Protein AF-A0A369RPG2-F1 (afdb_monomer_lite)

Secondary structure (DSSP, 8-state):
--HHHHHHHHHTSHHHHTTSS---TTHHHHHHHHHHHHHHHHHHHHHHGGGT--STT--TT-HHHHHHHHHHHTT-EEE-SSSEEEB-SSSPBSPP-EEEEEEETTEEEEEEEEETTTTEEE---SS------SSSSSPPSS-----------HHHHHHHHHHHHHHHHHHHHHHHHHHHTTTSHHHHHT-HHHHHHHHHHHHHHHHHHHHHHHTTTS--HHHHHHHHHHHHHHHHHHHHHHHHHHHHHHHTT--------------------------TTHHHHHHHHHHHHHHHHHHHHHHHHHHTT---SS--HHHHHHHHHHHHHHHHHHHHHHHHHS-TTSSHHHHHHHHHHHHHHHHHHHHHHHHHHHHTTSPPPPPP-

Structure (mmCIF, N/CA/C/O backbone):
data_AF-A0A369RPG2-F1
#
_entry.id   AF-A0A369RPG2-F1
#
loop_
_atom_site.group_PDB
_atom_site.id
_atom_site.type_symbol
_atom_site.label_atom_id
_atom_site.label_alt_id
_atom_site.label_comp_id
_atom_site.label_asym_id
_atom_site.label_entity_id
_atom_site.label_seq_id
_atom_site.pdbx_PDB_ins_code
_atom_site.Cartn_x
_atom_site.Cartn_y
_atom_site.Cartn_z
_atom_site.occupancy
_atom_site.B_iso_or_equiv
_atom_site.auth_seq_id
_atom_site.auth_comp_id
_atom_site.auth_asym_id
_atom_site.auth_atom_id
_atom_site.pdbx_PDB_model_num
ATOM 1 N N . MET A 1 1 ? 41.440 7.734 -54.745 1.00 82.06 1 MET A N 1
ATOM 2 C CA . MET A 1 1 ? 40.684 8.994 -54.535 1.00 82.06 1 MET A CA 1
ATOM 3 C C . MET A 1 1 ? 40.258 9.022 -53.073 1.00 82.06 1 MET A C 1
ATOM 5 O O . MET A 1 1 ? 40.016 7.944 -52.549 1.00 82.06 1 MET A O 1
ATOM 9 N N . THR A 1 2 ? 40.220 10.170 -52.391 1.00 88.56 2 THR A N 1
ATOM 10 C CA . THR A 1 2 ? 39.691 10.236 -51.008 1.00 88.56 2 THR A CA 1
ATOM 11 C C . THR A 1 2 ? 38.185 10.521 -51.024 1.00 88.56 2 THR A C 1
ATOM 13 O O . THR A 1 2 ? 37.738 11.190 -51.962 1.00 88.56 2 THR A O 1
ATOM 16 N N . PRO A 1 3 ? 37.406 10.111 -50.002 1.00 88.50 3 PRO A N 1
ATOM 17 C CA . PRO A 1 3 ? 35.964 10.367 -49.965 1.00 88.50 3 PRO A CA 1
ATOM 18 C C . PRO A 1 3 ? 35.600 11.850 -50.105 1.00 88.50 3 PRO A C 1
ATOM 20 O O . PRO A 1 3 ? 34.748 12.196 -50.914 1.00 88.50 3 PRO A O 1
ATOM 23 N N . GLN A 1 4 ? 36.335 12.745 -49.435 1.00 89.00 4 GLN A N 1
ATOM 24 C CA . GLN A 1 4 ? 36.166 14.198 -49.578 1.00 89.00 4 GLN A CA 1
ATOM 25 C C . GLN A 1 4 ? 36.430 14.686 -51.015 1.00 89.00 4 GLN A C 1
ATOM 27 O O . GLN A 1 4 ? 35.666 15.483 -51.549 1.00 89.00 4 GLN A O 1
ATOM 32 N N . SER A 1 5 ? 37.485 14.193 -51.679 1.00 92.38 5 SER A N 1
ATOM 33 C CA . SER A 1 5 ? 37.792 14.590 -53.066 1.00 92.38 5 SER A CA 1
ATOM 34 C C . SER A 1 5 ? 36.795 14.043 -54.098 1.00 92.38 5 SER A C 1
ATOM 36 O O . SER A 1 5 ? 36.642 14.635 -55.167 1.00 92.38 5 SER A O 1
ATOM 38 N N . PHE A 1 6 ? 36.109 12.940 -53.782 1.00 93.75 6 PHE A N 1
ATOM 39 C CA . PHE A 1 6 ? 34.985 12.431 -54.564 1.00 93.75 6 PHE A CA 1
ATOM 40 C C . PHE A 1 6 ? 33.728 13.261 -54.334 1.00 93.75 6 PHE A C 1
ATOM 42 O O . PHE A 1 6 ? 33.121 13.692 -55.306 1.00 93.75 6 PHE A O 1
ATOM 49 N N . ASP A 1 7 ? 33.379 13.545 -53.080 1.00 90.88 7 ASP A N 1
ATOM 50 C CA . ASP A 1 7 ? 32.193 14.325 -52.723 1.00 90.88 7 ASP A CA 1
ATOM 51 C C . ASP A 1 7 ? 32.216 15.730 -53.350 1.00 90.88 7 ASP A C 1
ATOM 53 O O . ASP A 1 7 ? 31.262 16.141 -54.015 1.00 90.88 7 ASP A O 1
ATOM 57 N N . ILE A 1 8 ? 33.367 16.410 -53.268 1.00 92.31 8 ILE A N 1
ATOM 58 C CA . ILE A 1 8 ? 33.617 17.692 -53.943 1.00 92.31 8 ILE A CA 1
ATOM 59 C C . ILE A 1 8 ? 33.483 17.550 -55.468 1.00 92.31 8 ILE A C 1
ATOM 61 O O . ILE A 1 8 ? 32.925 18.431 -56.118 1.00 92.31 8 ILE A O 1
ATOM 65 N N . ARG A 1 9 ? 33.976 16.461 -56.071 1.00 94.12 9 ARG A N 1
ATOM 66 C CA . ARG A 1 9 ? 33.886 16.239 -57.527 1.00 94.12 9 ARG A CA 1
ATOM 67 C C . ARG A 1 9 ? 32.460 15.919 -57.983 1.00 94.12 9 ARG A C 1
ATOM 69 O O . ARG A 1 9 ? 32.071 16.345 -59.065 1.00 94.12 9 ARG A O 1
ATOM 76 N N . TYR A 1 10 ? 31.706 15.178 -57.176 1.00 93.62 10 TYR A N 1
ATOM 77 C CA . TYR A 1 10 ? 30.337 14.765 -57.461 1.00 93.62 10 TYR A CA 1
ATOM 78 C C . TYR A 1 10 ? 29.373 15.954 -57.389 1.00 93.62 10 TYR A C 1
ATOM 80 O O . TYR A 1 10 ? 28.627 16.195 -58.335 1.00 93.62 10 TYR A O 1
ATOM 88 N N . HIS A 1 11 ? 29.456 16.764 -56.330 1.00 92.31 11 HIS A N 1
ATOM 89 C CA . HIS A 1 11 ? 28.628 17.964 -56.193 1.00 92.31 11 HIS A CA 1
ATOM 90 C C . HIS A 1 11 ? 28.959 19.055 -57.225 1.00 92.31 11 HIS A C 1
ATOM 92 O O . HIS A 1 11 ? 28.059 19.769 -57.655 1.00 92.31 11 HIS A O 1
ATOM 98 N N . ASN A 1 12 ? 30.214 19.143 -57.686 1.00 94.31 12 ASN A N 1
ATOM 99 C CA . ASN A 1 12 ? 30.617 20.035 -58.782 1.00 94.31 12 ASN A CA 1
ATOM 100 C C . ASN A 1 12 ? 30.415 19.431 -60.191 1.00 94.31 12 ASN A C 1
ATOM 102 O O . ASN A 1 12 ? 30.878 20.008 -61.177 1.00 94.31 12 ASN A O 1
ATOM 106 N N . TRP A 1 13 ? 29.755 18.274 -60.328 1.00 93.19 13 TRP A N 1
ATOM 107 C CA . TRP A 1 13 ? 29.521 17.671 -61.642 1.00 93.19 13 TRP A CA 1
ATOM 108 C C . TRP A 1 13 ? 28.476 18.481 -62.439 1.00 93.19 13 TRP A C 1
ATOM 110 O O . TRP A 1 13 ? 27.438 18.828 -61.870 1.00 93.19 13 TRP A O 1
ATOM 120 N N . PRO A 1 14 ? 28.668 18.767 -63.746 1.00 94.12 14 PRO A N 1
ATOM 121 C CA . PRO A 1 14 ? 27.843 19.748 -64.464 1.00 94.12 14 PRO A CA 1
ATOM 122 C C . PRO A 1 14 ? 26.328 19.509 -64.425 1.00 94.12 14 PRO A C 1
ATOM 124 O O . PRO A 1 14 ? 25.566 20.465 -64.354 1.00 94.12 14 PRO A O 1
ATOM 127 N N . SER A 1 15 ? 25.866 18.254 -64.428 1.00 91.62 15 SER A N 1
ATOM 128 C CA . SER A 1 15 ? 24.431 17.938 -64.353 1.00 91.62 15 SER A CA 1
ATOM 129 C C . SER A 1 15 ? 23.831 18.039 -62.942 1.00 91.62 15 SER A C 1
ATOM 131 O O . SER A 1 15 ? 22.612 18.141 -62.817 1.00 91.62 15 SER A O 1
ATOM 133 N N . ILE A 1 16 ? 24.664 18.055 -61.895 1.00 91.56 16 ILE A N 1
ATOM 134 C CA . ILE A 1 16 ? 24.264 18.357 -60.513 1.00 91.56 16 ILE A CA 1
ATOM 135 C C . ILE A 1 16 ? 24.225 19.878 -60.310 1.00 91.56 16 ILE A C 1
ATOM 137 O O . ILE A 1 16 ? 23.229 20.410 -59.824 1.00 91.56 16 ILE A O 1
ATOM 141 N N . VAL A 1 17 ? 25.268 20.587 -60.761 1.00 91.81 17 VAL A N 1
ATOM 142 C CA . VAL A 1 17 ? 25.375 22.058 -60.678 1.00 91.81 17 VAL A CA 1
ATOM 143 C C . VAL A 1 17 ? 24.278 22.754 -61.490 1.00 91.81 17 VAL A C 1
ATOM 145 O O . VAL A 1 17 ? 23.659 23.694 -61.005 1.00 91.81 17 VAL A O 1
ATOM 148 N N . ASN A 1 18 ? 23.963 22.253 -62.688 1.00 93.00 18 ASN A N 1
ATOM 149 C CA . ASN A 1 18 ? 22.867 22.768 -63.518 1.00 93.00 18 ASN A CA 1
ATOM 150 C C . ASN A 1 18 ? 21.477 22.254 -63.077 1.00 93.00 18 ASN A C 1
ATOM 152 O O . ASN A 1 18 ? 20.525 22.340 -63.852 1.00 93.00 18 ASN A O 1
ATOM 156 N N . HIS A 1 19 ? 21.357 21.660 -61.880 1.00 88.38 19 HIS A N 1
ATOM 157 C CA . HIS A 1 19 ? 20.122 21.104 -61.308 1.00 88.38 19 HIS A CA 1
ATOM 158 C C . HIS A 1 19 ? 19.335 20.152 -62.235 1.00 88.38 19 HIS A C 1
ATOM 160 O O . HIS A 1 19 ? 18.124 19.992 -62.103 1.00 88.38 19 HIS A O 1
ATOM 166 N N . THR A 1 20 ? 20.021 19.489 -63.172 1.00 92.00 20 THR A N 1
ATOM 167 C CA . THR A 1 20 ? 19.422 18.493 -64.077 1.00 92.00 20 THR A CA 1
ATOM 168 C C . THR A 1 20 ? 19.136 17.184 -63.339 1.00 92.00 20 THR A C 1
ATOM 170 O O . THR A 1 20 ? 18.151 16.509 -63.627 1.00 92.00 20 THR A O 1
ATOM 173 N N . TYR A 1 21 ? 19.972 16.852 -62.352 1.00 89.44 21 TYR A N 1
ATOM 174 C CA . TYR A 1 21 ? 19.752 15.779 -61.387 1.00 89.44 21 TYR A CA 1
ATOM 175 C C . TYR A 1 21 ? 20.060 16.266 -59.968 1.00 89.44 21 TYR A C 1
ATOM 177 O O . TYR A 1 21 ? 20.881 17.160 -59.764 1.00 89.44 21 TYR A O 1
ATOM 185 N N . TRP A 1 22 ? 19.421 15.647 -58.978 1.00 88.88 22 TRP A N 1
ATOM 186 C CA . TRP A 1 22 ? 19.695 15.898 -57.563 1.00 88.88 22 TRP A CA 1
ATOM 187 C C . TRP A 1 22 ? 20.845 15.010 -57.057 1.00 88.88 22 TRP A C 1
ATOM 189 O O . TRP A 1 22 ? 20.970 13.873 -57.523 1.00 88.88 22 TRP A O 1
ATOM 199 N N . PRO A 1 23 ? 21.660 15.475 -56.087 1.00 89.62 23 PRO A N 1
ATOM 200 C CA . PRO A 1 23 ? 22.650 14.634 -55.422 1.00 89.62 23 PRO A CA 1
ATOM 201 C C . PRO A 1 23 ? 22.006 13.387 -54.808 1.00 89.62 23 PRO A C 1
ATOM 203 O O . PRO A 1 23 ? 21.014 13.475 -54.083 1.00 89.62 23 PRO A O 1
ATOM 206 N N . ASN A 1 24 ? 22.582 12.221 -55.088 1.00 89.31 24 ASN A N 1
ATOM 207 C CA . ASN A 1 24 ? 22.084 10.931 -54.635 1.00 89.31 24 ASN A CA 1
ATOM 208 C C . ASN A 1 24 ? 23.043 10.332 -53.595 1.00 89.31 24 ASN A C 1
ATOM 210 O O . ASN A 1 24 ? 24.210 10.080 -53.894 1.00 89.31 24 ASN A O 1
ATOM 214 N N . SER A 1 25 ? 22.538 10.033 -52.394 1.00 86.06 25 SER A N 1
ATOM 215 C CA . SER A 1 25 ? 23.310 9.405 -51.311 1.00 86.06 25 SER A CA 1
ATOM 216 C C . SER A 1 25 ? 23.912 8.047 -51.684 1.00 86.06 25 SER A C 1
ATOM 218 O O . SER A 1 25 ? 24.871 7.614 -51.051 1.00 86.06 25 SER A O 1
ATOM 220 N N . TYR A 1 26 ? 23.382 7.374 -52.710 1.00 88.94 26 TYR A N 1
ATOM 221 C CA . TYR A 1 26 ? 23.894 6.085 -53.171 1.00 88.94 26 TYR A CA 1
ATOM 222 C C . TYR A 1 26 ? 25.083 6.181 -54.149 1.00 88.94 26 TYR A C 1
ATOM 224 O O . TYR A 1 26 ? 25.693 5.157 -54.451 1.00 88.94 26 TYR A O 1
ATOM 232 N N . ALA A 1 27 ? 25.469 7.384 -54.601 1.00 91.62 27 ALA A N 1
ATOM 233 C CA . ALA A 1 27 ? 26.515 7.574 -55.615 1.00 91.62 27 ALA A CA 1
ATOM 234 C C . ALA A 1 27 ? 27.884 6.970 -55.231 1.00 91.62 27 ALA A C 1
ATOM 236 O O . ALA A 1 27 ? 28.591 6.453 -56.097 1.00 91.62 27 ALA A O 1
ATOM 237 N N . GLY A 1 28 ? 28.243 6.986 -53.941 1.00 90.25 28 GLY A N 1
ATOM 238 C CA . GLY A 1 28 ? 29.472 6.355 -53.442 1.00 90.25 28 GLY A CA 1
ATOM 239 C C . GLY A 1 28 ? 29.469 4.829 -53.593 1.00 90.25 28 GLY A C 1
ATOM 240 O O . GLY A 1 28 ? 30.464 4.258 -54.030 1.00 90.25 28 GLY A O 1
ATOM 241 N N . PHE A 1 29 ? 28.337 4.167 -53.324 1.00 90.50 29 PHE A N 1
ATOM 242 C CA . PHE A 1 29 ? 28.214 2.717 -53.520 1.00 90.50 29 PHE A CA 1
ATOM 243 C C . PHE A 1 29 ? 28.223 2.343 -55.005 1.00 90.50 29 PHE A C 1
ATOM 245 O O . PHE A 1 29 ? 28.808 1.331 -55.368 1.00 90.50 29 PHE A O 1
ATOM 252 N N . THR A 1 30 ? 27.622 3.163 -55.877 1.00 92.56 30 THR A N 1
ATOM 253 C CA . THR A 1 30 ? 27.679 2.949 -57.334 1.00 92.56 30 THR A CA 1
ATOM 254 C C . THR A 1 30 ? 29.110 3.050 -57.863 1.00 92.56 30 THR A C 1
ATOM 256 O O . THR A 1 30 ? 29.515 2.229 -58.680 1.00 92.56 30 THR A O 1
ATOM 259 N N . TYR A 1 31 ? 29.896 4.015 -57.373 1.00 93.62 31 TYR A N 1
ATOM 260 C CA . TYR A 1 31 ? 31.320 4.115 -57.701 1.00 93.62 31 TYR A CA 1
ATOM 261 C C . TYR A 1 31 ? 32.083 2.862 -57.245 1.00 93.62 31 TYR A C 1
ATOM 263 O O . TYR A 1 31 ? 32.806 2.256 -58.034 1.00 93.62 31 TYR A O 1
ATOM 271 N N . ASP A 1 32 ? 31.885 2.440 -55.996 1.00 93.31 32 ASP A N 1
ATOM 272 C CA . ASP A 1 32 ? 32.565 1.273 -55.429 1.00 93.31 32 ASP A CA 1
ATOM 273 C C . ASP A 1 32 ? 32.163 -0.051 -56.102 1.00 93.31 32 ASP A C 1
ATOM 275 O O . ASP A 1 32 ? 33.013 -0.925 -56.270 1.00 93.31 32 ASP A O 1
ATOM 279 N N . ALA A 1 33 ? 30.912 -0.193 -56.552 1.00 93.94 33 ALA A N 1
ATOM 280 C CA . ALA A 1 33 ? 30.444 -1.361 -57.301 1.00 93.94 33 ALA A CA 1
ATOM 281 C C . ALA A 1 33 ? 31.190 -1.524 -58.637 1.00 93.94 33 ALA A C 1
ATOM 283 O O . ALA A 1 33 ? 31.731 -2.594 -58.907 1.00 93.94 33 ALA A O 1
ATOM 284 N N . VAL A 1 34 ? 31.323 -0.446 -59.419 1.00 96.12 34 VAL A N 1
ATOM 285 C CA . VAL A 1 34 ? 32.066 -0.465 -60.695 1.00 96.12 34 VAL A CA 1
ATOM 286 C C . VAL A 1 34 ? 33.551 -0.794 -60.476 1.00 96.12 34 VAL A C 1
ATOM 288 O O . VAL A 1 34 ? 34.159 -1.500 -61.282 1.00 96.12 34 VAL A O 1
ATOM 291 N N . TRP A 1 35 ? 34.149 -0.350 -59.363 1.00 95.62 35 TRP A N 1
ATOM 292 C CA . TRP A 1 35 ? 35.511 -0.763 -58.997 1.00 95.62 35 TRP A CA 1
ATOM 293 C C . TRP A 1 35 ? 35.597 -2.231 -58.562 1.00 95.62 35 TRP A C 1
ATOM 295 O O . TRP A 1 35 ? 36.565 -2.899 -58.923 1.00 95.62 35 TRP A O 1
ATOM 305 N N . ALA A 1 36 ? 34.604 -2.760 -57.843 1.00 95.31 36 ALA A N 1
ATOM 306 C CA . ALA A 1 36 ? 34.550 -4.178 -57.487 1.00 95.31 36 ALA A CA 1
ATOM 307 C C . ALA A 1 36 ? 34.437 -5.076 -58.734 1.00 95.31 36 ALA A C 1
ATOM 309 O O . ALA A 1 36 ? 35.184 -6.046 -58.856 1.00 95.31 36 ALA A O 1
ATOM 310 N N . GLU A 1 37 ? 33.578 -4.709 -59.689 1.00 95.94 37 GLU A N 1
ATOM 311 C CA . GLU A 1 37 ? 33.442 -5.369 -60.995 1.00 95.94 37 GLU A CA 1
ATOM 312 C C . GLU A 1 37 ? 34.763 -5.357 -61.776 1.00 95.94 37 GLU A C 1
ATOM 314 O O . GLU A 1 37 ? 35.254 -6.414 -62.178 1.00 95.94 37 GLU A O 1
ATOM 319 N N . ALA A 1 38 ? 35.391 -4.186 -61.928 1.00 96.81 38 ALA A N 1
ATOM 320 C CA . ALA A 1 38 ? 36.662 -4.051 -62.637 1.00 96.81 38 ALA A CA 1
ATOM 321 C C . ALA A 1 38 ? 37.797 -4.869 -61.987 1.00 96.81 38 ALA A C 1
ATOM 323 O O . ALA A 1 38 ? 38.595 -5.493 -62.691 1.00 96.81 38 ALA A O 1
ATOM 324 N N . LEU A 1 39 ? 37.864 -4.909 -60.651 1.00 96.69 39 LEU A N 1
ATOM 325 C CA . LEU A 1 39 ? 38.863 -5.690 -59.914 1.00 96.69 39 LEU A CA 1
ATOM 326 C C . LEU A 1 39 ? 38.618 -7.205 -60.022 1.00 96.69 39 LEU A C 1
ATOM 328 O O . LEU A 1 39 ? 39.575 -7.954 -60.231 1.00 96.69 39 LEU A O 1
ATOM 332 N N . ALA A 1 40 ? 37.363 -7.659 -59.937 1.00 96.38 40 ALA A N 1
ATOM 333 C CA . ALA A 1 40 ? 37.000 -9.069 -60.102 1.00 96.38 40 ALA A CA 1
ATOM 334 C C . ALA A 1 40 ? 37.312 -9.575 -61.521 1.00 96.38 40 ALA A C 1
ATOM 336 O O . ALA A 1 40 ? 37.948 -10.622 -61.683 1.00 96.38 40 ALA A O 1
ATOM 337 N N . LEU A 1 41 ? 36.936 -8.804 -62.549 1.00 96.12 41 LEU A N 1
ATOM 338 C CA . LEU A 1 41 ? 37.238 -9.118 -63.948 1.00 96.12 41 LEU A CA 1
ATOM 339 C C . LEU A 1 41 ? 38.752 -9.170 -64.190 1.00 96.12 41 LEU A C 1
ATOM 341 O O . LEU A 1 41 ? 39.244 -10.151 -64.747 1.00 96.12 41 LEU A O 1
ATOM 345 N N . ASN A 1 42 ? 39.511 -8.190 -63.692 1.00 96.44 42 ASN A N 1
ATOM 346 C CA . ASN A 1 42 ? 40.971 -8.177 -63.814 1.00 96.44 42 ASN A CA 1
ATOM 347 C C . ASN A 1 42 ? 41.638 -9.388 -63.125 1.00 96.44 42 ASN A C 1
ATOM 349 O O . ASN A 1 42 ? 42.544 -9.994 -63.694 1.00 96.44 42 ASN A O 1
ATOM 353 N N . SER A 1 43 ? 41.159 -9.807 -61.944 1.00 95.44 43 SER A N 1
ATOM 354 C CA . SER A 1 43 ? 41.643 -11.033 -61.281 1.00 95.44 43 SER A CA 1
ATOM 355 C C . SER A 1 43 ? 41.360 -12.286 -62.124 1.00 95.44 43 SER A C 1
ATOM 357 O O . SER A 1 43 ? 42.231 -13.148 -62.302 1.00 95.44 43 SER A O 1
ATOM 359 N N . SER A 1 44 ? 40.160 -12.364 -62.714 1.00 95.94 44 SER A N 1
ATOM 360 C CA . SER A 1 44 ? 39.695 -13.525 -63.486 1.00 95.94 44 SER A CA 1
ATOM 361 C C . SER A 1 44 ? 40.530 -13.824 -64.737 1.00 95.94 44 SER A C 1
ATOM 363 O O . SER A 1 44 ? 40.693 -14.997 -65.088 1.00 95.94 44 SER A O 1
ATOM 365 N N . LEU A 1 45 ? 41.153 -12.806 -65.351 1.00 95.06 45 LEU A N 1
ATOM 366 C CA . LEU A 1 45 ? 42.051 -12.960 -66.506 1.00 95.06 45 LEU A CA 1
ATOM 367 C C . LEU A 1 45 ? 43.150 -14.004 -66.255 1.00 95.06 45 LEU A C 1
ATOM 369 O O . LEU A 1 45 ? 43.464 -14.798 -67.140 1.00 95.06 45 LEU A O 1
ATOM 373 N N . SER A 1 46 ? 43.681 -14.073 -65.029 1.00 93.44 46 SER A N 1
ATOM 374 C CA . SER A 1 46 ? 44.729 -15.027 -64.619 1.00 93.44 46 SER A CA 1
ATOM 375 C C . SER A 1 46 ? 44.296 -16.505 -64.607 1.00 93.44 46 SER A C 1
ATOM 377 O O . SER A 1 46 ? 45.136 -17.408 -64.490 1.00 93.44 46 SER A O 1
ATOM 379 N N . ARG A 1 47 ? 42.985 -16.759 -64.697 1.00 93.62 47 ARG A N 1
ATOM 380 C CA . ARG A 1 47 ? 42.353 -18.086 -64.768 1.00 93.62 47 ARG A CA 1
ATOM 381 C C . ARG A 1 47 ? 41.810 -18.359 -66.167 1.00 93.62 47 ARG A C 1
ATOM 383 O O . ARG A 1 47 ? 42.029 -19.443 -66.689 1.00 93.62 47 ARG A O 1
ATOM 390 N N . ILE A 1 48 ? 41.177 -17.366 -66.788 1.00 93.81 48 ILE A N 1
ATOM 391 C CA . ILE A 1 48 ? 40.564 -17.468 -68.121 1.00 93.81 48 ILE A CA 1
ATOM 392 C C . ILE A 1 48 ? 41.633 -17.664 -69.212 1.00 93.81 48 ILE A C 1
ATOM 394 O O . ILE A 1 48 ? 41.490 -18.539 -70.064 1.00 93.81 48 ILE A O 1
ATOM 398 N N . THR A 1 49 ? 42.781 -16.983 -69.108 1.00 92.62 49 THR A N 1
ATOM 399 C CA . THR A 1 49 ? 43.932 -17.215 -70.007 1.00 92.62 49 THR A CA 1
ATOM 400 C C . THR A 1 49 ? 44.510 -18.630 -69.906 1.00 92.62 49 THR A C 1
ATOM 402 O O . THR A 1 49 ? 44.967 -19.168 -70.909 1.00 92.62 49 THR A O 1
ATOM 405 N N . LYS A 1 50 ? 44.430 -19.292 -68.740 1.00 93.44 50 LYS A N 1
ATOM 406 C CA . LYS A 1 50 ? 44.852 -20.701 -68.573 1.00 93.44 50 LYS A CA 1
ATOM 407 C C . LYS A 1 50 ? 43.900 -21.701 -69.240 1.00 93.44 50 LYS A C 1
ATOM 409 O O . LYS A 1 50 ? 44.271 -22.857 -69.407 1.00 93.44 50 LYS A O 1
ATOM 414 N N . LEU A 1 51 ? 42.699 -21.259 -69.617 1.00 90.88 51 LEU A N 1
ATOM 415 C CA . LEU A 1 51 ? 41.729 -22.013 -70.415 1.00 90.88 51 LEU A CA 1
ATOM 416 C C . LEU A 1 51 ? 41.826 -21.680 -71.918 1.00 90.88 51 LEU A C 1
ATOM 418 O O . LEU A 1 51 ? 40.992 -22.145 -72.692 1.00 90.88 51 LEU A O 1
ATOM 422 N N . ASN A 1 52 ? 42.819 -20.876 -72.332 1.00 92.00 52 ASN A N 1
ATOM 423 C CA . ASN A 1 52 ? 42.982 -20.344 -73.691 1.00 92.00 52 ASN A CA 1
ATOM 424 C C . ASN A 1 52 ? 41.740 -19.589 -74.226 1.00 92.00 52 ASN A C 1
ATOM 426 O O . ASN A 1 52 ? 41.445 -19.666 -75.417 1.00 92.00 52 ASN A O 1
ATOM 430 N N . ARG A 1 53 ? 41.019 -18.859 -73.357 1.00 91.88 53 ARG A N 1
ATOM 431 C CA . ARG A 1 53 ? 39.897 -17.966 -73.723 1.00 91.88 53 ARG A CA 1
ATOM 432 C C . ARG A 1 53 ? 40.226 -16.498 -73.415 1.00 91.88 53 ARG A C 1
ATOM 434 O O . ARG A 1 53 ? 41.121 -16.218 -72.613 1.00 91.88 53 ARG A O 1
ATOM 441 N N . SER A 1 54 ? 39.472 -15.576 -74.009 1.00 93.00 54 SER A N 1
ATOM 442 C CA . SER A 1 54 ? 39.353 -14.169 -73.600 1.00 93.00 54 SER A CA 1
ATOM 443 C C . SER A 1 54 ? 38.103 -13.943 -72.729 1.00 93.00 54 SER A C 1
ATOM 445 O O . SER A 1 54 ? 37.297 -14.851 -72.524 1.00 93.00 54 SER A O 1
ATOM 447 N N . LEU A 1 55 ? 37.913 -12.713 -72.238 1.00 91.69 55 LEU A N 1
ATOM 448 C CA . LEU A 1 55 ? 36.625 -12.262 -71.684 1.00 91.69 55 LEU A CA 1
ATOM 449 C C . LEU A 1 55 ? 35.544 -12.160 -72.774 1.00 91.69 55 LEU A C 1
ATOM 451 O O . LEU A 1 55 ? 34.369 -12.391 -72.501 1.00 91.69 55 LEU A O 1
ATOM 455 N N . ASP A 1 56 ? 35.945 -11.849 -74.010 1.00 93.75 56 ASP A N 1
ATOM 456 C CA . ASP A 1 56 ? 35.054 -11.662 -75.165 1.00 93.75 56 ASP A CA 1
ATOM 457 C C . ASP A 1 56 ? 34.360 -12.963 -75.614 1.00 93.75 56 ASP A 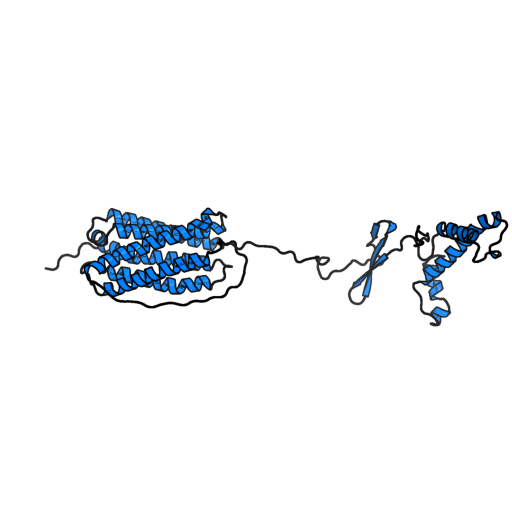C 1
ATOM 459 O O . ASP A 1 56 ? 33.325 -12.921 -76.276 1.00 93.75 56 ASP A O 1
ATOM 463 N N . ASP A 1 57 ? 34.903 -14.123 -75.226 1.00 93.88 57 ASP A N 1
ATOM 464 C CA . ASP A 1 57 ? 34.350 -15.448 -75.540 1.00 93.88 57 ASP A CA 1
ATOM 465 C C . ASP A 1 57 ? 33.138 -15.827 -74.666 1.00 93.88 57 ASP A C 1
ATOM 467 O O . ASP A 1 57 ? 32.527 -16.883 -74.877 1.00 93.88 57 ASP A O 1
ATOM 471 N N . PHE A 1 58 ? 32.784 -15.002 -73.671 1.00 93.94 58 PHE A N 1
ATOM 472 C CA . PHE A 1 58 ? 31.721 -15.306 -72.716 1.00 93.94 58 PHE A CA 1
ATOM 473 C C . PHE A 1 58 ? 30.354 -15.514 -73.387 1.00 93.94 58 PHE A C 1
ATOM 475 O O . PHE A 1 58 ? 29.913 -14.756 -74.254 1.00 93.94 58 PHE A O 1
ATOM 482 N N . ARG A 1 59 ? 29.621 -16.527 -72.915 1.00 94.19 59 ARG A N 1
ATOM 483 C CA . ARG A 1 59 ? 28.232 -16.804 -73.301 1.00 94.19 59 ARG A CA 1
ATOM 484 C C . ARG A 1 59 ? 27.397 -17.031 -72.052 1.00 94.19 59 ARG A C 1
ATOM 486 O O . ARG A 1 59 ? 27.872 -17.641 -71.103 1.00 94.19 59 ARG A O 1
ATOM 493 N N . TYR A 1 60 ? 26.114 -16.672 -72.089 1.00 93.00 60 TYR A N 1
ATOM 494 C CA . TYR A 1 60 ? 25.178 -16.911 -70.976 1.00 93.00 60 TYR A CA 1
ATOM 495 C C . TYR A 1 60 ? 25.003 -18.395 -70.582 1.00 93.00 60 TYR A C 1
ATOM 497 O O . TYR A 1 60 ? 24.427 -18.684 -69.537 1.00 93.00 60 TYR A O 1
ATOM 505 N N . SER A 1 61 ? 25.495 -19.335 -71.397 1.00 95.06 61 SER A N 1
ATOM 506 C CA . SER A 1 61 ? 25.556 -20.771 -71.100 1.00 95.06 61 SER A CA 1
ATOM 507 C C . SER A 1 61 ? 26.875 -21.237 -70.458 1.00 95.06 61 SER A C 1
ATOM 509 O O . SER A 1 61 ? 26.978 -22.409 -70.104 1.00 95.06 61 SER A O 1
ATOM 511 N N . ASP A 1 62 ? 27.896 -20.380 -70.348 1.00 94.19 62 ASP A N 1
ATOM 512 C CA . ASP A 1 62 ? 29.218 -20.728 -69.807 1.00 94.19 62 ASP A CA 1
ATOM 513 C C . ASP A 1 62 ? 29.220 -20.640 -68.269 1.00 94.19 62 ASP A C 1
ATOM 515 O O . ASP A 1 62 ? 29.522 -19.609 -67.660 1.00 94.19 62 ASP A O 1
ATOM 519 N N . SER A 1 63 ? 28.857 -21.755 -67.631 1.00 94.75 63 SER A N 1
ATOM 520 C CA . SER A 1 63 ? 28.876 -21.911 -66.173 1.00 94.75 63 SER A CA 1
ATOM 521 C C . SER A 1 63 ? 30.288 -21.992 -65.579 1.00 94.75 63 SER A C 1
ATOM 523 O O . SER A 1 63 ? 30.453 -21.729 -64.388 1.00 94.75 63 SER A O 1
ATOM 525 N N . GLU A 1 64 ? 31.306 -22.312 -66.383 1.00 93.94 64 GLU A N 1
ATOM 526 C CA . GLU A 1 64 ? 32.708 -22.372 -65.963 1.00 93.94 64 GLU A CA 1
ATOM 527 C C . GLU A 1 64 ? 33.254 -20.953 -65.769 1.00 93.94 64 GLU A C 1
ATOM 529 O O . GLU A 1 64 ? 33.723 -20.607 -64.682 1.00 93.94 64 GLU A O 1
ATOM 534 N N . MET A 1 65 ? 33.100 -20.089 -66.776 1.00 94.12 65 MET A N 1
ATOM 535 C CA . MET A 1 65 ? 33.522 -18.692 -66.694 1.00 94.12 65 MET A CA 1
ATOM 536 C C . MET A 1 65 ? 32.669 -17.898 -65.689 1.00 94.12 65 MET A C 1
ATOM 538 O O . MET A 1 65 ? 33.218 -17.141 -64.887 1.00 94.12 65 MET A O 1
ATOM 542 N N . ALA A 1 66 ? 31.352 -18.136 -65.632 1.00 94.56 66 ALA A N 1
ATOM 543 C CA . ALA A 1 66 ? 30.490 -17.542 -64.603 1.00 94.56 66 ALA A CA 1
ATOM 544 C C . ALA A 1 66 ? 30.869 -17.990 -63.174 1.00 94.56 66 ALA A C 1
ATOM 546 O O . ALA A 1 66 ? 30.815 -17.188 -62.238 1.00 94.56 66 ALA A O 1
ATOM 547 N N . GLY A 1 67 ? 31.298 -19.246 -63.001 1.00 95.00 67 GLY A N 1
ATOM 548 C CA . GLY A 1 67 ? 31.848 -19.753 -61.741 1.00 95.00 67 GLY A CA 1
ATOM 549 C C . GLY A 1 67 ? 33.132 -19.027 -61.336 1.00 95.00 67 GLY A C 1
ATOM 550 O O . GLY A 1 67 ? 33.245 -18.572 -60.197 1.00 95.00 67 GLY A O 1
ATOM 551 N N . ILE A 1 68 ? 34.058 -18.830 -62.283 1.00 95.31 68 ILE A N 1
ATOM 552 C CA . ILE A 1 68 ? 35.286 -18.050 -62.071 1.00 95.31 68 ILE A CA 1
ATOM 553 C C . ILE A 1 68 ? 34.952 -16.613 -61.644 1.00 95.31 68 ILE A C 1
ATOM 555 O O . ILE A 1 68 ? 35.466 -16.162 -60.622 1.00 95.31 68 ILE A O 1
ATOM 559 N N . PHE A 1 69 ? 34.071 -15.904 -62.362 1.00 95.69 69 PHE A N 1
ATOM 560 C CA . PHE A 1 69 ? 33.684 -14.532 -62.004 1.00 95.69 69 PHE A CA 1
ATOM 561 C C . PHE A 1 69 ? 33.087 -14.444 -60.594 1.00 95.69 69 PHE A C 1
ATOM 563 O O . PHE A 1 69 ? 33.444 -13.547 -59.829 1.00 95.69 69 PHE A O 1
ATOM 570 N N . LYS A 1 70 ? 32.224 -15.397 -60.218 1.00 94.88 70 LYS A N 1
ATOM 571 C CA . LYS A 1 70 ? 31.635 -15.468 -58.875 1.00 94.88 70 LYS A CA 1
ATOM 572 C C . LYS A 1 70 ? 32.698 -15.680 -57.792 1.00 94.88 70 LYS A C 1
ATOM 574 O O . LYS A 1 70 ? 32.664 -15.002 -56.768 1.00 94.88 70 LYS A O 1
ATOM 579 N N . GLU A 1 71 ? 33.648 -16.588 -58.007 1.00 95.25 71 GLU A N 1
ATOM 580 C CA . GLU A 1 71 ? 34.744 -16.830 -57.061 1.00 95.25 71 GLU A CA 1
ATOM 581 C C . GLU A 1 71 ? 35.689 -15.632 -56.919 1.00 95.25 71 GLU A C 1
ATOM 583 O O . GLU A 1 71 ? 36.090 -15.314 -55.800 1.00 95.25 71 GLU A O 1
ATOM 588 N N . GLU A 1 72 ? 36.039 -14.958 -58.018 1.00 95.19 72 GLU A N 1
ATOM 589 C CA . GLU A 1 72 ? 36.887 -13.762 -57.963 1.00 95.19 72 GLU A CA 1
ATOM 590 C C . GLU A 1 72 ? 36.161 -12.569 -57.326 1.00 95.19 72 GLU A C 1
ATOM 592 O O . GLU A 1 72 ? 36.784 -11.827 -56.570 1.00 95.19 72 GLU A O 1
ATOM 597 N N . MET A 1 73 ? 34.842 -12.428 -57.513 1.00 94.94 73 MET A N 1
ATOM 598 C CA . MET A 1 73 ? 34.051 -11.401 -56.822 1.00 94.94 73 MET A CA 1
ATOM 599 C C . MET A 1 73 ? 34.099 -11.572 -55.293 1.00 94.94 73 MET A C 1
ATOM 601 O O . MET A 1 73 ? 34.377 -10.612 -54.579 1.00 94.94 73 MET A O 1
ATOM 605 N N . TYR A 1 74 ? 33.951 -12.795 -54.765 1.00 94.44 74 TYR A N 1
ATOM 606 C CA . TYR A 1 74 ? 34.114 -13.050 -53.320 1.00 94.44 74 TYR A CA 1
ATOM 607 C C . TYR A 1 74 ? 35.560 -12.878 -52.805 1.00 94.44 74 TYR A C 1
ATOM 609 O O . TYR A 1 74 ? 35.779 -12.861 -51.592 1.00 94.44 74 TYR A O 1
ATOM 617 N N . ARG A 1 75 ? 36.556 -12.739 -53.694 1.00 94.12 75 ARG A N 1
ATOM 618 C CA . ARG A 1 75 ? 37.955 -12.423 -53.344 1.00 94.12 75 ARG A CA 1
ATOM 619 C C . ARG A 1 75 ? 38.250 -10.919 -53.335 1.00 94.12 75 ARG A C 1
ATOM 621 O O . ARG A 1 75 ? 39.294 -10.526 -52.814 1.00 94.12 75 ARG A O 1
ATOM 628 N N . VAL A 1 76 ? 37.354 -10.080 -53.865 1.00 94.00 76 VAL A N 1
ATOM 629 C CA . VAL A 1 76 ? 37.506 -8.616 -53.869 1.00 94.00 76 VAL A CA 1
ATOM 630 C C . VAL A 1 76 ? 37.586 -8.084 -52.434 1.00 94.00 76 VAL A C 1
ATOM 632 O O . VAL A 1 76 ? 36.727 -8.358 -51.596 1.00 94.00 76 VAL A O 1
ATOM 635 N N . ASN A 1 77 ? 38.644 -7.320 -52.154 1.00 92.94 77 ASN A N 1
ATOM 636 C CA . ASN A 1 77 ? 38.938 -6.760 -50.837 1.00 92.94 77 ASN A CA 1
ATOM 637 C C . ASN A 1 77 ? 39.762 -5.467 -50.990 1.00 92.94 77 ASN A C 1
ATOM 639 O O . ASN A 1 77 ? 40.985 -5.529 -51.121 1.00 92.94 77 ASN A O 1
ATOM 643 N N . PHE A 1 78 ? 39.109 -4.301 -51.000 1.00 92.62 78 PHE A N 1
ATOM 644 C CA . PHE A 1 78 ? 39.768 -3.000 -51.204 1.00 92.62 78 PHE A CA 1
ATOM 645 C C . PHE A 1 78 ? 39.107 -1.867 -50.409 1.00 92.62 78 PHE A C 1
ATOM 647 O O . PHE A 1 78 ? 37.943 -1.954 -50.028 1.00 92.62 78 PHE A O 1
ATOM 654 N N . SER A 1 79 ? 39.841 -0.775 -50.176 1.00 90.12 79 SER A N 1
ATOM 655 C CA . SER A 1 79 ? 39.260 0.447 -49.609 1.00 90.12 79 SER A CA 1
ATOM 656 C C . SER A 1 79 ? 38.524 1.218 -50.702 1.00 90.12 79 SER A C 1
ATOM 658 O O . SER A 1 79 ? 39.164 1.833 -51.557 1.00 90.12 79 SER A O 1
ATOM 660 N N . GLY A 1 80 ? 37.194 1.192 -50.660 1.00 89.19 80 GLY A N 1
ATOM 661 C CA . GLY A 1 80 ? 36.341 2.030 -51.492 1.00 89.19 80 GLY A CA 1
ATOM 662 C C . GLY A 1 80 ? 36.243 3.467 -50.976 1.00 89.19 80 GLY A C 1
ATOM 663 O O . GLY A 1 80 ? 37.019 3.919 -50.128 1.00 89.19 80 GLY A O 1
ATOM 664 N N . ILE A 1 81 ? 35.262 4.182 -51.512 1.00 89.88 81 ILE A N 1
ATOM 665 C CA . ILE A 1 81 ? 34.886 5.551 -51.157 1.00 89.88 81 ILE A CA 1
ATOM 666 C C . ILE A 1 81 ? 33.829 5.564 -50.049 1.00 89.88 81 ILE A C 1
ATOM 668 O O . ILE A 1 81 ? 33.847 6.456 -49.203 1.00 89.88 81 ILE A O 1
ATOM 672 N N . SER A 1 82 ? 32.937 4.572 -50.035 1.00 85.56 82 SER A N 1
ATOM 673 C CA . SER A 1 82 ? 31.901 4.405 -49.014 1.00 85.56 82 SER A CA 1
ATOM 674 C C . SER A 1 82 ? 32.406 3.664 -47.770 1.00 85.56 82 SER A C 1
ATOM 676 O O . SER A 1 82 ? 32.129 4.095 -46.652 1.00 85.56 82 SER A O 1
ATOM 678 N N . ASN A 1 83 ? 33.149 2.564 -47.945 1.00 82.44 83 ASN A N 1
ATOM 679 C CA . ASN A 1 83 ? 33.773 1.783 -46.870 1.00 82.44 83 ASN A CA 1
ATOM 680 C C . ASN A 1 83 ? 34.858 0.834 -47.433 1.00 82.44 83 ASN A C 1
ATOM 682 O O . ASN A 1 83 ? 35.120 0.805 -48.636 1.00 82.44 83 ASN A O 1
ATOM 686 N N . MET A 1 84 ? 35.459 0.005 -46.577 1.00 86.69 84 MET A N 1
ATOM 687 C CA . MET A 1 84 ? 36.188 -1.194 -46.999 1.00 86.69 84 MET A CA 1
ATOM 688 C C . MET A 1 84 ? 35.224 -2.184 -47.677 1.00 86.69 84 MET A C 1
ATOM 690 O O . MET A 1 84 ? 34.335 -2.734 -47.028 1.00 86.69 84 MET A O 1
ATOM 694 N N . ILE A 1 85 ? 35.406 -2.420 -48.975 1.00 90.31 85 ILE A N 1
ATOM 695 C CA . ILE A 1 85 ? 34.564 -3.299 -49.784 1.00 90.31 85 ILE A CA 1
ATOM 696 C C . ILE A 1 85 ? 35.121 -4.717 -49.733 1.00 90.31 85 ILE A C 1
ATOM 698 O O . ILE A 1 85 ? 36.222 -4.986 -50.218 1.00 90.31 85 ILE A O 1
ATOM 702 N N . LYS A 1 86 ? 34.332 -5.616 -49.148 1.00 89.94 86 LYS A N 1
ATOM 703 C CA . LYS A 1 86 ? 34.525 -7.066 -49.162 1.00 89.94 86 LYS A CA 1
ATOM 704 C C . LYS A 1 86 ? 33.166 -7.740 -48.995 1.00 89.94 86 LYS A C 1
ATOM 706 O O . LYS A 1 86 ? 32.406 -7.348 -48.110 1.00 89.94 86 LYS A O 1
ATOM 711 N N . PHE A 1 87 ? 32.892 -8.763 -49.797 1.00 90.81 87 PHE A N 1
ATOM 712 C CA . PHE A 1 87 ? 31.651 -9.533 -49.721 1.00 90.81 87 PHE A CA 1
ATOM 713 C C . PHE A 1 87 ? 31.728 -10.658 -48.679 1.00 90.81 87 PHE A C 1
ATOM 715 O O . PHE A 1 87 ? 32.787 -11.243 -48.432 1.00 90.81 87 PHE A O 1
ATOM 722 N N . ASP A 1 88 ? 30.593 -10.949 -48.051 1.00 87.06 88 ASP A N 1
ATOM 723 C CA . ASP A 1 88 ? 30.390 -12.095 -47.171 1.00 87.06 88 ASP A CA 1
ATOM 724 C C . ASP A 1 88 ? 29.960 -13.354 -47.972 1.00 87.06 88 ASP A C 1
ATOM 726 O O . ASP A 1 88 ? 29.970 -13.363 -49.201 1.00 87.06 88 ASP A O 1
ATOM 730 N N . LYS A 1 89 ? 29.590 -14.446 -47.288 1.00 87.69 89 LYS A N 1
ATOM 731 C CA . LYS A 1 89 ? 29.154 -15.703 -47.929 1.00 87.69 89 LYS A CA 1
ATOM 732 C C . LYS A 1 89 ? 27.774 -15.645 -48.607 1.00 87.69 89 LYS A C 1
ATOM 734 O O . LYS A 1 89 ? 27.450 -16.562 -49.360 1.00 87.69 89 LYS A O 1
ATOM 739 N N . TYR A 1 90 ? 26.957 -14.635 -48.324 1.00 88.25 90 TYR A N 1
ATOM 740 C CA . TYR A 1 90 ? 25.650 -14.424 -48.950 1.00 88.25 90 TYR A CA 1
ATOM 741 C C . TYR A 1 90 ? 25.724 -13.419 -50.107 1.00 88.25 90 TYR A C 1
ATOM 743 O O . TYR A 1 90 ? 24.928 -13.507 -51.039 1.00 88.25 90 TYR A O 1
ATOM 751 N N . GLY A 1 91 ? 26.729 -12.539 -50.097 1.00 86.56 91 GLY A N 1
ATOM 752 C CA . GLY A 1 91 ? 26.899 -11.448 -51.060 1.00 86.56 91 GLY A CA 1
ATOM 753 C C . GLY A 1 91 ? 26.682 -10.063 -50.449 1.00 86.56 91 GLY A C 1
ATOM 754 O O . GLY A 1 91 ? 26.741 -9.073 -51.174 1.00 86.56 91 GLY A O 1
ATOM 755 N N . ASP A 1 92 ? 26.477 -9.974 -49.133 1.00 85.69 92 ASP A N 1
ATOM 756 C CA . ASP A 1 92 ? 26.391 -8.698 -48.429 1.00 85.69 92 ASP A CA 1
ATOM 757 C C . ASP A 1 92 ? 27.791 -8.091 -48.269 1.00 85.69 92 ASP A C 1
ATOM 759 O O . ASP A 1 92 ? 28.772 -8.792 -47.999 1.00 85.69 92 ASP A O 1
ATOM 763 N N . VAL A 1 93 ? 27.908 -6.768 -48.399 1.00 83.19 93 VAL A N 1
ATOM 764 C CA . VAL A 1 93 ? 29.166 -6.069 -48.098 1.00 83.19 93 VAL A CA 1
ATOM 765 C C . VAL A 1 93 ? 29.373 -6.043 -46.579 1.00 83.19 93 VAL A C 1
ATOM 767 O O . VAL A 1 93 ? 28.455 -5.725 -45.821 1.00 83.19 93 VAL A O 1
ATOM 770 N N . HIS A 1 94 ? 30.587 -6.374 -46.127 1.00 65.88 94 HIS A N 1
ATOM 771 C CA . HIS A 1 94 ? 30.975 -6.346 -44.714 1.00 65.88 94 HIS A CA 1
ATOM 772 C C . HIS A 1 94 ? 30.606 -5.012 -44.028 1.00 65.88 94 HIS A C 1
ATOM 774 O O . HIS A 1 94 ? 30.601 -3.954 -44.662 1.00 65.88 94 HIS A O 1
ATOM 780 N N . PRO A 1 95 ? 30.250 -5.063 -42.732 1.00 62.78 95 PRO A N 1
ATOM 781 C CA . PRO A 1 95 ? 29.162 -4.263 -42.182 1.00 62.78 95 PRO A CA 1
ATOM 782 C C . PRO A 1 95 ? 29.334 -2.753 -42.342 1.00 62.78 95 PRO A C 1
ATOM 784 O O . PRO A 1 95 ? 30.357 -2.167 -41.986 1.00 62.78 95 PRO A O 1
ATOM 787 N N . HIS A 1 96 ? 28.259 -2.128 -42.817 1.00 67.88 96 HIS A N 1
ATOM 788 C CA . HIS A 1 96 ? 28.119 -0.683 -42.876 1.00 67.88 96 HIS A CA 1
ATOM 789 C C . HIS A 1 96 ? 28.019 -0.083 -41.464 1.00 67.88 96 HIS A C 1
ATOM 791 O O . HIS A 1 96 ? 27.352 -0.634 -40.583 1.00 67.88 96 HIS A O 1
ATOM 797 N N . ASN A 1 97 ? 28.638 1.080 -41.262 1.00 79.62 97 ASN A N 1
ATOM 798 C CA . ASN A 1 97 ? 28.485 1.854 -40.034 1.00 79.62 97 ASN A CA 1
ATOM 799 C C . ASN A 1 97 ? 27.039 2.358 -39.936 1.00 79.62 97 ASN A C 1
ATOM 801 O O . ASN A 1 97 ? 26.601 3.155 -40.762 1.00 79.62 97 ASN A O 1
ATOM 805 N N . THR A 1 98 ? 26.279 1.896 -38.942 1.00 85.38 98 THR A N 1
ATOM 806 C CA . THR A 1 98 ? 24.875 2.312 -38.790 1.00 85.38 98 THR A CA 1
ATOM 807 C C . THR A 1 98 ? 24.794 3.557 -37.916 1.00 85.38 98 THR A C 1
ATOM 809 O O . THR A 1 98 ? 25.203 3.543 -36.755 1.00 85.38 98 THR A O 1
ATOM 812 N N . TYR A 1 99 ? 24.268 4.646 -38.472 1.00 86.88 99 TYR A N 1
ATOM 813 C CA . TYR A 1 99 ? 24.264 5.955 -37.824 1.00 86.88 99 TYR A CA 1
ATOM 814 C C . TYR A 1 99 ? 22.991 6.195 -36.996 1.00 86.88 99 TYR A C 1
ATOM 816 O O . TYR A 1 99 ? 21.896 6.334 -37.541 1.00 86.88 99 TYR A O 1
ATOM 824 N N . LEU A 1 100 ? 23.132 6.298 -35.672 1.00 90.69 100 LEU A N 1
ATOM 825 C CA . LEU A 1 100 ? 22.046 6.673 -34.763 1.00 90.69 100 LEU A CA 1
ATOM 826 C C . LEU A 1 100 ? 21.796 8.186 -34.830 1.00 90.69 100 LEU A C 1
ATOM 828 O O . LEU A 1 100 ? 22.706 8.995 -34.638 1.00 90.69 100 LEU A O 1
ATOM 832 N N . VAL A 1 101 ? 20.543 8.572 -35.074 1.00 91.69 101 VAL A N 1
ATOM 833 C CA . VAL A 1 101 ? 20.113 9.969 -35.238 1.00 91.69 101 VAL A CA 1
ATOM 834 C C . VAL A 1 101 ? 18.914 10.253 -34.336 1.00 91.69 101 VAL A C 1
ATOM 836 O O . VAL A 1 101 ? 17.928 9.520 -34.358 1.00 91.69 101 VAL A O 1
ATOM 839 N N . GLN A 1 102 ? 18.972 11.346 -33.575 1.00 93.56 102 GLN A N 1
ATOM 840 C CA . GLN A 1 102 ? 17.892 11.805 -32.704 1.00 93.56 102 GLN A CA 1
ATOM 841 C C . GLN A 1 102 ? 17.335 13.154 -33.179 1.00 93.56 102 GLN A C 1
ATOM 843 O O . GLN A 1 102 ? 18.091 14.076 -33.485 1.00 93.56 102 GLN A O 1
ATOM 848 N N . GLN A 1 103 ? 16.011 13.310 -33.187 1.00 93.12 103 GLN A N 1
ATOM 849 C CA . GLN A 1 103 ? 15.377 14.623 -33.326 1.00 93.12 103 GLN A CA 1
ATOM 850 C C . GLN A 1 103 ? 15.575 15.419 -32.022 1.00 93.12 103 GLN A C 1
ATOM 852 O O . GLN A 1 103 ? 15.086 15.013 -30.970 1.00 93.12 103 GLN A O 1
ATOM 857 N N . GLN A 1 104 ? 16.286 16.548 -32.077 1.00 91.69 104 GLN A N 1
ATOM 858 C CA . GLN A 1 104 ? 16.500 17.448 -30.939 1.00 91.69 104 GLN A CA 1
ATOM 859 C C . GLN A 1 104 ? 15.975 18.848 -31.283 1.00 91.69 104 GLN A C 1
ATOM 861 O O . GLN A 1 104 ? 16.636 19.634 -31.967 1.00 91.69 104 GLN A O 1
ATOM 866 N N . GLY A 1 105 ? 14.758 19.153 -30.823 1.00 88.88 105 GLY A N 1
ATOM 867 C CA . GLY A 1 105 ? 14.014 20.331 -31.275 1.00 88.88 105 GLY A CA 1
ATOM 868 C C . GLY A 1 105 ? 13.684 20.213 -32.764 1.00 88.88 105 GLY A C 1
ATOM 869 O O . GLY A 1 105 ? 13.213 19.169 -33.212 1.00 88.88 105 GLY A O 1
ATOM 870 N N . ASN A 1 106 ? 13.984 21.250 -33.546 1.00 91.69 106 ASN A N 1
ATOM 871 C CA . ASN A 1 106 ? 13.702 21.268 -34.987 1.00 91.69 106 ASN A CA 1
ATOM 872 C C . ASN A 1 106 ? 14.765 20.540 -35.839 1.00 91.69 106 ASN A C 1
ATOM 874 O O . ASN A 1 106 ? 14.540 20.332 -37.028 1.00 91.69 106 ASN A O 1
ATOM 878 N N . ALA A 1 107 ? 15.900 20.126 -35.263 1.00 91.44 107 ALA A N 1
ATOM 879 C CA . ALA A 1 107 ? 17.011 19.523 -36.004 1.00 91.44 107 ALA A CA 1
ATOM 880 C C . ALA A 1 107 ? 17.186 18.025 -35.707 1.00 91.44 107 ALA A C 1
ATOM 882 O O . ALA A 1 107 ? 17.204 17.606 -34.548 1.00 91.44 107 ALA A O 1
ATOM 883 N N . LYS A 1 108 ? 17.425 17.227 -36.753 1.00 91.62 108 LYS A N 1
ATOM 884 C CA . LYS A 1 108 ? 18.000 15.881 -36.617 1.00 91.62 108 LYS A CA 1
ATOM 885 C C . LYS A 1 108 ? 19.483 16.011 -36.270 1.00 91.62 108 LYS A C 1
ATOM 887 O O . LYS A 1 108 ? 20.214 16.707 -36.968 1.00 91.62 108 LYS A O 1
ATOM 892 N N . ARG A 1 109 ? 19.929 15.345 -35.205 1.00 91.00 109 ARG A N 1
ATOM 893 C CA . ARG A 1 109 ? 21.333 15.295 -34.781 1.00 91.00 109 ARG A CA 1
ATOM 894 C C . ARG A 1 109 ? 21.833 13.862 -34.784 1.00 91.00 109 ARG A C 1
ATOM 896 O O . ARG A 1 109 ? 21.190 12.978 -34.226 1.00 91.00 109 ARG A O 1
ATOM 903 N N . PHE A 1 110 ? 22.986 13.650 -35.399 1.00 90.69 110 PHE A N 1
ATOM 904 C CA . PHE A 1 110 ? 23.735 12.406 -35.297 1.00 90.69 110 PHE A CA 1
ATOM 905 C C . PHE A 1 110 ? 24.304 12.253 -33.876 1.00 90.69 110 PHE A C 1
ATOM 907 O O . PHE A 1 110 ? 24.859 13.225 -33.367 1.00 90.69 110 PHE A O 1
ATOM 914 N N . VAL A 1 111 ? 24.126 11.085 -33.239 1.00 92.56 111 VAL A N 1
ATOM 915 C CA . VAL A 1 111 ? 24.419 10.857 -31.803 1.00 92.56 111 VAL A CA 1
ATOM 916 C C . VAL A 1 111 ? 25.275 9.620 -31.482 1.00 92.56 111 VAL A C 1
ATOM 918 O O . VAL A 1 111 ? 25.804 9.566 -30.376 1.00 92.56 111 VAL A O 1
ATOM 921 N N . ALA A 1 112 ? 25.421 8.643 -32.389 1.00 92.06 112 ALA A N 1
ATOM 922 C CA . ALA A 1 112 ? 26.372 7.527 -32.230 1.00 92.06 112 ALA A CA 1
ATOM 923 C C . ALA A 1 112 ? 26.550 6.677 -33.504 1.00 92.06 112 ALA A C 1
ATOM 925 O O . ALA A 1 112 ? 25.596 6.471 -34.257 1.00 92.06 112 ALA A O 1
ATOM 926 N N . THR A 1 113 ? 27.739 6.106 -33.707 1.00 89.50 113 THR A N 1
ATOM 927 C CA . THR A 1 113 ? 28.016 5.093 -34.742 1.00 89.50 113 THR A CA 1
ATOM 928 C C . THR A 1 113 ? 27.883 3.691 -34.154 1.00 89.50 113 THR A C 1
ATOM 930 O O . THR A 1 113 ? 28.551 3.381 -33.173 1.00 89.50 113 THR A O 1
ATOM 933 N N . ILE A 1 114 ? 27.098 2.805 -34.769 1.00 88.69 114 ILE A N 1
ATOM 934 C CA . ILE A 1 114 ? 27.139 1.366 -34.472 1.00 88.69 114 ILE A CA 1
ATOM 935 C C . ILE A 1 114 ? 28.126 0.701 -35.439 1.00 88.69 114 ILE A C 1
ATOM 937 O O . ILE A 1 114 ? 27.872 0.632 -36.646 1.00 88.69 114 ILE A O 1
ATOM 941 N N . ILE A 1 115 ? 29.234 0.194 -34.901 1.00 85.62 115 ILE A N 1
ATOM 942 C CA . ILE A 1 115 ? 30.291 -0.519 -35.627 1.00 85.62 115 ILE A CA 1
ATOM 943 C C . ILE A 1 115 ? 30.058 -2.020 -35.418 1.00 85.62 115 ILE A C 1
ATOM 945 O O . ILE A 1 115 ? 30.638 -2.657 -34.536 1.00 85.62 115 ILE A O 1
ATOM 949 N N . ALA A 1 116 ? 29.164 -2.601 -36.223 1.00 80.25 116 ALA A N 1
ATOM 950 C CA . ALA A 1 116 ? 28.674 -3.970 -36.013 1.00 80.25 116 ALA A CA 1
ATOM 951 C C . ALA A 1 116 ? 29.771 -5.055 -36.094 1.00 80.25 116 ALA A C 1
ATOM 953 O O . ALA A 1 116 ? 29.634 -6.106 -35.476 1.00 80.25 116 ALA A O 1
ATOM 954 N N . LYS A 1 117 ? 30.887 -4.789 -36.790 1.00 75.62 117 LYS A N 1
ATOM 955 C CA . LYS A 1 117 ? 32.078 -5.662 -36.826 1.00 75.62 117 LYS A CA 1
ATOM 956 C C . LYS A 1 117 ? 32.726 -5.853 -35.449 1.00 75.62 117 LYS A C 1
ATOM 958 O O . LYS A 1 117 ? 33.274 -6.913 -35.170 1.00 75.62 117 LYS A O 1
ATOM 963 N N . GLU A 1 118 ? 32.700 -4.810 -34.627 1.00 82.62 118 GLU A N 1
ATOM 964 C CA . GLU A 1 118 ? 33.414 -4.727 -33.345 1.00 82.62 118 GLU A CA 1
ATOM 965 C C . GLU A 1 118 ? 32.447 -4.819 -32.154 1.00 82.62 118 GLU A C 1
ATOM 967 O O . GLU A 1 118 ? 32.868 -4.755 -31.003 1.00 82.62 118 GLU A O 1
ATOM 972 N N . ASN A 1 119 ? 31.146 -4.990 -32.434 1.00 83.00 119 ASN A N 1
ATOM 973 C CA . ASN A 1 119 ? 30.044 -4.936 -31.470 1.00 83.00 119 ASN A CA 1
ATOM 974 C C . ASN A 1 119 ? 30.076 -3.664 -30.591 1.00 83.00 119 ASN A C 1
ATOM 976 O O . ASN A 1 119 ? 29.698 -3.681 -29.420 1.00 83.00 119 ASN A O 1
ATOM 980 N N . LEU A 1 120 ? 30.563 -2.561 -31.169 1.00 87.50 120 LEU A N 1
ATOM 981 C CA . LEU A 1 120 ? 30.818 -1.297 -30.489 1.00 87.50 120 LEU A CA 1
ATOM 982 C C . LEU A 1 120 ? 29.787 -0.244 -30.909 1.00 87.50 120 LEU A C 1
ATOM 984 O O . LEU A 1 120 ? 29.458 -0.115 -32.089 1.00 87.50 120 LEU A O 1
ATOM 988 N N . ILE A 1 121 ? 29.310 0.539 -29.941 1.00 88.12 121 ILE A N 1
ATOM 989 C CA . ILE A 1 121 ? 28.544 1.764 -30.187 1.00 88.12 121 ILE A CA 1
ATOM 990 C C . ILE A 1 121 ? 29.420 2.936 -29.749 1.00 88.12 121 ILE A C 1
ATOM 992 O O . ILE A 1 121 ? 29.644 3.135 -28.556 1.00 88.12 121 ILE A O 1
ATOM 996 N N . ASP A 1 122 ? 29.932 3.688 -30.718 1.00 88.19 122 ASP A N 1
ATOM 997 C CA . ASP A 1 122 ? 30.756 4.865 -30.478 1.00 88.19 122 ASP A CA 1
ATOM 998 C C . ASP A 1 122 ? 29.888 6.127 -30.393 1.00 88.19 122 ASP A C 1
ATOM 1000 O O . ASP A 1 122 ? 29.231 6.517 -31.359 1.00 88.19 122 ASP A O 1
ATOM 1004 N N . PHE A 1 123 ? 29.904 6.780 -29.232 1.00 88.50 123 PHE A N 1
ATOM 1005 C CA . PHE A 1 123 ? 29.183 8.028 -28.964 1.00 88.50 123 PHE A CA 1
ATOM 1006 C C . PHE A 1 123 ? 30.038 9.286 -29.220 1.00 88.50 123 PHE A C 1
ATOM 1008 O O . PHE A 1 123 ? 29.549 10.403 -29.041 1.00 88.50 123 PHE A O 1
ATOM 1015 N N . ASN A 1 124 ? 31.300 9.145 -29.647 1.00 84.81 124 ASN A N 1
ATOM 1016 C CA . ASN A 1 124 ? 32.216 10.262 -29.904 1.00 84.81 124 ASN A CA 1
ATOM 1017 C C . ASN A 1 124 ? 31.966 10.908 -31.279 1.00 84.81 124 ASN A C 1
ATOM 1019 O O . ASN A 1 124 ? 32.834 10.952 -32.150 1.00 84.81 124 ASN A O 1
ATOM 1023 N N . THR A 1 125 ? 30.752 11.417 -31.493 1.00 81.25 125 THR A N 1
ATOM 1024 C CA . THR A 1 125 ? 30.382 12.044 -32.766 1.00 81.25 125 THR A CA 1
ATOM 1025 C C . THR A 1 125 ? 31.170 13.330 -33.027 1.00 81.25 125 THR A C 1
ATOM 1027 O O . THR A 1 125 ? 31.518 14.067 -32.105 1.00 81.25 125 THR A O 1
ATOM 1030 N N . ILE A 1 126 ? 31.384 13.658 -34.303 1.00 77.88 126 ILE A N 1
ATOM 1031 C CA . ILE A 1 126 ? 31.942 14.947 -34.733 1.00 77.88 126 ILE A CA 1
ATOM 1032 C C . ILE A 1 126 ? 30.881 15.648 -35.602 1.00 77.88 126 ILE A C 1
ATOM 1034 O O . ILE A 1 126 ? 30.576 15.141 -36.681 1.00 77.88 126 ILE A O 1
ATOM 1038 N N . PRO A 1 127 ? 30.292 16.783 -35.169 1.00 79.69 127 PRO A N 1
ATOM 1039 C CA . PRO A 1 127 ? 30.442 17.425 -33.857 1.00 79.69 127 PRO A CA 1
ATOM 1040 C C . PRO A 1 127 ? 29.833 16.589 -32.709 1.00 79.69 127 PRO A C 1
ATOM 1042 O O . PRO A 1 127 ? 28.932 15.782 -32.960 1.00 79.69 127 PRO A O 1
ATOM 1045 N N . PRO A 1 128 ? 30.271 16.791 -31.452 1.00 82.25 128 PRO A N 1
ATOM 1046 C CA . PRO A 1 128 ? 29.803 16.011 -30.305 1.00 82.25 128 PRO A CA 1
ATOM 1047 C C . PRO A 1 128 ? 28.343 16.325 -29.954 1.00 82.25 128 PRO A C 1
ATOM 1049 O O . PRO A 1 128 ? 27.999 17.458 -29.612 1.00 82.25 128 PRO A O 1
ATOM 1052 N N . ASN A 1 129 ? 27.477 15.310 -30.006 1.00 86.00 129 ASN A N 1
ATOM 1053 C CA . ASN A 1 129 ? 26.068 15.404 -29.627 1.00 86.00 129 ASN A CA 1
ATOM 1054 C C . ASN A 1 129 ? 25.688 14.261 -28.681 1.00 86.00 129 ASN A C 1
ATOM 1056 O O . ASN A 1 129 ? 25.621 13.104 -29.081 1.00 86.00 129 ASN A O 1
ATOM 1060 N N . VAL A 1 130 ? 25.338 14.597 -27.441 1.00 86.31 130 VAL A N 1
ATOM 1061 C CA . VAL A 1 130 ? 24.756 13.629 -26.501 1.00 86.31 130 VAL A CA 1
ATOM 1062 C C . VAL A 1 130 ? 23.269 13.399 -26.784 1.00 86.31 130 VAL A C 1
ATOM 1064 O O . VAL A 1 130 ? 22.550 14.323 -27.185 1.00 86.31 130 VAL A O 1
ATOM 1067 N N . ILE A 1 131 ? 22.793 12.178 -26.529 1.00 90.56 131 ILE A N 1
ATOM 1068 C CA . ILE A 1 131 ? 21.362 11.841 -26.526 1.00 90.56 131 ILE A CA 1
ATOM 1069 C C . ILE A 1 131 ? 20.663 12.645 -25.423 1.00 90.56 131 ILE A C 1
ATOM 1071 O O . ILE A 1 131 ? 21.139 12.698 -24.289 1.00 90.56 131 ILE A O 1
ATOM 1075 N N . LYS A 1 132 ? 19.520 13.258 -25.745 1.00 90.25 132 LYS A N 1
ATOM 1076 C CA . LYS A 1 132 ? 18.711 14.034 -24.793 1.00 90.25 132 LYS A CA 1
ATOM 1077 C C . LYS A 1 132 ? 17.373 13.357 -24.542 1.00 90.25 132 LYS A C 1
ATOM 1079 O O . LYS A 1 132 ? 16.682 12.985 -25.484 1.00 90.25 132 LYS A O 1
ATOM 1084 N N . TRP A 1 133 ? 16.989 13.248 -23.278 1.00 90.69 133 TRP A N 1
ATOM 1085 C CA . TRP A 1 133 ? 15.683 12.745 -22.858 1.00 90.69 133 TRP A CA 1
ATOM 1086 C C . TRP A 1 133 ? 14.854 13.880 -22.247 1.00 90.69 133 TRP A C 1
ATOM 1088 O O . TRP A 1 133 ? 15.391 14.931 -21.905 1.00 90.69 133 TRP A O 1
ATOM 1098 N N . ALA A 1 134 ? 13.540 13.681 -22.111 1.00 86.94 134 ALA A N 1
ATOM 1099 C CA . ALA A 1 134 ? 12.645 14.666 -21.489 1.00 86.94 134 ALA A CA 1
ATOM 1100 C C . ALA A 1 134 ? 12.821 14.776 -19.956 1.00 86.94 134 ALA A C 1
ATOM 1102 O O . ALA A 1 134 ? 12.293 15.694 -19.336 1.00 86.94 134 ALA A O 1
ATOM 1103 N N . GLY A 1 135 ? 13.563 13.843 -19.354 1.00 85.69 135 GLY A N 1
ATOM 1104 C CA . GLY A 1 135 ? 13.977 13.850 -17.953 1.00 85.69 135 GLY A CA 1
ATOM 1105 C C . GLY A 1 135 ? 15.380 13.256 -17.805 1.00 85.69 135 GLY A C 1
ATOM 1106 O O . GLY A 1 135 ? 16.137 13.190 -18.771 1.00 85.69 135 GLY A O 1
ATOM 1107 N N . ASN A 1 136 ? 15.718 12.776 -16.608 1.00 84.38 136 ASN A N 1
ATOM 1108 C CA . ASN A 1 136 ? 17.084 12.372 -16.228 1.00 84.38 136 ASN A CA 1
ATOM 1109 C C . ASN A 1 136 ? 17.641 11.113 -16.939 1.00 84.38 136 ASN A C 1
ATOM 1111 O O . ASN A 1 136 ? 18.734 10.664 -16.604 1.00 84.38 136 ASN A O 1
ATOM 1115 N N . GLY A 1 137 ? 16.908 10.512 -17.877 1.00 87.62 137 GLY A N 1
ATOM 1116 C CA . GLY A 1 137 ? 17.297 9.285 -18.570 1.00 87.62 137 GLY A CA 1
ATOM 1117 C C . GLY A 1 137 ? 16.197 8.763 -19.503 1.00 87.62 137 GLY A C 1
ATOM 1118 O O . GLY A 1 137 ? 15.160 9.421 -19.644 1.00 87.62 137 GLY A O 1
ATOM 1119 N N . PRO A 1 138 ? 16.406 7.596 -20.141 1.00 89.69 138 PRO A N 1
ATOM 1120 C CA . PRO A 1 138 ? 15.371 6.936 -20.932 1.00 89.69 138 PRO A CA 1
ATOM 1121 C C . PRO A 1 138 ? 14.143 6.587 -20.070 1.00 89.69 138 PRO A C 1
ATOM 1123 O O . PRO A 1 138 ? 14.284 6.348 -18.866 1.00 89.69 138 PRO A O 1
ATOM 1126 N N . PRO A 1 139 ? 12.935 6.538 -20.661 1.00 86.62 139 PRO A N 1
ATOM 1127 C CA . PRO A 1 139 ? 11.748 6.058 -19.962 1.00 86.62 139 PRO A CA 1
ATOM 1128 C C . PRO A 1 139 ? 11.898 4.578 -19.582 1.00 86.62 139 PRO A C 1
ATOM 1130 O O . PRO A 1 139 ? 12.535 3.803 -20.296 1.00 86.62 139 PRO A O 1
ATOM 1133 N N . VAL A 1 140 ? 11.283 4.187 -18.465 1.00 84.81 140 VAL A N 1
ATOM 1134 C CA . VAL A 1 140 ? 11.180 2.777 -18.060 1.00 84.81 140 VAL A CA 1
ATOM 1135 C C . VAL A 1 140 ? 10.154 2.029 -18.913 1.00 84.81 140 VAL A C 1
ATOM 1137 O O . VAL A 1 140 ? 9.202 2.619 -19.422 1.00 84.81 140 VAL A O 1
ATOM 1140 N N . ASP A 1 141 ? 10.342 0.718 -19.023 1.00 84.56 141 ASP A N 1
ATOM 1141 C CA . ASP A 1 141 ? 9.472 -0.231 -19.722 1.00 84.56 141 ASP A CA 1
ATOM 1142 C C . ASP A 1 141 ? 8.070 -0.336 -19.098 1.00 84.56 141 ASP A C 1
ATOM 1144 O O . ASP A 1 141 ? 7.077 -0.477 -19.811 1.00 84.56 141 ASP A O 1
ATOM 1148 N N . GLN A 1 142 ? 7.978 -0.260 -17.765 1.00 79.19 142 GLN A N 1
ATOM 1149 C CA . GLN A 1 142 ? 6.731 -0.469 -17.031 1.00 79.19 142 GLN A CA 1
ATOM 1150 C C . GLN A 1 142 ? 6.630 0.355 -15.739 1.00 79.19 142 GLN A C 1
ATOM 1152 O O . GLN A 1 142 ? 7.619 0.756 -15.123 1.00 79.19 142 GLN A O 1
ATOM 1157 N N . VAL A 1 143 ? 5.395 0.576 -15.277 1.00 80.75 143 VAL A N 1
ATOM 1158 C CA . VAL A 1 143 ? 5.123 1.296 -14.024 1.00 80.75 143 VAL A CA 1
ATOM 1159 C C . VAL A 1 143 ? 5.459 0.413 -12.820 1.00 80.75 143 VAL A C 1
ATOM 1161 O O . VAL A 1 143 ? 4.740 -0.539 -12.507 1.00 80.75 143 VAL A O 1
ATOM 1164 N N . LYS A 1 144 ? 6.524 0.769 -12.092 1.00 75.19 144 LYS A N 1
ATOM 1165 C CA . LYS A 1 144 ? 6.940 0.097 -10.854 1.00 75.19 144 LYS A CA 1
ATOM 1166 C C . LYS A 1 144 ? 5.885 0.258 -9.750 1.00 75.19 144 LYS A C 1
ATOM 1168 O O . LYS A 1 144 ? 5.851 1.269 -9.050 1.00 75.19 144 LYS A O 1
ATOM 1173 N N . ARG A 1 145 ? 5.039 -0.760 -9.566 1.00 67.75 145 ARG A N 1
ATOM 1174 C CA . ARG A 1 145 ? 4.071 -0.830 -8.458 1.00 67.75 145 ARG A CA 1
ATOM 1175 C C . ARG A 1 145 ? 4.816 -0.971 -7.126 1.00 67.75 145 ARG A C 1
ATOM 1177 O O . ARG A 1 145 ? 5.669 -1.843 -6.987 1.00 67.75 145 ARG A O 1
ATOM 1184 N N . VAL A 1 146 ? 4.486 -0.127 -6.148 1.00 68.56 146 VAL A N 1
ATOM 1185 C CA . VAL A 1 146 ? 5.069 -0.162 -4.795 1.00 68.56 146 VAL A CA 1
ATOM 1186 C C . VAL A 1 146 ? 3.944 -0.286 -3.776 1.00 68.56 146 VAL A C 1
ATOM 1188 O O . VAL A 1 146 ? 3.221 0.675 -3.520 1.00 68.56 146 VAL A O 1
ATOM 1191 N N . TYR A 1 147 ? 3.806 -1.471 -3.189 1.00 67.38 147 TYR A N 1
ATOM 1192 C CA . TYR A 1 147 ? 2.867 -1.717 -2.098 1.00 67.38 147 TYR A CA 1
ATOM 1193 C C . TYR A 1 147 ? 3.362 -1.029 -0.817 1.00 67.38 147 TYR A C 1
ATOM 1195 O O . TYR A 1 147 ? 4.551 -1.077 -0.497 1.00 67.38 147 TYR A O 1
ATOM 1203 N N . ARG A 1 148 ? 2.455 -0.389 -0.072 1.00 54.03 148 ARG A N 1
ATOM 1204 C CA . ARG A 1 148 ? 2.722 0.164 1.264 1.00 54.03 148 ARG A CA 1
ATOM 1205 C C . ARG A 1 148 ? 1.653 -0.329 2.229 1.00 54.03 148 ARG A C 1
ATOM 1207 O O . ARG A 1 148 ? 0.470 -0.150 1.966 1.00 54.03 148 ARG A O 1
ATOM 1214 N N . LEU A 1 149 ? 2.078 -0.912 3.347 1.00 61.62 149 LEU A N 1
ATOM 1215 C CA . LEU A 1 149 ? 1.184 -1.302 4.436 1.00 61.62 149 LEU A CA 1
ATOM 1216 C C . LEU A 1 149 ? 0.677 -0.049 5.160 1.00 61.62 149 LEU A C 1
ATOM 1218 O O . LEU A 1 149 ? 1.476 0.712 5.708 1.00 61.62 149 LEU A O 1
ATOM 1222 N N . LEU A 1 150 ? -0.642 0.147 5.190 1.00 60.09 150 LEU A N 1
ATOM 1223 C CA . LEU A 1 150 ? -1.267 1.096 6.107 1.00 60.09 150 LEU A CA 1
ATOM 1224 C C . LEU A 1 150 ? -1.397 0.433 7.486 1.00 60.09 150 LEU A C 1
ATOM 1226 O O . LEU A 1 150 ? -1.850 -0.704 7.598 1.00 60.09 150 LEU A O 1
ATOM 1230 N N . ARG A 1 151 ? -0.978 1.148 8.533 1.00 69.19 151 ARG A N 1
ATOM 1231 C CA . ARG A 1 151 ? -1.033 0.733 9.946 1.00 69.19 151 ARG A CA 1
ATOM 1232 C C . ARG A 1 151 ? -1.603 1.885 10.779 1.00 69.19 151 ARG A C 1
ATOM 1234 O O . ARG A 1 151 ? -1.495 3.043 10.370 1.00 69.19 151 ARG A O 1
ATOM 1241 N N . ILE A 1 152 ? -2.195 1.590 11.939 1.00 77.94 152 ILE A N 1
ATOM 1242 C CA . ILE A 1 152 ? -2.745 2.623 12.836 1.00 77.94 152 ILE A CA 1
ATOM 1243 C C . ILE A 1 152 ? -1.610 3.576 13.263 1.00 77.94 152 ILE A C 1
ATOM 1245 O O . ILE A 1 152 ? -0.558 3.094 13.693 1.00 77.94 152 ILE A O 1
ATOM 1249 N N . PRO A 1 153 ? -1.780 4.913 13.188 1.00 83.19 153 PRO A N 1
ATOM 1250 C CA . PRO A 1 153 ? -0.729 5.837 13.598 1.00 83.19 153 PRO A CA 1
ATOM 1251 C C . PRO A 1 153 ? -0.374 5.667 15.081 1.00 83.19 153 PRO A C 1
ATOM 1253 O O . PRO A 1 153 ? -1.235 5.737 15.959 1.00 83.19 153 PRO A O 1
ATOM 1256 N N . LEU A 1 154 ? 0.916 5.480 15.362 1.00 83.75 154 LEU A N 1
ATOM 1257 C CA . LEU A 1 154 ? 1.435 5.087 16.678 1.00 83.75 154 LEU A CA 1
ATOM 1258 C C . LEU A 1 154 ? 1.006 6.029 17.822 1.00 83.75 154 LEU A C 1
ATOM 1260 O O . LEU A 1 154 ? 0.722 5.564 18.924 1.00 83.75 154 LEU A O 1
ATOM 1264 N N . ALA A 1 155 ? 0.867 7.332 17.556 1.00 86.44 155 ALA A N 1
ATOM 1265 C CA . ALA A 1 155 ? 0.361 8.302 18.530 1.00 86.44 155 ALA A CA 1
ATOM 1266 C C . ALA A 1 155 ? -1.086 8.010 18.984 1.00 86.44 155 ALA A C 1
ATOM 1268 O O . ALA A 1 155 ? -1.385 8.084 20.175 1.00 86.44 155 ALA A O 1
ATOM 1269 N N . ILE A 1 156 ? -1.974 7.622 18.059 1.00 85.50 156 ILE A N 1
ATOM 1270 C CA . ILE A 1 156 ? -3.373 7.268 18.357 1.00 85.50 156 ILE A CA 1
ATOM 1271 C C . ILE A 1 156 ? -3.432 5.998 19.216 1.00 85.50 156 ILE A C 1
ATOM 1273 O O . ILE A 1 156 ? -4.178 5.950 20.196 1.00 85.50 156 ILE A O 1
ATOM 1277 N N . PHE A 1 157 ? -2.610 4.995 18.890 1.00 87.56 157 PHE A N 1
ATOM 1278 C CA . PHE A 1 157 ? -2.519 3.755 19.663 1.00 87.56 157 PHE A CA 1
ATOM 1279 C C . PHE A 1 157 ? -2.030 3.998 21.101 1.00 87.56 157 PHE A C 1
ATOM 1281 O O . PHE A 1 157 ? -2.629 3.480 22.047 1.00 87.56 157 PHE A O 1
ATOM 1288 N N . ILE A 1 158 ? -1.000 4.834 21.290 1.00 89.19 158 ILE A N 1
ATOM 1289 C CA . ILE A 1 158 ? -0.506 5.205 22.627 1.00 89.19 158 ILE A CA 1
ATOM 1290 C C . ILE A 1 158 ? -1.596 5.914 23.442 1.00 89.19 158 ILE A C 1
ATOM 1292 O O . ILE A 1 158 ? -1.844 5.525 24.583 1.00 89.19 158 ILE A O 1
ATOM 1296 N N . ILE A 1 159 ? -2.286 6.907 22.867 1.00 91.81 159 ILE A N 1
ATOM 1297 C CA . ILE A 1 159 ? -3.333 7.668 23.572 1.00 91.81 159 ILE A CA 1
ATOM 1298 C C . ILE A 1 159 ? -4.476 6.747 24.025 1.00 91.81 159 ILE A C 1
ATOM 1300 O O . ILE A 1 159 ? -4.851 6.772 25.200 1.00 91.81 159 ILE A O 1
ATOM 1304 N N . MET A 1 160 ? -4.992 5.887 23.138 1.00 89.75 160 MET A N 1
ATOM 1305 C CA . MET A 1 160 ? -6.052 4.931 23.490 1.00 89.75 160 MET A CA 1
ATOM 1306 C C . MET A 1 160 ? -5.602 3.920 24.553 1.00 89.75 160 MET A C 1
ATOM 1308 O O . MET A 1 160 ? -6.368 3.601 25.464 1.00 89.75 160 MET A O 1
ATOM 1312 N N . THR A 1 161 ? -4.351 3.457 24.487 1.00 92.50 161 THR A N 1
ATOM 1313 C CA . THR A 1 161 ? -3.786 2.524 25.474 1.00 92.50 161 THR A CA 1
ATOM 1314 C C . THR A 1 161 ? -3.671 3.171 26.856 1.00 92.50 161 THR A C 1
ATOM 1316 O O . THR A 1 161 ? -4.106 2.575 27.839 1.00 92.50 161 THR A O 1
ATOM 1319 N N . ILE A 1 162 ? -3.169 4.409 26.947 1.00 94.12 162 ILE A N 1
ATOM 1320 C CA . ILE A 1 162 ? -3.067 5.153 28.217 1.00 94.12 162 ILE A CA 1
ATOM 1321 C C . ILE A 1 162 ? -4.454 5.358 28.843 1.00 94.12 162 ILE A C 1
ATOM 1323 O O . ILE A 1 162 ? -4.640 5.074 30.029 1.00 94.12 162 ILE A O 1
ATOM 1327 N N . LEU A 1 163 ? -5.442 5.794 28.052 1.00 93.56 163 LEU A N 1
ATOM 1328 C CA . LEU A 1 163 ? -6.819 5.981 28.522 1.00 93.56 163 LEU A CA 1
ATOM 1329 C C . LEU A 1 163 ? -7.441 4.668 29.019 1.00 93.56 163 LEU A C 1
ATOM 1331 O O . LEU A 1 163 ? -8.077 4.654 30.075 1.00 93.56 163 LEU A O 1
ATOM 1335 N N . SER A 1 164 ? -7.212 3.560 28.307 1.00 93.62 164 SER A N 1
ATOM 1336 C CA . SER A 1 164 ? -7.694 2.238 28.716 1.00 93.62 164 SER A CA 1
ATOM 1337 C C . SER A 1 164 ? -7.044 1.763 30.023 1.00 93.62 164 SER A C 1
ATOM 1339 O O . SER A 1 164 ? -7.746 1.359 30.950 1.00 93.62 164 SER A O 1
ATOM 1341 N N . CYS A 1 165 ? -5.723 1.910 30.173 1.00 94.69 165 CYS A N 1
ATOM 1342 C CA . CYS A 1 165 ? -5.009 1.581 31.413 1.00 94.69 165 CYS A CA 1
ATOM 1343 C C . CYS A 1 165 ? -5.533 2.370 32.627 1.00 94.69 165 CYS A C 1
ATOM 1345 O O . CYS A 1 165 ? -5.766 1.787 33.688 1.00 94.69 165 CYS A O 1
ATOM 1347 N N . ILE A 1 166 ? -5.792 3.674 32.472 1.00 95.31 166 ILE A N 1
ATOM 1348 C CA . ILE A 1 166 ? -6.402 4.504 33.526 1.00 95.31 166 ILE A CA 1
ATOM 1349 C C . ILE A 1 166 ? -7.808 3.987 33.879 1.00 95.31 166 ILE A C 1
ATOM 1351 O O . ILE A 1 166 ? -8.149 3.861 35.058 1.00 95.31 166 ILE A O 1
ATOM 1355 N N . ALA A 1 167 ? -8.616 3.633 32.877 1.00 92.69 167 ALA A N 1
ATOM 1356 C CA . ALA A 1 167 ? -9.969 3.128 33.085 1.00 92.69 167 ALA A CA 1
ATOM 1357 C C . ALA A 1 167 ? -10.003 1.741 33.768 1.00 92.69 167 ALA A C 1
ATOM 1359 O O . ALA A 1 167 ? -10.865 1.499 34.620 1.00 92.69 167 ALA A O 1
ATOM 1360 N N . ILE A 1 168 ? -9.027 0.867 33.483 1.00 95.19 168 ILE A N 1
ATOM 1361 C CA . ILE A 1 168 ? -8.823 -0.418 34.177 1.00 95.19 168 ILE A CA 1
ATOM 1362 C C . ILE A 1 168 ? -8.496 -0.185 35.655 1.00 95.19 168 ILE A C 1
ATOM 1364 O O . ILE A 1 168 ? -9.145 -0.778 36.517 1.00 95.19 168 ILE A O 1
ATOM 1368 N N . LEU A 1 169 ? -7.548 0.706 35.970 1.00 95.06 169 LEU A N 1
ATOM 1369 C CA . LEU A 1 169 ? -7.181 1.030 37.357 1.00 95.06 169 LEU A CA 1
ATOM 1370 C C . LEU A 1 169 ? -8.386 1.555 38.157 1.00 95.06 169 LEU A C 1
ATOM 1372 O O . LEU A 1 169 ? -8.616 1.131 39.291 1.00 95.06 169 LEU A O 1
ATOM 1376 N N . ILE A 1 170 ? -9.207 2.415 37.544 1.00 93.38 170 ILE A N 1
ATOM 1377 C CA . ILE A 1 170 ? -10.454 2.920 38.139 1.00 93.38 170 ILE A CA 1
ATOM 1378 C C . ILE A 1 170 ? -11.466 1.782 38.368 1.00 93.38 170 ILE A C 1
ATOM 1380 O O . ILE A 1 170 ? -12.064 1.698 39.443 1.00 93.38 170 ILE A O 1
ATOM 1384 N N . ALA A 1 171 ? -11.649 0.877 37.401 1.00 92.81 171 ALA A N 1
ATOM 1385 C CA . ALA A 1 171 ? -12.564 -0.259 37.536 1.00 92.81 171 ALA A CA 1
ATOM 1386 C C . ALA A 1 171 ? -12.124 -1.247 38.633 1.00 92.81 171 ALA A C 1
ATOM 1388 O O . ALA A 1 171 ? -12.956 -1.689 39.428 1.00 92.81 171 ALA A O 1
ATOM 1389 N N . VAL A 1 172 ? -10.822 -1.538 38.734 1.00 93.94 172 VAL A N 1
ATOM 1390 C CA . VAL A 1 172 ? -10.239 -2.371 39.799 1.00 93.94 172 VAL A CA 1
ATOM 1391 C C . VAL A 1 172 ? -10.417 -1.712 41.171 1.00 93.94 172 VAL A C 1
ATOM 1393 O O . VAL A 1 172 ? -10.841 -2.378 42.117 1.00 93.94 172 VAL A O 1
ATOM 1396 N N . ALA A 1 173 ? -10.204 -0.397 41.287 1.00 93.19 173 ALA A N 1
ATOM 1397 C CA . ALA A 1 173 ? -10.454 0.338 42.528 1.00 93.19 173 ALA A CA 1
ATOM 1398 C C . ALA A 1 173 ? -11.934 0.269 42.963 1.00 93.19 173 ALA A C 1
ATOM 1400 O O . ALA A 1 173 ? -12.223 0.043 44.142 1.00 93.19 173 ALA A O 1
ATOM 1401 N N . PHE A 1 174 ? -12.884 0.384 42.025 1.00 91.75 174 PHE A N 1
ATOM 1402 C CA . PHE A 1 174 ? -14.308 0.182 42.317 1.00 91.75 174 PHE A CA 1
ATOM 1403 C C . PHE A 1 174 ? -14.653 -1.271 42.685 1.00 91.75 174 PHE A C 1
ATOM 1405 O O . PHE A 1 174 ? -15.541 -1.481 43.513 1.00 91.75 174 PHE A O 1
ATOM 1412 N N . LEU A 1 175 ? -13.948 -2.267 42.137 1.00 91.56 175 LEU A N 1
ATOM 1413 C CA . LEU A 1 175 ? -14.153 -3.686 42.452 1.00 91.56 175 LEU A CA 1
ATOM 1414 C C . LEU A 1 175 ? -13.716 -3.990 43.891 1.00 91.56 175 LEU A C 1
ATOM 1416 O O . LEU A 1 175 ? -14.508 -4.518 44.675 1.00 91.56 175 LEU A O 1
ATOM 1420 N N . ILE A 1 176 ? -12.511 -3.550 44.270 1.00 91.75 176 ILE A N 1
ATOM 1421 C CA . ILE A 1 176 ? -11.986 -3.632 45.645 1.00 91.75 176 ILE A CA 1
ATOM 1422 C C . ILE A 1 176 ? -12.923 -2.902 46.622 1.00 91.75 176 ILE A C 1
ATOM 1424 O O . ILE A 1 176 ? -13.236 -3.411 47.700 1.00 91.75 176 ILE A O 1
ATOM 1428 N N . TYR A 1 177 ? -13.427 -1.724 46.240 1.00 89.75 177 TYR A N 1
ATOM 1429 C CA . TYR A 1 177 ? -14.383 -0.967 47.047 1.00 89.75 177 TYR A CA 1
ATOM 1430 C C . TYR A 1 177 ? -15.724 -1.700 47.238 1.00 89.75 177 TYR A C 1
ATOM 1432 O O . TYR A 1 177 ? -16.275 -1.679 48.346 1.00 89.75 177 TYR A O 1
ATOM 1440 N N . ASN A 1 178 ? -16.245 -2.336 46.181 1.00 89.44 178 ASN A N 1
ATOM 1441 C CA . ASN A 1 178 ? -17.508 -3.077 46.189 1.00 89.44 178 ASN A CA 1
ATOM 1442 C C . ASN A 1 178 ? -17.434 -4.310 47.102 1.00 89.44 178 ASN A C 1
ATOM 1444 O O . ASN A 1 178 ? -18.353 -4.506 47.895 1.00 89.44 178 ASN A O 1
ATOM 1448 N N . ASP A 1 179 ? -16.342 -5.085 47.062 1.00 89.00 179 ASP A N 1
ATOM 1449 C CA . ASP A 1 179 ? -16.166 -6.228 47.971 1.00 89.00 179 ASP A CA 1
ATOM 1450 C C . ASP A 1 179 ? -15.922 -5.781 49.425 1.00 89.00 179 ASP A C 1
ATOM 1452 O O . ASP A 1 179 ? -16.674 -6.173 50.321 1.00 89.00 179 ASP A O 1
ATOM 1456 N N . LYS A 1 180 ? -14.981 -4.851 49.667 1.00 89.75 180 LYS A N 1
ATOM 1457 C CA . LYS A 1 180 ? -14.675 -4.347 51.023 1.00 89.75 180 LYS A CA 1
ATOM 1458 C C . LYS A 1 180 ? -15.895 -3.755 51.742 1.00 89.75 180 LYS A C 1
ATOM 1460 O O . LYS A 1 180 ? -15.969 -3.789 52.968 1.00 89.75 180 LYS A O 1
ATOM 1465 N N . ASN A 1 181 ? -16.866 -3.212 51.003 1.00 86.62 181 ASN A N 1
ATOM 1466 C CA . ASN A 1 181 ? -18.106 -2.667 51.563 1.00 86.62 181 ASN A CA 1
ATOM 1467 C C . ASN A 1 181 ? -19.345 -3.563 51.335 1.00 86.62 181 ASN A C 1
ATOM 1469 O O . ASN A 1 181 ? -20.451 -3.123 51.658 1.00 86.62 181 ASN A O 1
ATOM 1473 N N . ARG A 1 182 ? -19.207 -4.800 50.827 1.00 84.81 182 ARG A N 1
ATOM 1474 C CA . ARG A 1 182 ? -20.334 -5.646 50.362 1.00 84.81 182 ARG A CA 1
ATOM 1475 C C . ARG A 1 182 ? -21.434 -5.883 51.399 1.00 84.81 182 ARG A C 1
ATOM 1477 O O . ARG A 1 182 ? -22.602 -6.035 51.048 1.00 84.81 182 ARG A O 1
ATOM 1484 N N . ASN A 1 183 ? -21.062 -5.884 52.680 1.00 82.25 183 ASN A N 1
ATOM 1485 C CA . ASN A 1 183 ? -21.967 -6.121 53.804 1.00 82.25 183 ASN A CA 1
ATOM 1486 C C . ASN A 1 183 ? -22.801 -4.882 54.190 1.00 82.25 183 ASN A C 1
ATOM 1488 O O . ASN A 1 183 ? -23.828 -5.031 54.854 1.00 82.25 183 ASN A O 1
ATOM 1492 N N . LYS A 1 184 ? -22.408 -3.665 53.778 1.00 79.81 184 LYS A N 1
ATOM 1493 C CA . LYS A 1 184 ? -23.133 -2.423 54.108 1.00 79.81 184 LYS A CA 1
ATOM 1494 C C . LYS A 1 184 ? -24.469 -2.344 53.364 1.00 79.81 184 LYS A C 1
ATOM 1496 O O . LYS A 1 184 ? -24.532 -2.633 52.171 1.00 79.81 184 LYS A O 1
ATOM 1501 N N . ARG A 1 185 ? -25.522 -1.867 54.046 1.00 74.19 185 ARG A N 1
ATOM 1502 C CA . ARG A 1 185 ? -26.927 -1.835 53.571 1.00 74.19 185 ARG A CA 1
ATOM 1503 C C . ARG A 1 185 ? -27.086 -1.348 52.121 1.00 74.19 185 ARG A C 1
ATOM 1505 O O . ARG A 1 185 ? -27.724 -2.039 51.333 1.00 74.19 185 ARG A O 1
ATOM 1512 N N . VAL A 1 186 ? -26.455 -0.225 51.762 1.00 76.19 186 VAL A N 1
ATOM 1513 C CA . VAL A 1 186 ? -26.513 0.386 50.414 1.00 76.19 186 VAL A CA 1
ATOM 1514 C C . VAL A 1 186 ? -26.009 -0.564 49.316 1.00 76.19 186 VAL A C 1
ATOM 1516 O O . VAL A 1 186 ? -26.650 -0.714 48.278 1.00 76.19 186 VAL A O 1
ATOM 1519 N N . ILE A 1 187 ? -24.879 -1.239 49.542 1.00 78.06 187 ILE A N 1
ATOM 1520 C CA . ILE A 1 187 ? -24.250 -2.122 48.545 1.00 78.06 187 ILE A CA 1
ATOM 1521 C C . ILE A 1 187 ? -24.879 -3.521 48.57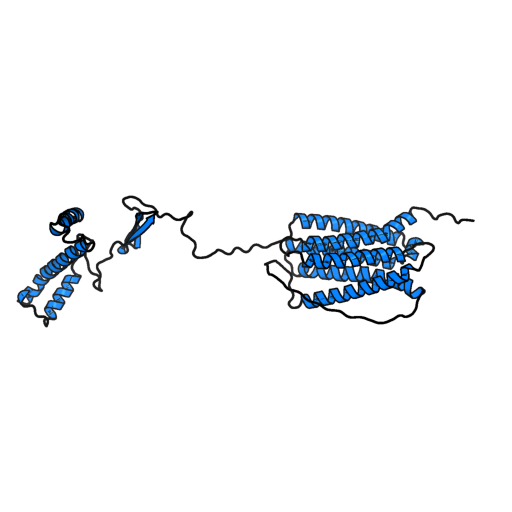6 1.00 78.06 187 ILE A C 1
ATOM 1523 O O . ILE A 1 187 ? -25.106 -4.105 47.517 1.00 78.06 187 ILE A O 1
ATOM 1527 N N . LYS A 1 188 ? -25.269 -4.015 49.759 1.00 75.62 188 LYS A N 1
ATOM 1528 C CA . LYS A 1 188 ? -26.000 -5.280 49.930 1.00 75.62 188 LYS A CA 1
ATOM 1529 C C . LYS A 1 188 ? -27.344 -5.268 49.189 1.00 75.62 188 LYS A C 1
ATOM 1531 O O . LYS A 1 188 ? -27.653 -6.226 48.483 1.00 75.62 188 LYS A O 1
ATOM 1536 N N . MET A 1 189 ? -28.108 -4.171 49.278 1.00 67.62 189 MET A N 1
ATOM 1537 C CA . MET A 1 189 ? -29.345 -3.980 48.500 1.00 67.62 189 MET A CA 1
ATOM 1538 C C . MET A 1 189 ? -29.079 -3.926 46.987 1.00 67.62 189 MET A C 1
ATOM 1540 O O . MET A 1 189 ? -29.815 -4.534 46.214 1.00 67.62 189 MET A O 1
ATOM 1544 N N . SER A 1 190 ? -27.968 -3.309 46.570 1.00 72.88 190 SER A N 1
ATOM 1545 C CA . SER A 1 190 ? -27.539 -3.211 45.165 1.00 72.88 190 SER A CA 1
ATOM 1546 C C . SER A 1 190 ? -27.130 -4.553 44.517 1.00 72.88 190 SER A C 1
ATOM 1548 O O . SER A 1 190 ? -26.784 -4.587 43.337 1.00 72.88 190 SER A O 1
ATOM 1550 N N . SER A 1 191 ? -27.196 -5.684 45.234 1.00 80.38 191 SER A N 1
ATOM 1551 C CA . SER A 1 191 ? -26.760 -7.016 44.766 1.00 80.38 191 SER A CA 1
ATOM 1552 C C . SER A 1 191 ? -25.262 -7.042 44.390 1.00 80.38 191 SER A C 1
ATOM 1554 O O . SER A 1 191 ? -24.924 -6.959 43.205 1.00 80.38 191 SER A O 1
ATOM 1556 N N . PRO A 1 192 ? -24.343 -7.155 45.374 1.00 79.62 192 PRO A N 1
ATOM 1557 C CA . PRO A 1 192 ? -22.913 -6.887 45.182 1.00 79.62 192 PRO A CA 1
ATOM 1558 C C . PRO A 1 192 ? -22.253 -7.761 44.109 1.00 79.62 192 PRO A C 1
ATOM 1560 O O . PRO A 1 192 ? -21.466 -7.239 43.324 1.00 79.62 192 PRO A O 1
ATOM 1563 N N . ASN A 1 193 ? -22.623 -9.040 43.999 1.00 82.31 193 ASN A N 1
ATOM 1564 C CA . ASN A 1 193 ? -22.067 -9.962 42.999 1.00 82.31 193 ASN A CA 1
ATOM 1565 C C . ASN A 1 193 ? -22.359 -9.491 41.559 1.00 82.31 193 ASN A C 1
ATOM 1567 O O . ASN A 1 193 ? -21.487 -9.557 40.698 1.00 82.31 193 ASN A O 1
ATOM 1571 N N . LEU A 1 194 ? -23.556 -8.941 41.310 1.00 82.50 194 LEU A N 1
ATOM 1572 C CA . LEU A 1 194 ? -23.931 -8.377 40.006 1.00 82.50 194 LEU A CA 1
ATOM 1573 C C . LEU A 1 194 ? -23.226 -7.035 39.734 1.00 82.50 194 LEU A C 1
ATOM 1575 O O . LEU A 1 194 ? -22.990 -6.703 38.578 1.00 82.50 194 LEU A O 1
ATOM 1579 N N . ASN A 1 195 ? -22.853 -6.268 40.768 1.00 85.06 195 ASN A N 1
ATOM 1580 C CA . ASN A 1 195 ? -21.973 -5.101 40.598 1.00 85.06 195 ASN A CA 1
ATOM 1581 C C . ASN A 1 195 ? -20.541 -5.533 40.224 1.00 85.06 195 ASN A C 1
ATOM 1583 O O . ASN A 1 195 ? -19.943 -4.922 39.342 1.00 85.06 195 ASN A O 1
ATOM 1587 N N . SER A 1 196 ? -20.004 -6.591 40.848 1.00 88.38 196 SER A N 1
ATOM 1588 C CA . SER A 1 196 ? -18.672 -7.122 40.513 1.00 88.38 196 SER A CA 1
ATOM 1589 C C . SER A 1 196 ? -18.613 -7.688 39.092 1.00 88.38 196 SER A C 1
ATOM 1591 O O . SER A 1 196 ? -17.653 -7.407 38.383 1.00 88.38 196 SER A O 1
ATOM 1593 N N . LEU A 1 197 ? -19.644 -8.413 38.638 1.00 85.75 197 LEU A N 1
ATOM 1594 C CA . LEU A 1 197 ? -19.709 -8.910 37.257 1.00 85.75 197 LEU A CA 1
ATOM 1595 C C . LEU A 1 197 ? -19.712 -7.769 36.227 1.00 85.75 197 LEU A C 1
ATOM 1597 O O . LEU A 1 197 ? -18.946 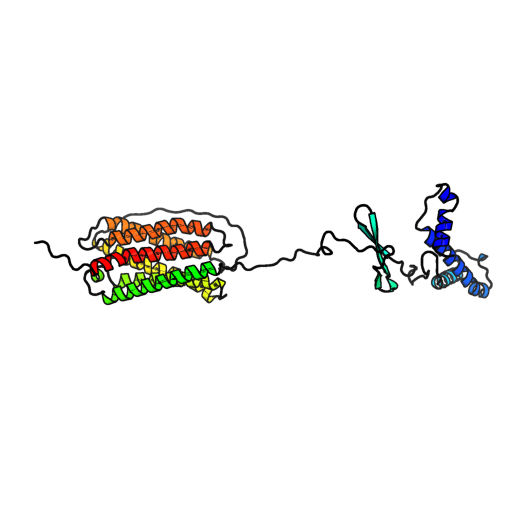-7.832 35.271 1.00 85.75 197 LEU A O 1
ATOM 1601 N N . ILE A 1 198 ? -20.475 -6.688 36.449 1.00 87.12 198 ILE A N 1
ATOM 1602 C CA . ILE A 1 198 ? -20.435 -5.497 35.575 1.00 87.12 198 ILE A CA 1
ATOM 1603 C C . ILE A 1 198 ? -19.011 -4.922 35.489 1.00 87.12 198 ILE A C 1
ATOM 1605 O O . ILE A 1 198 ? -18.553 -4.596 34.397 1.00 87.12 198 ILE A O 1
ATOM 1609 N N . LEU A 1 199 ? -18.285 -4.831 36.609 1.00 90.12 199 LEU A N 1
ATOM 1610 C CA . LEU A 1 199 ? -16.907 -4.324 36.616 1.00 90.12 199 LEU A CA 1
ATOM 1611 C C . LEU A 1 199 ? -15.929 -5.254 35.880 1.00 90.12 199 LEU A C 1
ATOM 1613 O O . LEU A 1 199 ? -15.105 -4.764 35.112 1.00 90.12 199 LEU A O 1
ATOM 1617 N N . ILE A 1 200 ? -16.050 -6.575 36.052 1.00 91.38 200 ILE A N 1
ATOM 1618 C CA . ILE A 1 200 ? -15.246 -7.575 35.324 1.00 91.38 200 ILE A CA 1
ATOM 1619 C C . ILE A 1 200 ? -15.509 -7.484 33.812 1.00 91.38 200 ILE A C 1
ATOM 1621 O O . ILE A 1 200 ? -14.567 -7.465 33.021 1.00 91.38 200 ILE A O 1
ATOM 1625 N N . GLY A 1 201 ? -16.775 -7.353 33.406 1.00 87.94 201 GLY A N 1
ATOM 1626 C CA . GLY A 1 201 ? -17.149 -7.161 32.005 1.00 87.94 201 GLY A CA 1
ATOM 1627 C C . GLY A 1 201 ? -16.577 -5.867 31.410 1.00 87.94 201 GLY A C 1
ATOM 1628 O O . GLY A 1 201 ? -16.012 -5.900 30.320 1.00 87.94 201 GLY A O 1
ATOM 1629 N N . CYS A 1 202 ? -16.615 -4.747 32.144 1.00 90.38 202 CYS A N 1
ATOM 1630 C CA . CYS A 1 202 ? -15.955 -3.508 31.717 1.00 90.38 202 CYS A CA 1
ATOM 1631 C C . CYS A 1 202 ? -14.428 -3.661 31.590 1.00 90.38 202 CYS A C 1
ATOM 1633 O O . CYS A 1 202 ? -13.855 -3.141 30.640 1.00 90.38 202 CYS A O 1
ATOM 1635 N N . ILE A 1 203 ? -13.766 -4.397 32.492 1.00 93.44 203 ILE A N 1
ATOM 1636 C CA . ILE A 1 203 ? -12.321 -4.675 32.389 1.00 93.44 203 ILE A CA 1
ATOM 1637 C C . ILE A 1 203 ? -12.008 -5.481 31.118 1.00 93.44 203 ILE A C 1
ATOM 1639 O O . ILE A 1 203 ? -11.060 -5.149 30.411 1.00 93.44 203 ILE A O 1
ATOM 1643 N N . SER A 1 204 ? -12.837 -6.469 30.763 1.00 91.50 204 SER A N 1
ATOM 1644 C CA . SER A 1 204 ? -12.703 -7.216 29.501 1.00 91.50 204 SER A CA 1
ATOM 1645 C C . SER A 1 204 ? -12.823 -6.308 28.263 1.00 91.50 204 SER A C 1
ATOM 1647 O O . SER A 1 204 ? -12.019 -6.424 27.338 1.00 91.50 204 SER A O 1
ATOM 1649 N N . LEU A 1 205 ? -13.746 -5.339 28.287 1.00 88.00 205 LEU A N 1
ATOM 1650 C CA . LEU A 1 205 ? -13.912 -4.332 27.228 1.00 88.00 205 LEU A CA 1
ATOM 1651 C C . LEU A 1 205 ? -12.733 -3.341 27.139 1.00 88.00 205 LEU A C 1
ATOM 1653 O O . LEU A 1 205 ? -12.366 -2.921 26.046 1.00 88.00 205 LEU A O 1
ATOM 1657 N N . TYR A 1 206 ? -12.091 -2.993 28.257 1.00 93.12 206 TYR A N 1
ATOM 1658 C CA . TYR A 1 206 ? -10.864 -2.187 28.232 1.00 93.12 206 TYR A CA 1
ATOM 1659 C C . TYR A 1 206 ? -9.662 -2.967 27.672 1.00 93.12 206 TYR A C 1
ATOM 1661 O O . TYR A 1 206 ? -8.862 -2.418 26.908 1.00 93.12 206 TYR A O 1
ATOM 1669 N N . LEU A 1 207 ? -9.550 -4.263 27.987 1.00 92.31 207 LEU A N 1
ATOM 1670 C CA . LEU A 1 207 ? -8.525 -5.130 27.398 1.00 92.31 207 LEU A CA 1
ATOM 1671 C C . LEU A 1 207 ? -8.714 -5.288 25.878 1.00 92.31 207 LEU A C 1
ATOM 1673 O O . LEU A 1 207 ? -7.714 -5.326 25.159 1.00 92.31 207 LEU A O 1
ATOM 1677 N N . SER A 1 208 ? -9.953 -5.321 25.365 1.00 88.94 208 SER A N 1
ATOM 1678 C CA . SER A 1 208 ? -10.180 -5.419 23.915 1.00 88.94 208 SER A CA 1
ATOM 1679 C C . SER A 1 208 ? -9.727 -4.168 23.153 1.00 88.94 208 SER A C 1
ATOM 1681 O O . SER A 1 208 ? -9.139 -4.304 22.085 1.00 88.94 208 SER A O 1
ATOM 1683 N N . VAL A 1 209 ? -9.879 -2.965 23.726 1.00 88.75 209 VAL A N 1
ATOM 1684 C CA . VAL A 1 209 ? -9.353 -1.702 23.155 1.00 88.75 209 VAL A CA 1
ATOM 1685 C C . VAL A 1 209 ? -7.830 -1.736 22.968 1.00 88.75 209 VAL A C 1
ATOM 1687 O O . VAL A 1 209 ? -7.318 -1.272 21.945 1.00 88.75 209 VAL A O 1
ATOM 1690 N N . ILE A 1 210 ? -7.106 -2.307 23.937 1.00 90.50 210 ILE A N 1
ATOM 1691 C CA . ILE A 1 210 ? -5.646 -2.463 23.863 1.00 90.50 210 ILE A CA 1
ATOM 1692 C C . ILE A 1 210 ? -5.301 -3.510 22.794 1.00 90.50 210 ILE A C 1
ATOM 1694 O O . ILE A 1 210 ? -4.527 -3.220 21.881 1.00 90.50 210 ILE A O 1
ATOM 1698 N N . ALA A 1 211 ? -5.927 -4.692 22.852 1.00 87.06 211 ALA A N 1
ATOM 1699 C CA . ALA A 1 211 ? -5.693 -5.777 21.899 1.00 87.06 211 ALA A CA 1
ATOM 1700 C C . ALA A 1 211 ? -5.926 -5.335 20.439 1.00 87.06 211 ALA A C 1
ATOM 1702 O O . ALA A 1 211 ? -5.052 -5.549 19.598 1.00 87.06 211 ALA A O 1
ATOM 1703 N N . SER A 1 212 ? -7.027 -4.626 20.155 1.00 80.31 212 SER A N 1
ATOM 1704 C CA . SER A 1 212 ? -7.360 -4.088 18.823 1.00 80.31 212 SER A CA 1
ATOM 1705 C C . SER A 1 212 ? -6.265 -3.206 18.215 1.00 80.31 212 SER A C 1
ATOM 1707 O O . SER A 1 212 ? -6.134 -3.149 16.997 1.00 80.31 212 SER A O 1
ATOM 1709 N N . GLY A 1 213 ? -5.478 -2.504 19.037 1.00 80.88 213 GLY A N 1
ATOM 1710 C CA . GLY A 1 213 ? -4.378 -1.667 18.554 1.00 80.88 213 GLY A CA 1
ATOM 1711 C C . GLY A 1 213 ? -3.072 -2.437 18.323 1.00 80.88 213 GLY A C 1
ATOM 1712 O O . GLY A 1 213 ? -2.318 -2.111 17.405 1.00 80.88 213 GLY A O 1
ATOM 1713 N N . THR A 1 214 ? -2.816 -3.494 19.108 1.00 82.94 214 THR A N 1
ATOM 1714 C CA . THR A 1 214 ? -1.543 -4.246 19.055 1.00 82.94 214 THR A CA 1
ATOM 1715 C C . THR A 1 214 ? -1.254 -4.902 17.704 1.00 82.94 214 THR A C 1
ATOM 1717 O O . THR A 1 214 ? -0.084 -5.058 17.359 1.00 82.94 214 THR A O 1
ATOM 1720 N N . ILE A 1 215 ? -2.278 -5.200 16.897 1.00 74.75 215 ILE A N 1
ATOM 1721 C CA . ILE A 1 215 ? -2.117 -5.800 15.561 1.00 74.75 215 ILE A CA 1
ATOM 1722 C C . ILE A 1 215 ? -1.358 -4.897 14.567 1.00 74.75 215 ILE A C 1
ATOM 1724 O O . ILE A 1 215 ? -0.740 -5.394 13.633 1.00 74.75 215 ILE A O 1
ATOM 1728 N N . SER A 1 216 ? -1.321 -3.575 14.791 1.00 72.56 216 SER A N 1
ATOM 1729 C CA . SER A 1 216 ? -0.477 -2.650 14.005 1.00 72.56 216 SER A CA 1
ATOM 1730 C C . SER A 1 216 ? 1.010 -2.675 14.397 1.00 72.56 216 SER A C 1
ATOM 1732 O O . SER A 1 216 ? 1.822 -2.012 13.749 1.00 72.56 216 SER A O 1
ATOM 1734 N N . VAL A 1 217 ? 1.374 -3.412 15.451 1.00 78.69 217 VAL A N 1
ATOM 1735 C CA . VAL A 1 217 ? 2.747 -3.537 15.972 1.00 78.69 217 VAL A CA 1
ATOM 1736 C C . VAL A 1 217 ? 3.252 -4.979 15.875 1.00 78.69 217 VAL A C 1
ATOM 1738 O O . VAL A 1 217 ? 4.409 -5.190 15.518 1.00 78.69 217 VAL A O 1
ATOM 1741 N N . VAL A 1 218 ? 2.395 -5.964 16.165 1.00 82.00 218 VAL A N 1
ATOM 1742 C CA . VAL A 1 218 ? 2.721 -7.397 16.152 1.00 82.00 218 VAL A CA 1
ATOM 1743 C C . VAL A 1 218 ? 1.686 -8.154 15.323 1.00 82.00 218 VAL A C 1
ATOM 1745 O O . VAL A 1 218 ? 0.520 -8.265 15.699 1.00 82.00 218 VAL A O 1
ATOM 1748 N N . GLU A 1 219 ? 2.131 -8.712 14.202 1.00 76.19 219 GLU A N 1
ATOM 1749 C CA . GLU A 1 219 ? 1.296 -9.495 13.292 1.00 76.19 219 GLU A CA 1
ATOM 1750 C C . GLU A 1 219 ? 1.158 -10.928 13.844 1.00 76.19 219 GLU A C 1
ATOM 1752 O O . GLU A 1 219 ? 2.129 -11.680 13.909 1.00 76.19 219 GLU A O 1
ATOM 1757 N N . SER A 1 220 ? -0.037 -11.298 14.323 1.00 78.94 220 SER A N 1
ATOM 1758 C CA . SER A 1 220 ? -0.288 -12.603 14.957 1.00 78.94 220 SER A CA 1
ATOM 1759 C C . SER A 1 220 ? -1.749 -13.061 14.808 1.00 78.94 220 SER A C 1
ATOM 1761 O O . SER A 1 220 ? -2.654 -12.305 15.176 1.00 78.94 220 SER A O 1
ATOM 1763 N N . PRO A 1 221 ? -2.014 -14.318 14.392 1.00 78.38 221 PRO A N 1
ATOM 1764 C CA . PRO A 1 221 ? -3.368 -14.888 14.354 1.00 78.38 221 PRO A CA 1
ATOM 1765 C C . PRO A 1 221 ? -4.078 -14.928 15.718 1.00 78.38 221 PRO A C 1
ATOM 1767 O O . PRO A 1 221 ? -5.305 -14.924 15.778 1.00 78.38 221 PRO A O 1
ATOM 1770 N N . ILE A 1 222 ? -3.330 -14.928 16.828 1.00 81.94 222 ILE A N 1
ATOM 1771 C CA . ILE A 1 222 ? -3.914 -14.893 18.177 1.00 81.94 222 ILE A CA 1
ATOM 1772 C C . ILE A 1 222 ? -4.403 -13.474 18.502 1.00 81.94 222 ILE A C 1
ATOM 1774 O O . ILE A 1 222 ? -5.532 -13.303 18.959 1.00 81.94 222 ILE A O 1
ATOM 1778 N N . LEU A 1 223 ? -3.598 -12.446 18.202 1.00 81.81 223 LEU A N 1
ATOM 1779 C CA . LEU A 1 223 ? -3.986 -11.035 18.373 1.00 81.81 223 LEU A CA 1
ATOM 1780 C C . LEU A 1 223 ? -5.089 -10.598 17.394 1.00 81.81 223 LEU A C 1
ATOM 1782 O O . LEU A 1 223 ? -5.818 -9.659 17.685 1.00 81.81 223 LEU A O 1
ATOM 1786 N N . CYS A 1 224 ? -5.245 -11.309 16.278 1.00 75.94 224 CYS A N 1
ATOM 1787 C CA . CYS A 1 224 ? -6.360 -11.173 15.341 1.00 75.94 224 CYS A CA 1
ATOM 1788 C C . CYS A 1 224 ? -7.707 -11.602 15.964 1.00 75.94 224 CYS A C 1
ATOM 1790 O O . CYS A 1 224 ? -8.704 -10.890 15.855 1.00 75.94 224 CYS A O 1
ATOM 1792 N N . MET A 1 225 ? -7.738 -12.734 16.682 1.00 81.06 225 MET A N 1
ATOM 1793 C CA . MET A 1 225 ? -8.965 -13.276 17.293 1.00 81.06 225 MET A CA 1
ATOM 1794 C C . MET A 1 225 ? -9.261 -12.728 18.698 1.00 81.06 225 MET A C 1
ATOM 1796 O O . MET A 1 225 ? -10.419 -12.688 19.113 1.00 81.06 225 MET A O 1
ATOM 1800 N N . LEU A 1 226 ? -8.249 -12.286 19.448 1.00 82.56 226 LEU A N 1
ATOM 1801 C CA . LEU A 1 226 ? -8.414 -11.847 20.838 1.00 82.56 226 LEU A CA 1
ATOM 1802 C C . LEU A 1 226 ? -9.400 -10.658 21.027 1.00 82.56 226 LEU A C 1
ATOM 1804 O O . LEU A 1 226 ? -10.222 -10.729 21.948 1.00 82.56 226 LEU A O 1
ATOM 1808 N N . PRO A 1 227 ? -9.408 -9.594 20.192 1.00 80.81 227 PRO A N 1
ATOM 1809 C CA . PRO A 1 227 ? -10.314 -8.457 20.369 1.00 80.81 227 PRO A CA 1
ATOM 1810 C C . PRO A 1 227 ? -11.820 -8.767 20.243 1.00 80.81 227 PRO A C 1
ATOM 1812 O O . PRO A 1 227 ? -12.561 -8.352 21.144 1.00 80.81 227 PRO A O 1
ATOM 1815 N N . PRO A 1 228 ? -12.330 -9.480 19.211 1.00 75.19 228 PRO A N 1
ATOM 1816 C CA . PRO A 1 228 ? -13.756 -9.808 19.135 1.00 75.19 228 PRO A CA 1
ATOM 1817 C C . PRO A 1 228 ? -14.204 -10.760 20.252 1.00 75.19 228 PRO A C 1
ATOM 1819 O O . PRO A 1 228 ? -15.314 -10.602 20.766 1.00 75.19 228 PRO A O 1
ATOM 1822 N N . TRP A 1 229 ? -13.345 -11.680 20.706 1.00 84.38 229 TRP A N 1
ATOM 1823 C CA . TRP A 1 229 ? -13.633 -12.542 21.861 1.00 84.38 229 TRP A CA 1
ATOM 1824 C C . TRP A 1 229 ? -13.781 -11.731 23.156 1.00 84.38 229 TRP A C 1
ATOM 1826 O O . TRP A 1 229 ? -14.809 -11.821 23.825 1.00 84.38 229 TRP A O 1
ATOM 1836 N N . LEU A 1 230 ? -12.809 -10.872 23.484 1.00 85.69 230 LEU A N 1
ATOM 1837 C CA . LEU A 1 230 ? -12.892 -9.994 24.661 1.00 85.69 230 LEU A CA 1
ATOM 1838 C C . LEU A 1 230 ? -14.094 -9.035 24.587 1.00 85.69 230 LEU A C 1
ATOM 1840 O O . LEU A 1 230 ? -14.751 -8.775 25.594 1.00 85.69 230 LEU A O 1
ATOM 1844 N N . THR A 1 231 ? -14.421 -8.539 23.392 1.00 77.38 231 THR A N 1
ATOM 1845 C CA . THR A 1 231 ? -15.540 -7.605 23.198 1.00 77.38 231 THR A CA 1
ATOM 1846 C C . THR A 1 231 ? -16.898 -8.286 23.379 1.00 77.38 231 THR A C 1
ATOM 1848 O O . THR A 1 231 ? -17.759 -7.759 24.084 1.00 77.38 231 THR A O 1
ATOM 1851 N N . THR A 1 232 ? -17.095 -9.472 22.798 1.00 75.50 232 THR A N 1
ATOM 1852 C CA . THR A 1 232 ? -18.354 -10.229 22.926 1.00 75.50 232 THR A CA 1
ATOM 1853 C C . THR A 1 232 ? -18.570 -10.744 24.349 1.00 75.50 232 THR A C 1
ATOM 1855 O O . THR A 1 232 ? -19.652 -10.547 24.903 1.00 75.50 232 THR A O 1
ATOM 1858 N N . ILE A 1 233 ? -17.538 -11.312 24.984 1.00 85.75 233 ILE A N 1
ATOM 1859 C CA . ILE A 1 233 ? -17.591 -11.773 26.381 1.00 85.75 233 ILE A CA 1
ATOM 1860 C C . ILE A 1 233 ? -17.851 -10.593 27.330 1.00 85.75 233 ILE A C 1
ATOM 1862 O O . ILE A 1 233 ? -18.758 -10.657 28.163 1.00 85.75 233 ILE A O 1
ATOM 1866 N N . GLY A 1 234 ? -17.116 -9.486 27.176 1.00 83.44 234 GLY A N 1
ATOM 1867 C CA . GLY A 1 234 ? -17.303 -8.277 27.977 1.00 83.44 234 GLY A CA 1
ATOM 1868 C C . GLY A 1 234 ? -18.717 -7.701 27.857 1.00 83.44 234 GLY A C 1
ATOM 1869 O O . GLY A 1 234 ? -19.369 -7.448 28.874 1.00 83.44 234 GLY A O 1
ATOM 1870 N N . PHE A 1 235 ? -19.239 -7.566 26.632 1.00 80.19 235 PHE A N 1
ATOM 1871 C CA . PHE A 1 235 ? -20.602 -7.085 26.392 1.00 80.19 235 PHE A CA 1
ATOM 1872 C C . PHE A 1 235 ? -21.668 -8.016 26.990 1.00 80.19 235 PHE A C 1
ATOM 1874 O O . PHE A 1 235 ? -22.599 -7.536 27.644 1.00 80.19 235 PHE A O 1
ATOM 1881 N N . ALA A 1 236 ? -21.530 -9.335 26.822 1.00 80.00 236 ALA A N 1
ATOM 1882 C CA . ALA A 1 236 ? -22.467 -10.317 27.3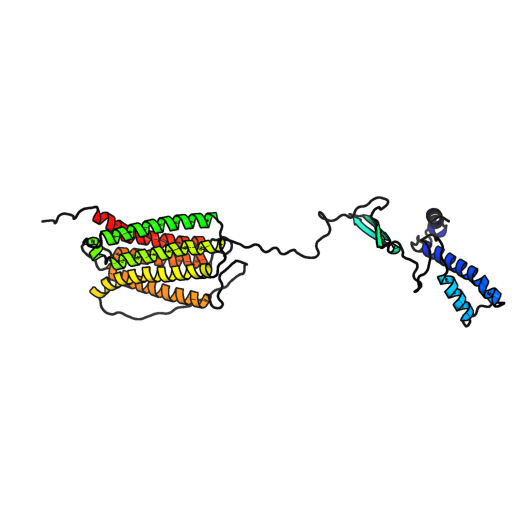69 1.00 80.00 236 ALA A CA 1
ATOM 1883 C C . ALA A 1 236 ? -22.518 -10.271 28.908 1.00 80.00 236 ALA A C 1
ATOM 1885 O O . ALA A 1 236 ? -23.603 -10.261 29.492 1.00 80.00 236 ALA A O 1
ATOM 1886 N N . ILE A 1 237 ? -21.360 -10.160 29.572 1.00 83.88 237 ILE A N 1
ATOM 1887 C CA . ILE A 1 237 ? -21.274 -10.057 31.036 1.00 83.88 237 ILE A CA 1
ATOM 1888 C C . ILE A 1 237 ? -21.902 -8.749 31.540 1.00 83.88 237 ILE A C 1
ATOM 1890 O O . ILE A 1 237 ? -22.710 -8.788 32.474 1.00 83.88 237 ILE A O 1
ATOM 1894 N N . VAL A 1 238 ? -21.567 -7.597 30.942 1.00 81.69 238 VAL A N 1
ATOM 1895 C CA . VAL A 1 238 ? -22.113 -6.289 31.359 1.00 81.69 238 VAL A CA 1
ATOM 1896 C C . VAL A 1 238 ? -23.627 -6.250 31.164 1.00 81.69 238 VAL A C 1
ATOM 1898 O O . VAL A 1 238 ? -24.366 -5.967 32.110 1.00 81.69 238 VAL A O 1
ATOM 1901 N N . SER A 1 239 ? -24.093 -6.555 29.952 1.00 75.06 239 SER A N 1
ATOM 1902 C CA . SER A 1 239 ? -25.505 -6.452 29.583 1.00 75.06 239 SER A CA 1
ATOM 1903 C C . SER A 1 239 ? -26.356 -7.469 30.356 1.00 75.06 239 SER A C 1
ATOM 1905 O O . SER A 1 239 ? -27.286 -7.074 31.062 1.00 75.06 239 SER A O 1
ATOM 1907 N N . GLY A 1 240 ? -25.962 -8.748 30.374 1.00 76.38 240 GLY A N 1
ATOM 1908 C CA . GLY A 1 240 ? -26.620 -9.804 31.148 1.00 76.38 240 GLY A CA 1
ATOM 1909 C C . GLY A 1 240 ? -26.720 -9.490 32.645 1.00 76.38 240 GLY A C 1
ATOM 1910 O O . GLY A 1 240 ? -27.769 -9.704 33.254 1.00 76.38 240 GLY A O 1
ATOM 1911 N N . SER A 1 241 ? -25.682 -8.890 33.239 1.00 78.06 241 SER A N 1
ATOM 1912 C CA . SER A 1 241 ? -25.704 -8.474 34.651 1.00 78.06 241 SER A CA 1
ATOM 1913 C C . SER A 1 241 ? -26.628 -7.278 34.918 1.00 78.06 241 SER A C 1
ATOM 1915 O O . SER A 1 241 ? -27.234 -7.197 35.992 1.00 78.06 241 SER A O 1
ATOM 1917 N N . MET A 1 242 ? -26.787 -6.361 33.954 1.00 77.00 242 MET A N 1
ATOM 1918 C CA . MET A 1 242 ? -27.800 -5.302 34.037 1.00 77.00 242 MET A CA 1
ATOM 1919 C C . MET A 1 242 ? -29.220 -5.861 33.913 1.00 77.00 242 MET A C 1
ATOM 1921 O O . MET A 1 242 ? -30.088 -5.453 34.686 1.00 77.00 242 MET A O 1
ATOM 1925 N N . PHE A 1 243 ? -29.463 -6.829 33.023 1.00 71.31 243 PHE A N 1
ATOM 1926 C CA . PHE A 1 243 ? -30.783 -7.458 32.908 1.00 71.31 243 PHE A CA 1
ATOM 1927 C C . PHE A 1 243 ? -31.109 -8.332 34.111 1.00 71.31 243 PHE A C 1
ATOM 1929 O O . PHE A 1 243 ? -32.233 -8.276 34.591 1.00 71.31 243 PHE A O 1
ATOM 1936 N N . ALA A 1 244 ? -30.141 -9.034 34.702 1.00 72.38 244 ALA A N 1
ATOM 1937 C CA . ALA A 1 244 ? -30.343 -9.720 35.977 1.00 72.38 244 ALA A CA 1
ATOM 1938 C C . ALA A 1 244 ? -30.814 -8.751 37.084 1.00 72.38 244 ALA A C 1
ATOM 1940 O O . ALA A 1 244 ? -31.686 -9.103 37.878 1.00 72.38 244 ALA A O 1
ATOM 1941 N N . LYS A 1 245 ? -30.307 -7.508 37.109 1.00 69.62 245 LYS A N 1
ATOM 1942 C CA . LYS A 1 245 ? -30.771 -6.453 38.031 1.00 69.62 245 LYS A CA 1
ATOM 1943 C C . LYS A 1 245 ? -32.174 -5.937 37.688 1.00 69.62 245 LYS A C 1
ATOM 1945 O O . LYS A 1 245 ? -33.032 -5.919 38.571 1.00 69.62 245 LYS A O 1
ATOM 1950 N N . THR A 1 246 ? -32.435 -5.522 36.445 1.00 67.25 246 THR A N 1
ATOM 1951 C CA . THR A 1 246 ? -33.746 -4.953 36.069 1.00 67.25 246 THR A CA 1
ATOM 1952 C C . THR A 1 246 ? -34.850 -6.002 36.046 1.00 67.25 246 THR A C 1
ATOM 1954 O O . THR A 1 246 ? -35.937 -5.723 36.538 1.00 67.25 246 THR A O 1
ATOM 1957 N N . TYR A 1 247 ? -34.577 -7.223 35.583 1.00 62.16 247 TYR A N 1
ATOM 1958 C CA . TYR A 1 247 ? -35.509 -8.349 35.638 1.00 62.16 247 TYR A CA 1
ATOM 1959 C C . TYR A 1 247 ? -35.799 -8.778 37.080 1.00 62.16 247 TYR A C 1
ATOM 1961 O O . TYR A 1 247 ? -36.958 -9.025 37.403 1.00 62.16 247 TYR A O 1
ATOM 1969 N N . ARG A 1 248 ? -34.804 -8.788 37.987 1.00 65.25 248 ARG A N 1
ATOM 1970 C CA . ARG A 1 248 ? -35.059 -9.024 39.421 1.00 65.25 248 ARG A CA 1
ATOM 1971 C C . ARG A 1 248 ? -35.988 -7.962 40.010 1.00 65.25 248 ARG A C 1
ATOM 1973 O O . ARG A 1 248 ? -36.884 -8.321 40.763 1.00 65.25 248 ARG A O 1
ATOM 1980 N N . ALA A 1 249 ? -35.812 -6.687 39.658 1.00 59.66 249 ALA A N 1
ATOM 1981 C CA . ALA A 1 249 ? -36.719 -5.622 40.090 1.00 59.66 249 ALA A CA 1
ATOM 1982 C C . ALA A 1 249 ? -38.119 -5.745 39.452 1.00 59.66 249 ALA A C 1
ATOM 1984 O O . ALA A 1 249 ? -39.122 -5.590 40.136 1.00 59.66 249 ALA A O 1
ATOM 1985 N N . TYR A 1 250 ? -38.199 -6.069 38.162 1.00 51.22 250 TYR A N 1
ATOM 1986 C CA . TYR A 1 250 ? -39.441 -6.172 37.388 1.00 51.22 250 TYR A CA 1
ATOM 1987 C C . TYR A 1 250 ? -40.305 -7.384 37.782 1.00 51.22 250 TYR A C 1
ATOM 1989 O O . TYR A 1 250 ? -41.516 -7.249 37.965 1.00 51.22 250 TYR A O 1
ATOM 1997 N N . LYS A 1 251 ? -39.681 -8.555 37.987 1.00 44.41 251 LYS A N 1
ATOM 1998 C CA . LYS A 1 251 ? -40.344 -9.814 38.378 1.00 44.41 251 LYS A CA 1
ATOM 1999 C C . LYS A 1 251 ? -40.998 -9.748 39.764 1.00 44.41 251 LYS A C 1
ATOM 2001 O O . LYS A 1 251 ? -41.896 -10.533 40.040 1.00 44.41 251 LYS A O 1
ATOM 2006 N N . ILE A 1 252 ? -40.581 -8.813 40.621 1.00 56.62 252 ILE A N 1
ATOM 2007 C CA . ILE A 1 252 ? -41.221 -8.566 41.923 1.00 56.62 252 ILE A CA 1
ATOM 2008 C C . ILE A 1 252 ? -42.590 -7.871 41.760 1.00 56.62 252 ILE A C 1
ATOM 2010 O O . ILE A 1 252 ? -43.407 -7.958 42.671 1.00 56.62 252 ILE A O 1
ATOM 2014 N N . PHE A 1 253 ? -42.873 -7.214 40.622 1.00 49.78 253 PHE A N 1
ATOM 2015 C CA . PHE A 1 253 ? -44.003 -6.279 40.514 1.00 49.78 253 PHE A CA 1
ATOM 2016 C C . PHE A 1 253 ? -45.015 -6.497 39.370 1.00 49.78 253 PHE A C 1
ATOM 2018 O O . PHE A 1 253 ? -46.115 -5.966 39.491 1.00 49.78 253 PHE A O 1
ATOM 2025 N N . THR A 1 254 ? -44.730 -7.229 38.278 1.00 39.00 254 THR A N 1
ATOM 2026 C CA . THR A 1 254 ? -45.729 -7.422 37.186 1.00 39.00 254 THR A CA 1
ATOM 2027 C C . THR A 1 254 ? -45.640 -8.757 36.431 1.00 39.00 254 THR A C 1
ATOM 2029 O O . THR A 1 254 ? -44.564 -9.338 36.305 1.00 39.00 254 THR A O 1
ATOM 2032 N N . THR A 1 255 ? -46.776 -9.200 35.865 1.00 35.31 255 THR A N 1
ATOM 2033 C CA . THR A 1 255 ? -46.939 -10.471 35.127 1.00 35.31 255 THR A CA 1
ATOM 2034 C C . THR A 1 255 ? -47.660 -10.275 33.776 1.00 35.31 255 THR A C 1
ATOM 2036 O O . THR A 1 255 ? -48.761 -9.737 33.751 1.00 35.31 255 THR A O 1
ATOM 2039 N N . LYS A 1 256 ? -47.067 -10.819 32.692 1.00 31.91 256 LYS A N 1
ATOM 2040 C CA . LYS A 1 256 ? -47.572 -11.011 31.297 1.00 31.91 256 LYS A CA 1
ATOM 2041 C C . LYS A 1 256 ? -47.844 -9.773 30.397 1.00 31.91 256 LYS A C 1
ATOM 2043 O O . LYS A 1 256 ? -48.516 -8.825 30.782 1.00 31.91 256 LYS A O 1
ATOM 2048 N N . LYS A 1 257 ? -47.377 -9.846 29.129 1.00 30.56 257 LYS A N 1
ATOM 2049 C CA . LYS A 1 257 ? -47.692 -8.940 27.989 1.00 30.56 257 LYS A CA 1
ATOM 2050 C C . LYS A 1 257 ? -47.298 -9.527 26.604 1.00 30.56 257 LYS A C 1
ATOM 2052 O O . LYS A 1 257 ? -46.164 -9.955 26.465 1.00 30.56 257 LYS A O 1
ATOM 2057 N N . ARG A 1 258 ? -48.199 -9.378 25.611 1.00 35.38 258 ARG A N 1
ATOM 2058 C CA . ARG A 1 258 ? -48.051 -8.966 24.171 1.00 35.38 258 ARG A CA 1
ATOM 2059 C C . ARG A 1 258 ? -47.023 -9.613 23.186 1.00 35.38 258 ARG A C 1
ATOM 2061 O O . ARG A 1 258 ? -46.265 -10.502 23.533 1.00 35.38 258 ARG A O 1
ATOM 2068 N N . ILE A 1 259 ? -47.134 -9.172 21.914 1.00 29.97 259 ILE A N 1
ATOM 2069 C CA . ILE A 1 259 ? -46.680 -9.674 20.579 1.00 29.97 259 ILE A CA 1
ATOM 2070 C C . ILE A 1 259 ? -46.640 -8.425 19.622 1.00 29.97 259 ILE A C 1
ATOM 2072 O O . ILE A 1 259 ? -47.325 -7.458 19.966 1.00 29.97 259 ILE A O 1
ATOM 2076 N N . SER A 1 260 ? -46.033 -8.318 18.415 1.00 39.28 260 SER A N 1
ATOM 2077 C CA . SER A 1 260 ? -44.685 -8.613 17.833 1.00 39.28 260 SER A CA 1
ATOM 2078 C C . SER A 1 260 ? -44.578 -7.949 16.420 1.00 39.28 260 SER A C 1
ATOM 2080 O O . SER A 1 260 ? -45.608 -7.877 15.757 1.00 39.28 260 SER A O 1
ATOM 2082 N N . VAL A 1 261 ? -43.406 -7.495 15.921 1.00 29.19 261 VAL A N 1
ATOM 2083 C CA . VAL A 1 261 ? -43.221 -6.826 14.582 1.00 29.19 261 VAL A CA 1
ATOM 2084 C C . VAL A 1 261 ? -41.839 -7.178 13.938 1.00 29.19 261 VAL A C 1
ATOM 2086 O O . VAL A 1 261 ? -41.013 -7.768 14.630 1.00 29.19 261 VAL A O 1
ATOM 2089 N N . SER A 1 262 ? -41.600 -6.866 12.642 1.00 31.39 262 SER A N 1
ATOM 2090 C CA . SER A 1 262 ? -40.499 -7.358 11.752 1.00 31.39 262 SER A CA 1
ATOM 2091 C C . SER A 1 262 ? -39.523 -6.276 11.166 1.00 31.39 262 SER A C 1
ATOM 2093 O O . SER A 1 262 ? -39.526 -5.146 11.649 1.00 31.39 262 SER A O 1
ATOM 2095 N N . PHE A 1 263 ? -38.677 -6.626 10.167 1.00 34.59 263 PHE A N 1
ATOM 2096 C CA . PHE A 1 263 ? -37.400 -5.979 9.722 1.00 34.59 263 PHE A CA 1
ATOM 2097 C C . PHE A 1 263 ? -37.187 -5.865 8.171 1.00 34.59 263 PHE A C 1
ATOM 2099 O O . PHE A 1 263 ? -37.929 -6.502 7.428 1.00 34.59 263 PHE A O 1
ATOM 2106 N N . SER A 1 264 ? -36.152 -5.125 7.685 1.00 29.25 264 SER A N 1
ATOM 2107 C CA . SER A 1 264 ? -35.568 -5.178 6.299 1.00 29.25 264 SER A CA 1
ATOM 2108 C C . SER A 1 264 ? -34.153 -4.510 6.171 1.00 29.25 264 SER A C 1
ATOM 2110 O O . SER A 1 264 ? -33.723 -3.883 7.139 1.00 29.25 264 SER A O 1
ATOM 2112 N N . ASN A 1 265 ? -33.447 -4.626 5.017 1.00 32.38 265 ASN A N 1
ATOM 2113 C CA . ASN A 1 265 ? -31.989 -4.364 4.780 1.00 32.38 265 ASN A CA 1
ATOM 2114 C C . ASN A 1 265 ? -31.627 -3.540 3.492 1.00 32.38 265 ASN A C 1
ATOM 2116 O O . ASN A 1 265 ? -32.513 -3.326 2.670 1.00 32.38 265 ASN A O 1
ATOM 2120 N N . ASP A 1 266 ? -30.344 -3.111 3.317 1.00 30.25 266 ASP A N 1
ATOM 2121 C CA . ASP A 1 266 ? -29.417 -3.377 2.150 1.00 30.25 266 ASP A CA 1
ATOM 2122 C C . ASP A 1 266 ? -28.190 -2.400 2.008 1.00 30.25 266 ASP A C 1
ATOM 2124 O O . ASP A 1 266 ? -28.116 -1.404 2.731 1.00 30.25 266 ASP A O 1
ATOM 2128 N N . SER A 1 267 ? -27.163 -2.706 1.168 1.00 31.05 267 SER A N 1
ATOM 2129 C CA . SER A 1 267 ? -25.817 -2.037 1.149 1.00 31.05 267 SER A CA 1
ATOM 2130 C C . SER A 1 267 ? -24.954 -2.162 -0.154 1.00 31.05 267 SER A C 1
ATOM 2132 O O . SER A 1 267 ? -25.263 -2.979 -1.017 1.00 31.05 267 SER A O 1
ATOM 2134 N N . ILE A 1 268 ? -23.861 -1.362 -0.310 1.00 32.19 268 ILE A N 1
ATOM 2135 C CA . ILE A 1 268 ? -22.873 -1.338 -1.449 1.00 32.19 268 ILE A CA 1
ATOM 2136 C C . ILE A 1 268 ? -21.424 -0.983 -0.955 1.00 32.19 268 ILE A C 1
ATOM 2138 O O . ILE A 1 268 ? -21.292 -0.393 0.114 1.00 32.19 268 ILE A O 1
ATOM 2142 N N . ILE A 1 269 ? -20.336 -1.345 -1.685 1.00 35.19 269 ILE A N 1
ATOM 2143 C CA . ILE A 1 269 ? -18.898 -1.323 -1.250 1.00 35.19 269 ILE A CA 1
ATOM 2144 C C . ILE A 1 269 ? -17.907 -0.762 -2.324 1.00 35.19 269 ILE A C 1
ATOM 2146 O O . ILE A 1 269 ? -18.183 -0.850 -3.518 1.00 35.19 269 ILE A O 1
ATOM 2150 N N . VAL A 1 270 ? -16.723 -0.250 -1.912 1.00 30.75 270 VAL A N 1
ATOM 2151 C CA . VAL A 1 270 ? -15.531 0.108 -2.746 1.00 30.75 270 VAL A CA 1
ATOM 2152 C C . VAL A 1 270 ? -14.218 -0.384 -2.074 1.00 30.75 270 VAL A C 1
ATOM 2154 O O . VAL A 1 270 ? -14.194 -0.575 -0.862 1.00 30.75 270 VAL A O 1
ATOM 2157 N N . ILE A 1 271 ? -13.128 -0.616 -2.831 1.00 49.22 271 ILE A N 1
ATOM 2158 C CA . ILE A 1 271 ? -11.921 -1.369 -2.395 1.00 49.22 271 ILE A CA 1
ATOM 2159 C C . ILE A 1 271 ? -10.693 -0.487 -2.063 1.00 49.22 271 ILE A C 1
ATOM 2161 O O . ILE A 1 271 ? -10.397 0.499 -2.735 1.00 49.22 271 ILE A O 1
ATOM 2165 N N . SER A 1 272 ? -9.910 -0.903 -1.060 1.00 32.31 272 SER A N 1
ATOM 2166 C CA . SER A 1 272 ? -8.527 -0.477 -0.765 1.00 32.31 272 SER A CA 1
ATOM 2167 C C . SER A 1 272 ? -7.774 -1.628 -0.075 1.00 32.31 272 SER A C 1
ATOM 2169 O O . SER A 1 272 ? -8.417 -2.497 0.504 1.00 32.31 272 SER A O 1
ATOM 2171 N N . GLN A 1 273 ? -6.434 -1.670 -0.120 1.00 40.25 273 GLN A N 1
ATOM 2172 C CA . GLN A 1 273 ? -5.659 -2.734 0.547 1.00 40.25 273 GLN A CA 1
ATOM 2173 C C . GLN A 1 273 ? -5.225 -2.320 1.964 1.00 40.25 273 GLN A C 1
ATOM 2175 O O . GLN A 1 273 ? -4.319 -1.504 2.135 1.00 40.25 273 GLN A O 1
ATOM 2180 N N . LEU A 1 274 ? -5.873 -2.916 2.968 1.00 48.16 274 LEU A N 1
ATOM 2181 C CA . LEU A 1 274 ? -5.510 -2.877 4.388 1.00 48.16 274 LEU A CA 1
ATOM 2182 C C . LEU A 1 274 ? -4.994 -4.264 4.821 1.00 48.16 274 LEU A C 1
ATOM 2184 O O . LEU A 1 274 ? -5.369 -5.275 4.230 1.00 48.16 274 LEU A O 1
ATOM 2188 N N . LEU A 1 275 ? -4.155 -4.326 5.861 1.00 48.25 275 LEU A N 1
ATOM 2189 C CA . LEU A 1 275 ? -3.881 -5.579 6.570 1.00 48.25 275 LEU A CA 1
ATOM 2190 C C . LEU A 1 275 ? -5.060 -5.880 7.512 1.00 48.25 275 LEU A C 1
ATOM 2192 O O . LEU A 1 275 ? -5.101 -5.378 8.634 1.00 48.25 275 LEU A O 1
ATOM 2196 N N . GLU A 1 276 ? -6.036 -6.645 7.026 1.00 52.56 276 GLU A N 1
ATOM 2197 C CA . GLU A 1 276 ? -7.316 -6.887 7.702 1.00 52.56 276 GLU A CA 1
ATOM 2198 C C . GLU A 1 276 ? -7.540 -8.382 8.000 1.00 52.56 276 GLU A C 1
ATOM 2200 O O . GLU A 1 276 ? -7.103 -9.262 7.258 1.00 52.56 276 GLU A O 1
ATOM 2205 N N . CYS A 1 277 ? -8.198 -8.670 9.127 1.00 54.16 277 CYS A N 1
ATOM 2206 C CA . CYS A 1 277 ? -8.478 -10.024 9.610 1.00 54.16 277 CYS A CA 1
ATOM 2207 C C . CYS A 1 277 ? -9.766 -10.580 8.989 1.00 54.16 277 CYS A C 1
ATOM 2209 O O . CYS A 1 277 ? -10.833 -10.507 9.600 1.00 54.16 277 CYS A O 1
ATOM 2211 N N . ASP A 1 278 ? -9.667 -11.122 7.776 1.00 51.75 278 ASP A N 1
ATOM 2212 C CA . ASP A 1 278 ? -10.827 -11.627 7.037 1.00 51.75 278 ASP A CA 1
ATOM 2213 C C . ASP A 1 278 ? -11.257 -13.056 7.437 1.00 51.75 278 ASP A C 1
ATOM 2215 O O . ASP A 1 278 ? -10.479 -13.879 7.926 1.00 51.75 278 ASP A O 1
ATOM 2219 N N . CYS A 1 279 ? -12.534 -13.354 7.201 1.00 57.56 279 CYS A N 1
ATOM 2220 C CA . CYS A 1 279 ? -13.151 -14.665 7.316 1.00 57.56 279 CYS A CA 1
ATOM 2221 C C . CYS A 1 279 ? -14.219 -14.793 6.222 1.00 57.56 279 CYS A C 1
ATOM 2223 O O . CYS A 1 279 ? -15.101 -13.944 6.121 1.00 57.56 279 CYS A O 1
ATOM 2225 N N . GLN A 1 280 ? -14.205 -15.899 5.470 1.00 54.88 280 GLN A N 1
ATOM 2226 C CA . GLN A 1 280 ? -15.031 -16.137 4.272 1.00 54.88 280 GLN A CA 1
ATOM 2227 C C . GLN A 1 280 ? -16.548 -15.882 4.445 1.00 54.88 280 GLN A C 1
ATOM 2229 O O . GLN A 1 280 ? -17.255 -15.636 3.467 1.00 54.88 280 GLN A O 1
ATOM 2234 N N . HIS A 1 281 ? -17.064 -15.929 5.679 1.00 65.31 281 HIS A N 1
ATOM 2235 C CA . HIS A 1 281 ? -18.464 -15.642 6.021 1.00 65.31 281 HIS A CA 1
ATOM 2236 C C . HIS A 1 281 ? -18.619 -14.582 7.133 1.00 65.31 281 HIS A C 1
ATOM 2238 O O . HIS A 1 281 ? -19.641 -14.544 7.823 1.00 65.31 281 HIS A O 1
ATOM 2244 N N . GLY A 1 282 ? -17.620 -13.712 7.324 1.00 56.31 282 GLY A N 1
ATOM 2245 C CA . GLY A 1 282 ? -17.553 -12.725 8.409 1.00 56.31 282 GLY A CA 1
ATOM 2246 C C . GLY A 1 282 ? -18.794 -11.836 8.517 1.00 56.31 282 GLY A C 1
ATOM 2247 O O . GLY A 1 282 ? -19.313 -11.643 9.615 1.00 56.31 282 GLY A O 1
ATOM 2248 N N . THR A 1 283 ? -19.349 -11.390 7.386 1.00 58.91 283 THR A N 1
ATOM 2249 C CA . THR A 1 283 ? -20.582 -10.584 7.327 1.00 58.91 283 THR A CA 1
ATOM 2250 C C . THR A 1 283 ? -21.786 -11.289 7.961 1.00 58.91 283 THR A C 1
ATOM 2252 O O . THR A 1 283 ? -22.557 -10.655 8.678 1.00 58.91 283 THR A O 1
ATOM 2255 N N . ILE A 1 284 ? -21.935 -12.604 7.758 1.00 64.31 284 ILE A N 1
ATOM 2256 C CA . ILE A 1 284 ? -23.060 -13.392 8.294 1.00 64.31 284 ILE A CA 1
ATOM 2257 C C . ILE A 1 284 ? -22.942 -13.502 9.818 1.00 64.31 284 ILE A C 1
ATOM 2259 O O . ILE A 1 284 ? -23.918 -13.283 10.540 1.00 64.31 284 ILE A O 1
ATOM 2263 N N . TRP A 1 285 ? -21.735 -13.770 10.322 1.00 66.94 285 TRP A N 1
ATOM 2264 C CA . TRP A 1 285 ? -21.459 -13.799 11.759 1.00 66.94 285 TRP A CA 1
ATOM 2265 C C . TRP A 1 285 ? -21.664 -12.426 12.407 1.00 66.94 285 TRP A C 1
ATOM 2267 O O . TRP A 1 285 ? -22.310 -12.332 13.450 1.00 66.94 285 TRP A O 1
ATOM 2277 N N . LEU A 1 286 ? -21.187 -11.357 11.765 1.00 61.16 286 LEU A N 1
ATOM 2278 C CA . LEU A 1 286 ? -21.320 -9.984 12.248 1.00 61.16 286 LEU A CA 1
ATOM 2279 C C . LEU A 1 286 ? -22.788 -9.546 12.337 1.00 61.16 286 LEU A C 1
ATOM 2281 O O . LEU A 1 286 ? -23.214 -9.075 13.391 1.00 61.16 286 LEU A O 1
ATOM 2285 N N . VAL A 1 287 ? -23.582 -9.760 11.281 1.00 65.94 287 VAL A N 1
ATOM 2286 C CA . VAL A 1 287 ? -25.028 -9.470 11.277 1.00 65.94 287 VAL A CA 1
ATOM 2287 C C . VAL A 1 287 ? -25.753 -10.285 12.351 1.00 65.94 287 VAL A C 1
ATOM 2289 O O . VAL A 1 287 ? -26.568 -9.732 13.086 1.00 65.94 287 VAL A O 1
ATOM 2292 N N . THR A 1 288 ? -25.412 -11.567 12.512 1.00 70.19 288 THR A N 1
ATOM 2293 C CA . THR A 1 288 ? -26.002 -12.439 13.544 1.00 70.19 288 THR A CA 1
ATOM 2294 C C . THR A 1 288 ? -25.720 -11.921 14.959 1.00 70.19 288 THR A C 1
ATOM 2296 O O . THR A 1 288 ? -26.637 -11.794 15.773 1.00 70.19 288 THR A O 1
ATOM 2299 N N . ILE A 1 289 ? -24.468 -11.557 15.253 1.00 70.62 289 ILE A N 1
ATOM 2300 C CA . ILE A 1 289 ? -24.053 -11.008 16.555 1.00 70.62 289 ILE A CA 1
ATOM 2301 C C . ILE A 1 289 ? -24.717 -9.646 16.814 1.00 70.62 289 ILE A C 1
ATOM 2303 O O . ILE A 1 289 ? -25.197 -9.397 17.922 1.00 70.62 289 ILE A O 1
ATOM 2307 N N . LEU A 1 290 ? -24.794 -8.774 15.804 1.00 68.00 290 LEU A N 1
ATOM 2308 C CA . LEU A 1 290 ? -25.460 -7.472 15.909 1.00 68.00 290 LEU A CA 1
ATOM 2309 C C . LEU A 1 290 ? -26.972 -7.612 16.140 1.00 68.00 290 LEU A C 1
ATOM 2311 O O . LEU A 1 290 ? -27.512 -6.908 16.991 1.00 68.00 290 LEU A O 1
ATOM 2315 N N . ALA A 1 291 ? -27.647 -8.542 15.458 1.00 71.44 291 ALA A N 1
ATOM 2316 C CA . ALA A 1 291 ? -29.073 -8.807 15.646 1.00 71.44 291 ALA A CA 1
ATOM 2317 C C . ALA A 1 291 ? -29.383 -9.323 17.063 1.00 71.44 291 ALA A C 1
ATOM 2319 O O . ALA A 1 291 ? -30.287 -8.807 17.726 1.00 71.44 291 ALA A O 1
ATOM 2320 N N . LEU A 1 292 ? -28.593 -10.282 17.564 1.00 78.25 292 LEU A N 1
ATOM 2321 C CA . LEU A 1 292 ? -28.719 -10.805 18.929 1.00 78.25 292 LEU A CA 1
ATOM 2322 C C . LEU A 1 292 ? -28.496 -9.703 19.978 1.00 78.25 292 LEU A C 1
ATOM 2324 O O . LEU A 1 292 ? -29.331 -9.512 20.864 1.00 78.25 292 LEU A O 1
ATOM 2328 N N . ASN A 1 293 ? -27.414 -8.929 19.852 1.00 76.31 293 ASN A N 1
ATOM 2329 C CA . ASN A 1 293 ? -27.107 -7.837 20.780 1.00 76.31 293 ASN A CA 1
ATOM 2330 C C . ASN A 1 293 ? -28.145 -6.700 20.710 1.00 76.31 293 ASN A C 1
ATOM 2332 O O . ASN A 1 293 ? -28.524 -6.149 21.745 1.00 76.31 293 ASN A O 1
ATOM 2336 N N . GLY A 1 294 ? -28.654 -6.380 19.517 1.00 75.06 294 GLY A N 1
ATOM 2337 C CA . GLY A 1 294 ? -29.712 -5.391 19.308 1.00 75.06 294 GLY A CA 1
ATOM 2338 C C . GLY A 1 294 ? -31.030 -5.795 19.969 1.00 75.06 294 GLY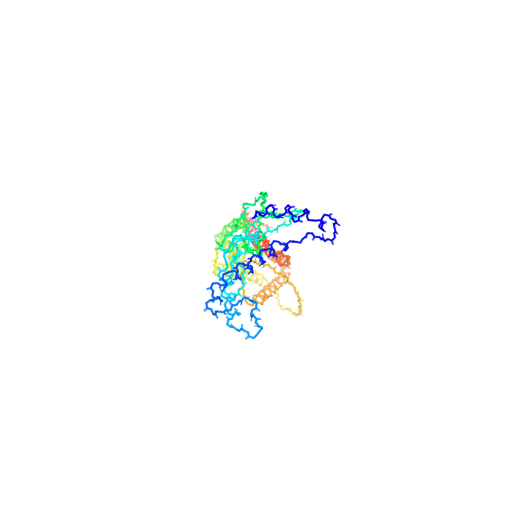 A C 1
ATOM 2339 O O . GLY A 1 294 ? -31.599 -5.011 20.730 1.00 75.06 294 GLY A O 1
ATOM 2340 N N . PHE A 1 295 ? -31.477 -7.041 19.769 1.00 80.38 295 PHE A N 1
ATOM 2341 C CA . PHE A 1 295 ? -32.654 -7.596 20.449 1.00 80.38 295 PHE A CA 1
ATOM 2342 C C . PHE A 1 295 ? -32.516 -7.517 21.977 1.00 80.38 295 PHE A C 1
ATOM 2344 O O . PHE A 1 295 ? -33.428 -7.064 22.673 1.00 80.38 295 PHE A O 1
ATOM 2351 N N . VAL A 1 296 ? -31.343 -7.892 22.492 1.00 77.12 296 VAL A N 1
ATOM 2352 C CA . VAL A 1 296 ? -31.001 -7.844 23.918 1.00 77.12 296 VAL A CA 1
ATOM 2353 C C . VAL A 1 296 ? -31.059 -6.410 24.478 1.00 77.12 296 VAL A C 1
ATOM 2355 O O . VAL A 1 296 ? -31.646 -6.196 25.541 1.00 77.12 296 VAL A O 1
ATOM 2358 N N . ILE A 1 297 ? -30.546 -5.407 23.753 1.00 76.31 297 ILE A N 1
ATOM 2359 C CA . ILE A 1 297 ? -30.651 -3.985 24.138 1.00 76.31 297 ILE A CA 1
ATOM 2360 C C . ILE A 1 297 ? -32.112 -3.506 24.130 1.00 76.31 297 ILE A C 1
ATOM 2362 O O . ILE A 1 297 ? -32.543 -2.857 25.086 1.00 76.31 297 ILE A O 1
ATOM 2366 N N . ILE A 1 298 ? -32.891 -3.837 23.094 1.00 79.69 298 ILE A N 1
ATOM 2367 C CA . ILE A 1 298 ? -34.298 -3.417 22.950 1.00 79.69 298 ILE A CA 1
ATOM 2368 C C . ILE A 1 298 ? -35.165 -4.004 24.075 1.00 79.69 298 ILE A C 1
ATOM 2370 O O . ILE A 1 298 ? -35.915 -3.276 24.732 1.00 79.69 298 ILE A O 1
ATOM 2374 N N . PHE A 1 299 ? -35.023 -5.302 24.353 1.00 79.00 299 PHE A N 1
ATOM 2375 C CA . PHE A 1 299 ? -35.710 -5.970 25.461 1.00 79.00 299 PHE A CA 1
ATOM 2376 C C . PHE A 1 299 ? -35.298 -5.376 26.821 1.00 79.00 299 PHE A C 1
ATOM 2378 O O . PHE A 1 299 ? -36.140 -5.122 27.687 1.00 79.00 299 PHE A O 1
ATOM 2385 N N . GLY A 1 300 ? -34.011 -5.052 26.975 1.00 71.44 300 GLY A N 1
ATOM 2386 C CA . GLY A 1 300 ? -33.472 -4.326 28.120 1.00 71.44 300 GLY A CA 1
ATOM 2387 C C . GLY A 1 300 ? -34.109 -2.953 28.346 1.00 71.44 300 GLY A C 1
ATOM 2388 O O . GLY A 1 300 ? -34.531 -2.640 29.463 1.00 71.44 300 GLY A O 1
ATOM 2389 N N . ALA A 1 301 ? -34.218 -2.149 27.286 1.00 75.62 301 ALA A N 1
ATOM 2390 C CA . ALA A 1 301 ? -34.844 -0.829 27.316 1.00 75.62 301 ALA A CA 1
ATOM 2391 C C . ALA A 1 301 ? -36.340 -0.915 27.661 1.00 75.62 301 ALA A C 1
ATOM 2393 O O . ALA A 1 301 ? -36.831 -0.111 28.454 1.00 75.62 301 ALA A O 1
ATOM 2394 N N . PHE A 1 302 ? -37.051 -1.926 27.151 1.00 79.62 302 PHE A N 1
ATOM 2395 C CA . PHE A 1 302 ? -38.453 -2.178 27.491 1.00 79.62 302 PHE A CA 1
ATOM 2396 C C . PHE A 1 302 ? -38.656 -2.472 28.991 1.00 79.62 302 PHE A C 1
ATOM 2398 O O . PHE A 1 302 ? -39.503 -1.844 29.632 1.00 79.62 302 PHE A O 1
ATOM 2405 N N . ILE A 1 303 ? -37.844 -3.359 29.584 1.00 72.44 303 ILE A N 1
ATOM 2406 C CA . ILE A 1 303 ? -37.907 -3.640 31.032 1.00 72.44 303 ILE A CA 1
ATOM 2407 C C . ILE A 1 303 ? -37.553 -2.381 31.841 1.00 72.44 303 ILE A C 1
ATOM 2409 O O . ILE A 1 303 ? -38.237 -2.056 32.813 1.00 72.44 303 ILE A O 1
ATOM 2413 N N . ALA A 1 304 ? -36.517 -1.642 31.434 1.00 71.38 304 ALA A N 1
ATOM 2414 C CA . ALA A 1 304 ? -36.102 -0.405 32.095 1.00 71.38 304 ALA A CA 1
ATOM 2415 C C . ALA A 1 304 ? -37.160 0.715 32.017 1.00 71.38 304 ALA A C 1
ATOM 2417 O O . ALA A 1 304 ? -37.301 1.496 32.962 1.00 71.38 304 ALA A O 1
ATOM 2418 N N . TYR A 1 305 ? -37.928 0.782 30.926 1.00 75.06 305 TYR A N 1
ATOM 2419 C CA . TYR A 1 305 ? -39.051 1.704 30.765 1.00 75.06 305 TYR A CA 1
ATOM 2420 C C . TYR A 1 305 ? -40.187 1.398 31.751 1.00 75.06 305 TYR A C 1
ATOM 2422 O O . TYR A 1 305 ? -40.611 2.293 32.483 1.00 75.06 305 TYR A O 1
ATOM 2430 N N . GLU A 1 306 ? -40.650 0.146 31.835 1.00 71.38 306 GLU A N 1
ATOM 2431 C CA . GLU A 1 306 ? -41.729 -0.216 32.769 1.00 71.38 306 GLU A CA 1
ATOM 2432 C C . GLU A 1 306 ? -41.272 -0.092 34.235 1.00 71.38 306 GLU A C 1
ATOM 2434 O O . GLU A 1 306 ? -41.999 0.449 35.073 1.00 71.38 306 GLU A O 1
ATOM 2439 N N . ALA A 1 307 ? -40.026 -0.479 34.541 1.00 65.81 307 ALA A N 1
ATOM 2440 C CA . ALA A 1 307 ? -39.444 -0.359 35.880 1.00 65.81 307 ALA A CA 1
ATOM 2441 C C . ALA A 1 307 ? -39.269 1.097 36.367 1.00 65.81 307 ALA A C 1
ATOM 2443 O O . ALA A 1 307 ? -39.162 1.328 37.573 1.00 65.81 307 ALA A O 1
ATOM 2444 N N . ARG A 1 308 ? -39.286 2.100 35.471 1.00 67.50 308 ARG A N 1
ATOM 2445 C CA . ARG A 1 308 ? -39.169 3.534 35.819 1.00 67.50 308 ARG A CA 1
ATOM 2446 C C . ARG A 1 308 ? -40.319 4.044 36.700 1.00 67.50 308 ARG A C 1
ATOM 2448 O O . ARG A 1 308 ? -40.156 5.059 37.376 1.00 67.50 308 ARG A O 1
ATOM 2455 N N . LYS A 1 309 ? -41.468 3.358 36.705 1.00 62.28 309 LYS A N 1
ATOM 2456 C CA . LYS A 1 309 ? -42.639 3.692 37.540 1.00 62.28 309 LYS A CA 1
ATOM 2457 C C . LYS A 1 309 ? -42.436 3.325 39.019 1.00 62.28 309 LYS A C 1
ATOM 2459 O O . LYS A 1 309 ? -43.090 3.900 39.884 1.00 62.28 309 LYS A O 1
ATOM 2464 N N . ILE A 1 310 ? -41.517 2.403 39.317 1.00 62.72 310 ILE A N 1
ATOM 2465 C CA . ILE A 1 310 ? -41.285 1.859 40.660 1.00 62.72 310 ILE A CA 1
ATOM 2466 C C . ILE A 1 310 ? -40.280 2.752 41.404 1.00 62.72 310 ILE A C 1
ATOM 2468 O O . ILE A 1 310 ? -39.073 2.689 41.159 1.00 62.72 310 ILE A O 1
ATOM 2472 N N . LYS A 1 311 ? -40.772 3.590 42.326 1.00 54.25 311 LYS A N 1
ATOM 2473 C CA . LYS A 1 311 ? -39.936 4.395 43.235 1.00 54.25 311 LYS A CA 1
ATOM 2474 C C . LYS A 1 311 ? -39.641 3.603 44.515 1.00 54.25 311 LYS A C 1
ATOM 2476 O O . LYS A 1 311 ? -40.553 3.329 45.284 1.00 54.25 311 LYS A O 1
ATOM 2481 N N . LEU A 1 312 ? -38.371 3.284 44.770 1.00 54.22 312 LEU A N 1
ATOM 2482 C CA . LEU A 1 312 ? -37.916 2.732 46.054 1.00 54.22 312 LEU A CA 1
ATOM 2483 C C . LEU A 1 312 ? -37.420 3.851 46.980 1.00 54.22 312 LEU A C 1
ATOM 2485 O O . LEU A 1 312 ? -36.694 4.740 46.538 1.00 54.22 312 LEU A O 1
ATOM 2489 N N . LEU A 1 313 ? -37.774 3.767 48.267 1.00 45.97 313 LEU A N 1
ATOM 2490 C CA . LEU A 1 313 ? -37.586 4.832 49.266 1.00 45.97 313 LEU A CA 1
ATOM 2491 C C . LEU A 1 313 ? -36.113 5.171 49.589 1.00 45.97 313 LEU A C 1
ATOM 2493 O O . LEU A 1 313 ? -35.841 6.223 50.150 1.00 45.97 313 LEU A O 1
ATOM 2497 N N . ILE A 1 314 ? -35.167 4.278 49.269 1.00 51.69 314 ILE A N 1
ATOM 2498 C CA . ILE A 1 314 ? -33.765 4.367 49.730 1.00 51.69 314 ILE A CA 1
ATOM 2499 C C . ILE A 1 314 ? -32.786 4.676 48.583 1.00 51.69 314 ILE A C 1
ATOM 2501 O O . ILE A 1 314 ? -31.821 5.406 48.778 1.00 51.69 314 ILE A O 1
ATOM 2505 N N . MET A 1 315 ? -33.004 4.140 47.376 1.00 53.84 315 MET A N 1
ATOM 2506 C CA . MET A 1 315 ? -32.172 4.446 46.203 1.00 53.84 315 MET A CA 1
ATOM 2507 C C . MET A 1 315 ? -32.914 4.115 44.904 1.00 53.84 315 MET A C 1
ATOM 2509 O O . MET A 1 315 ? -33.438 3.015 44.734 1.00 53.84 315 MET A O 1
ATOM 2513 N N . ASN A 1 316 ? -32.924 5.053 43.955 1.00 63.28 316 ASN A N 1
ATOM 2514 C CA . ASN A 1 316 ? -33.619 4.911 42.672 1.00 63.28 316 ASN A CA 1
ATOM 2515 C C . ASN A 1 316 ? -32.724 4.225 41.612 1.00 63.28 316 ASN A C 1
ATOM 2517 O O . ASN A 1 316 ? -32.393 4.811 40.579 1.00 63.28 316 ASN A O 1
ATOM 2521 N N . GLU A 1 317 ? -32.277 2.993 41.898 1.00 68.31 317 GLU A N 1
ATOM 2522 C CA . GLU A 1 317 ? -31.374 2.240 41.007 1.00 68.31 317 GLU A CA 1
ATOM 2523 C C . GLU A 1 317 ? -32.009 1.932 39.642 1.00 68.31 317 GLU A C 1
ATOM 2525 O O . GLU A 1 317 ? -31.310 1.956 38.633 1.00 68.31 317 GLU A O 1
ATOM 2530 N N . SER A 1 318 ? -33.327 1.710 39.573 1.00 70.12 318 SER A N 1
ATOM 2531 C CA . SER A 1 318 ? -34.046 1.488 38.307 1.00 70.12 318 SER A CA 1
ATOM 2532 C C . SER A 1 318 ? -33.852 2.655 37.332 1.00 70.12 318 SER A C 1
ATOM 2534 O O . SER A 1 318 ? -33.547 2.430 36.161 1.00 70.12 318 SER A O 1
ATOM 2536 N N . LYS A 1 319 ? -33.923 3.905 37.818 1.00 72.06 319 LYS A N 1
ATOM 2537 C CA . LYS A 1 319 ? -33.633 5.104 37.015 1.00 72.06 319 LYS A CA 1
ATOM 2538 C C . LYS A 1 319 ? -32.165 5.176 36.573 1.00 72.06 319 LYS A C 1
ATOM 2540 O O . LYS A 1 319 ? -31.912 5.594 35.448 1.00 72.06 319 LYS A O 1
ATOM 2545 N N . GLN A 1 320 ? -31.209 4.769 37.413 1.00 75.75 320 GLN A N 1
ATOM 2546 C CA . GLN A 1 320 ? -29.781 4.747 37.049 1.00 75.75 320 GLN A CA 1
ATOM 2547 C C . GLN A 1 320 ? -29.499 3.724 35.941 1.00 75.75 320 GLN A C 1
ATOM 2549 O O . GLN A 1 320 ? -28.891 4.074 34.933 1.00 75.75 320 GLN A O 1
ATOM 2554 N N . ILE A 1 321 ? -29.999 2.491 36.085 1.00 74.06 321 ILE A N 1
ATOM 2555 C CA . ILE A 1 321 ? -29.814 1.436 35.078 1.00 74.06 321 ILE A CA 1
ATOM 2556 C C . ILE A 1 321 ? -30.493 1.832 33.758 1.00 74.06 321 ILE A C 1
ATOM 2558 O O . ILE A 1 321 ? -29.907 1.653 32.694 1.00 74.06 321 ILE A O 1
ATOM 2562 N N . ALA A 1 322 ? -31.686 2.436 33.818 1.00 71.75 322 ALA A N 1
ATOM 2563 C CA . ALA A 1 322 ? -32.371 2.951 32.636 1.00 71.75 322 ALA A CA 1
ATOM 2564 C C . ALA A 1 322 ? -31.542 4.015 31.895 1.00 71.75 322 ALA A C 1
ATOM 2566 O O . ALA A 1 322 ? -31.404 3.926 30.680 1.00 71.75 322 ALA A O 1
ATOM 2567 N N . ILE A 1 323 ? -30.946 4.983 32.606 1.00 77.62 323 ILE A N 1
ATOM 2568 C CA . ILE A 1 323 ? -30.076 6.004 31.994 1.00 77.62 323 ILE A CA 1
ATOM 2569 C C . ILE A 1 323 ? -28.871 5.354 31.296 1.00 77.62 323 ILE A C 1
ATOM 2571 O O . ILE A 1 323 ? -28.567 5.731 30.167 1.00 77.62 323 ILE A O 1
ATOM 2575 N N . CYS A 1 324 ? -28.229 4.351 31.904 1.00 77.94 324 CYS A N 1
ATOM 2576 C CA . CYS A 1 324 ? -27.126 3.630 31.260 1.00 77.94 324 CYS A CA 1
ATOM 2577 C C . CYS A 1 324 ? -27.575 2.882 29.995 1.00 77.94 324 CYS A C 1
ATOM 2579 O O . CYS A 1 324 ? -26.908 2.983 28.969 1.00 77.94 324 CYS A O 1
ATOM 2581 N N . ILE A 1 325 ? -28.718 2.185 30.037 1.00 77.44 325 ILE A N 1
ATOM 2582 C CA . ILE A 1 325 ? -29.263 1.469 28.872 1.00 77.44 325 ILE A CA 1
ATOM 2583 C C . ILE A 1 325 ? -29.599 2.444 27.735 1.00 77.44 325 ILE A C 1
ATOM 2585 O O . ILE A 1 325 ? -29.231 2.176 26.595 1.00 77.44 325 ILE A O 1
ATOM 2589 N N . TYR A 1 326 ? -30.225 3.593 28.021 1.00 78.12 326 TYR A N 1
ATOM 2590 C CA . TYR A 1 326 ? -30.502 4.605 26.994 1.00 78.12 326 TYR A CA 1
ATOM 2591 C C . TYR A 1 326 ? -29.222 5.232 26.424 1.00 78.12 326 TYR A C 1
ATOM 2593 O O . TYR A 1 326 ? -29.149 5.432 25.215 1.00 78.12 326 TYR A O 1
ATOM 2601 N N . ASN A 1 327 ? -28.208 5.500 27.257 1.00 79.94 327 ASN A N 1
ATOM 2602 C CA . ASN A 1 327 ? -26.926 6.050 26.807 1.00 79.94 327 ASN A CA 1
ATOM 2603 C C . ASN A 1 327 ? -26.205 5.079 25.855 1.00 79.94 327 ASN A C 1
ATOM 2605 O O . ASN A 1 327 ? -25.824 5.460 24.753 1.00 79.94 327 ASN A O 1
ATOM 2609 N N . VAL A 1 328 ? -26.091 3.802 26.242 1.00 78.62 328 VAL A N 1
ATOM 2610 C CA . VAL A 1 328 ? -25.481 2.758 25.402 1.00 78.62 328 VAL A CA 1
ATOM 2611 C C . VAL A 1 328 ? -26.281 2.552 24.113 1.00 78.62 328 VAL A C 1
ATOM 2613 O O . VAL A 1 328 ? -25.696 2.554 23.035 1.00 78.62 328 VAL A O 1
ATOM 2616 N N . ALA A 1 329 ? -27.612 2.438 24.190 1.00 74.50 329 ALA A N 1
ATOM 2617 C CA . ALA A 1 329 ? -28.456 2.229 23.012 1.00 74.50 329 ALA A CA 1
ATOM 2618 C C . ALA A 1 329 ? -28.344 3.378 21.995 1.00 74.50 329 ALA A C 1
ATOM 2620 O O . ALA A 1 329 ? -28.123 3.126 20.811 1.00 74.50 329 ALA A O 1
ATOM 2621 N N . LEU A 1 330 ? -28.446 4.631 22.455 1.00 74.06 330 LEU A N 1
ATOM 2622 C CA . LEU A 1 330 ? -28.344 5.818 21.602 1.00 74.06 330 LEU A CA 1
ATOM 2623 C C . LEU A 1 330 ? -26.978 5.900 20.909 1.00 74.06 330 LEU A C 1
ATOM 2625 O O . LEU A 1 330 ? -26.904 6.156 19.710 1.00 74.06 330 LEU A O 1
ATOM 2629 N N . LEU A 1 331 ? -25.896 5.648 21.649 1.00 73.19 331 LEU A N 1
ATOM 2630 C CA . LEU A 1 331 ? -24.543 5.741 21.109 1.00 73.19 331 LEU A CA 1
ATOM 2631 C C . LEU A 1 331 ? -24.199 4.575 20.176 1.00 73.19 331 LEU A C 1
ATOM 2633 O O . LEU A 1 331 ? -23.522 4.801 19.179 1.00 73.19 331 LEU A O 1
ATOM 2637 N N . CYS A 1 332 ? -24.712 3.363 20.416 1.00 70.06 332 CYS A N 1
ATOM 2638 C CA . CYS A 1 332 ? -24.614 2.267 19.449 1.00 70.06 332 CYS A CA 1
ATOM 2639 C C . CYS A 1 332 ? -25.350 2.597 18.138 1.00 70.06 332 CYS A C 1
ATOM 2641 O O . CYS A 1 332 ? -24.786 2.382 17.067 1.00 70.06 332 CYS A O 1
ATOM 2643 N N . ILE A 1 333 ? -26.561 3.166 18.212 1.00 72.19 333 ILE A N 1
ATOM 2644 C CA . ILE A 1 333 ? -27.341 3.581 17.030 1.00 72.19 333 ILE A CA 1
ATOM 2645 C C . ILE A 1 333 ? -26.607 4.655 16.211 1.00 72.19 333 ILE A C 1
ATOM 2647 O O . ILE A 1 333 ? -26.656 4.617 14.986 1.00 72.19 333 ILE A O 1
ATOM 2651 N N . ILE A 1 334 ? -25.910 5.590 16.864 1.00 68.31 334 ILE A N 1
ATOM 2652 C CA . ILE A 1 334 ? -25.167 6.663 16.184 1.00 68.31 334 ILE A CA 1
ATOM 2653 C C . ILE A 1 334 ? -23.818 6.167 15.642 1.00 68.31 334 ILE A C 1
ATOM 2655 O O . ILE A 1 334 ? -23.470 6.446 14.498 1.00 68.31 334 ILE A O 1
ATOM 2659 N N . VAL A 1 335 ? -23.037 5.441 16.446 1.00 61.91 335 VAL A N 1
ATOM 2660 C CA . VAL A 1 335 ? -21.639 5.134 16.107 1.00 61.91 335 VAL A CA 1
ATOM 2661 C C . VAL A 1 335 ? -21.490 3.938 15.173 1.00 61.91 335 VAL A C 1
ATOM 2663 O O . VAL A 1 335 ? -20.578 3.959 14.352 1.00 61.91 335 VAL A O 1
ATOM 2666 N N . ILE A 1 336 ? -22.359 2.922 15.227 1.00 66.94 336 ILE A N 1
ATOM 2667 C CA . ILE A 1 336 ? -22.232 1.766 14.320 1.00 66.94 336 ILE A CA 1
ATOM 2668 C C . ILE A 1 336 ? -22.293 2.216 12.840 1.00 66.94 336 ILE A C 1
ATOM 2670 O O . ILE A 1 336 ? -21.355 1.894 12.108 1.00 66.94 336 ILE A O 1
ATOM 2674 N N . PRO A 1 337 ? -23.270 3.040 12.397 1.00 64.81 337 PRO A N 1
ATOM 2675 C CA . PRO A 1 337 ? -23.263 3.620 11.051 1.00 64.81 337 PRO A CA 1
ATOM 2676 C C . PRO A 1 337 ? -22.024 4.471 10.741 1.00 64.81 337 PRO A C 1
ATOM 2678 O O . PRO A 1 337 ? -21.485 4.371 9.642 1.00 64.81 337 PRO A O 1
ATOM 2681 N N . ILE A 1 338 ? -21.533 5.276 11.693 1.00 61.78 338 ILE A N 1
ATOM 2682 C CA . ILE A 1 338 ? -20.332 6.110 11.494 1.00 61.78 338 ILE A CA 1
ATOM 2683 C C . ILE A 1 338 ? -19.090 5.239 11.263 1.00 61.78 338 ILE A C 1
ATOM 2685 O O . ILE A 1 338 ? -18.310 5.530 10.362 1.00 61.78 338 ILE A O 1
ATOM 2689 N N . THR A 1 339 ? -18.917 4.152 12.019 1.00 59.81 339 THR A N 1
ATOM 2690 C CA . THR A 1 339 ? -17.786 3.227 11.845 1.00 59.81 339 THR A CA 1
ATOM 2691 C C . THR A 1 339 ? -17.812 2.544 10.474 1.00 59.81 339 THR A C 1
ATOM 2693 O O . THR A 1 339 ? -16.753 2.403 9.875 1.00 59.81 339 THR A O 1
ATOM 2696 N N . PHE A 1 340 ? -18.991 2.199 9.937 1.00 58.91 340 PHE A N 1
ATOM 2697 C CA . PHE A 1 340 ? -19.130 1.697 8.558 1.00 58.91 340 PHE A CA 1
ATOM 2698 C C . PHE A 1 340 ? -18.991 2.787 7.475 1.00 58.91 340 PHE A C 1
ATOM 2700 O O . PHE A 1 340 ? -18.663 2.471 6.336 1.00 58.91 340 PHE A O 1
ATOM 2707 N N . SER A 1 341 ? -19.239 4.058 7.808 1.00 55.25 341 SER A N 1
ATOM 2708 C CA . SER A 1 341 ? -19.149 5.191 6.867 1.00 55.25 341 SER A CA 1
ATOM 2709 C C . SER A 1 341 ? -17.739 5.785 6.756 1.00 55.25 341 SER A C 1
ATOM 2711 O O . SER A 1 341 ? -17.459 6.550 5.833 1.00 55.25 341 SER A O 1
ATOM 2713 N N . LEU A 1 342 ? -16.851 5.485 7.708 1.00 55.28 342 LEU A N 1
ATOM 2714 C CA . LEU A 1 342 ? -15.472 5.970 7.722 1.00 55.28 342 LEU A CA 1
ATOM 2715 C C . LEU A 1 342 ? -14.565 5.050 6.888 1.00 55.28 342 LEU A C 1
ATOM 2717 O O . LEU A 1 342 ? -14.541 3.847 7.137 1.00 55.28 342 LEU A O 1
ATOM 2721 N N . PRO A 1 343 ? -13.757 5.578 5.950 1.00 51.22 343 PRO A N 1
ATOM 2722 C CA . PRO A 1 343 ? -12.848 4.748 5.169 1.00 51.22 343 PRO A CA 1
ATOM 2723 C C . PRO A 1 343 ? -11.760 4.115 6.053 1.00 51.22 343 PRO A C 1
ATOM 2725 O O . PRO A 1 343 ? -11.134 4.790 6.876 1.00 51.22 343 PRO A O 1
ATOM 2728 N N . ASN A 1 344 ? -11.471 2.832 5.809 1.00 55.38 344 ASN A N 1
ATOM 2729 C CA . ASN A 1 344 ? -10.489 1.995 6.524 1.00 55.38 344 ASN A CA 1
ATOM 2730 C C . ASN A 1 344 ? -9.012 2.471 6.424 1.00 55.38 344 ASN A C 1
ATOM 2732 O O . ASN A 1 344 ? -8.096 1.775 6.853 1.00 55.38 344 ASN A O 1
ATOM 2736 N N . THR A 1 345 ? -8.743 3.658 5.873 1.00 52.31 345 THR A N 1
ATOM 2737 C CA . THR A 1 345 ? -7.403 4.134 5.481 1.00 52.31 345 THR A CA 1
ATOM 2738 C C . THR A 1 345 ? -6.667 4.973 6.531 1.00 52.31 345 THR A C 1
ATOM 2740 O O . THR A 1 345 ? -5.480 5.241 6.366 1.00 52.31 345 THR A O 1
ATOM 2743 N N . SER A 1 346 ? -7.335 5.416 7.601 1.00 56.56 346 SER A N 1
ATOM 2744 C CA . SER A 1 346 ? -6.815 6.460 8.512 1.00 56.56 346 SER A CA 1
ATOM 2745 C C . SER A 1 346 ? -6.741 6.067 9.992 1.00 56.56 346 SER A C 1
ATOM 2747 O O . SER A 1 346 ? -6.341 6.874 10.829 1.00 56.56 346 SER A O 1
ATOM 2749 N N . GLY A 1 347 ? -7.177 4.855 10.350 1.00 60.62 347 GLY A N 1
ATOM 2750 C CA . GLY A 1 347 ? -7.429 4.483 11.747 1.00 60.62 347 GLY A CA 1
ATOM 2751 C C . GLY A 1 347 ? -8.695 5.119 12.346 1.00 60.62 347 GLY A C 1
ATOM 2752 O O . GLY A 1 347 ? -8.987 4.879 13.516 1.00 60.62 347 GLY A O 1
ATOM 2753 N N . GLY A 1 348 ? -9.481 5.872 11.564 1.00 64.81 348 GLY A N 1
ATOM 2754 C CA . GLY A 1 348 ? -10.775 6.430 11.980 1.00 64.81 348 GLY A CA 1
ATOM 2755 C C . GLY A 1 348 ? -11.711 5.393 12.622 1.00 64.81 348 GLY A C 1
ATOM 2756 O O . GLY A 1 348 ? -12.100 5.590 13.772 1.00 64.81 348 GLY A O 1
ATOM 2757 N N . PRO A 1 349 ? -12.000 4.249 11.969 1.00 66.06 349 PRO A N 1
ATOM 2758 C CA . PRO A 1 349 ? -12.813 3.177 12.555 1.00 66.06 349 PRO A CA 1
ATOM 2759 C C . PRO A 1 349 ? -12.296 2.654 13.908 1.00 66.06 349 PRO A C 1
ATOM 2761 O O . PRO A 1 349 ? -13.098 2.369 14.800 1.00 66.06 349 PRO A O 1
ATOM 2764 N N . TYR A 1 350 ? -10.971 2.593 14.114 1.00 70.75 350 TYR A N 1
ATOM 2765 C CA . TYR A 1 350 ? -10.362 2.232 15.404 1.00 70.75 350 TYR A CA 1
ATOM 2766 C C . TYR A 1 350 ? -10.612 3.308 16.471 1.00 70.75 350 TYR A C 1
ATOM 2768 O O . TYR A 1 350 ? -11.032 2.978 17.580 1.00 70.75 350 TYR A O 1
ATOM 2776 N N . ILE A 1 351 ? -10.430 4.593 16.135 1.00 75.56 351 ILE A N 1
ATOM 2777 C CA . ILE A 1 351 ? -10.719 5.713 17.047 1.00 75.56 351 ILE A CA 1
ATOM 2778 C C . ILE A 1 351 ? -12.190 5.695 17.468 1.00 75.56 351 ILE A C 1
ATOM 2780 O O . ILE A 1 351 ? -12.484 5.764 18.661 1.00 75.56 351 ILE A O 1
ATOM 2784 N N . THR A 1 352 ? -13.113 5.590 16.511 1.00 67.12 352 THR A N 1
ATOM 2785 C CA . THR A 1 352 ? -14.549 5.710 16.786 1.00 67.12 352 THR A CA 1
ATOM 2786 C C . THR A 1 352 ? -15.077 4.507 17.575 1.00 67.12 352 THR A C 1
ATOM 2788 O O . THR A 1 352 ? -15.815 4.690 18.542 1.00 67.12 352 THR A O 1
ATOM 2791 N N . SER A 1 353 ? -14.652 3.280 17.243 1.00 70.19 353 SER A N 1
ATOM 2792 C CA . SER A 1 353 ? -15.053 2.068 17.978 1.00 70.19 353 SER A CA 1
ATOM 2793 C C . SER A 1 353 ? -14.449 1.996 19.387 1.00 70.19 353 SER A C 1
ATOM 2795 O O . SER A 1 353 ? -15.184 1.814 20.359 1.00 70.19 353 SER A O 1
ATOM 2797 N N . CYS A 1 354 ? -13.137 2.203 19.540 1.00 79.56 354 CYS A N 1
ATOM 2798 C CA . CYS A 1 354 ? -12.490 2.166 20.854 1.00 79.56 354 CYS A CA 1
ATOM 2799 C C . CYS A 1 354 ? -12.906 3.352 21.736 1.00 79.56 354 CYS A C 1
ATOM 2801 O O . CYS A 1 354 ? -13.138 3.179 22.933 1.00 79.56 354 CYS A O 1
ATOM 2803 N N . GLY A 1 355 ? -13.081 4.538 21.144 1.00 81.06 355 GLY A N 1
ATOM 2804 C CA . GLY A 1 355 ? -13.605 5.723 21.823 1.00 81.06 355 GLY A CA 1
ATOM 2805 C C . GLY A 1 355 ? -15.035 5.529 22.332 1.00 81.06 355 GLY A C 1
ATOM 2806 O O . GLY A 1 355 ? -15.324 5.886 23.475 1.00 81.06 355 GLY A O 1
ATOM 2807 N N . LEU A 1 356 ? -15.911 4.885 21.546 1.00 77.94 356 LEU A N 1
ATOM 2808 C CA . LEU A 1 356 ? -17.250 4.485 21.992 1.00 77.94 356 LEU A CA 1
ATOM 2809 C C . LEU A 1 356 ? -17.185 3.529 23.187 1.00 77.94 356 LEU A C 1
ATOM 2811 O O . LEU A 1 356 ? -17.893 3.750 24.172 1.00 77.94 356 LEU A O 1
ATOM 2815 N N . ILE A 1 357 ? -16.359 2.479 23.106 1.00 81.38 357 ILE A N 1
ATOM 2816 C CA . ILE A 1 357 ? -16.213 1.489 24.184 1.00 81.38 357 ILE A CA 1
ATOM 2817 C C . ILE A 1 357 ? -15.765 2.188 25.471 1.00 81.38 357 ILE A C 1
ATOM 2819 O O . ILE A 1 357 ? -16.425 2.031 26.502 1.00 81.38 357 ILE A O 1
ATOM 2823 N N . LEU A 1 358 ? -14.715 3.015 25.403 1.00 85.75 358 LEU A N 1
ATOM 2824 C CA . LEU A 1 358 ? -14.215 3.805 26.532 1.00 85.75 358 LEU A CA 1
ATOM 2825 C C . LEU A 1 358 ? -15.299 4.733 27.101 1.00 85.75 358 LEU A C 1
ATOM 2827 O O . LEU A 1 358 ? -15.529 4.727 28.310 1.00 85.75 358 LEU A O 1
ATOM 2831 N N . TYR A 1 359 ? -16.018 5.486 26.264 1.00 86.75 359 TYR A N 1
ATOM 2832 C CA . TYR A 1 359 ? -17.075 6.393 26.722 1.00 86.75 359 TYR A CA 1
ATOM 2833 C C . TYR A 1 359 ? -18.230 5.643 27.405 1.00 86.75 359 TYR A C 1
ATOM 2835 O O . TYR A 1 359 ? -18.641 5.993 28.514 1.00 86.75 359 TYR A O 1
ATOM 2843 N N . CYS A 1 360 ? -18.753 4.586 26.781 1.00 81.75 360 CYS A N 1
ATOM 2844 C CA . CYS A 1 360 ? -19.911 3.848 27.292 1.00 81.75 360 CYS A CA 1
ATOM 2845 C C . CYS A 1 360 ? -19.611 3.126 28.611 1.00 81.75 360 CYS A C 1
ATOM 2847 O O . CYS A 1 360 ? -20.430 3.144 29.533 1.00 81.75 360 CYS A O 1
ATOM 2849 N N . THR A 1 361 ? -18.433 2.511 28.729 1.00 85.31 361 THR A N 1
ATOM 2850 C CA . THR A 1 361 ? -18.020 1.784 29.940 1.00 85.31 361 THR A CA 1
ATOM 2851 C C . THR A 1 361 ? -17.657 2.729 31.086 1.00 85.31 361 THR A C 1
ATOM 2853 O O . THR A 1 361 ? -18.126 2.518 32.208 1.00 85.31 361 THR A O 1
ATOM 2856 N N . THR A 1 362 ? -16.919 3.817 30.828 1.00 89.00 362 THR A N 1
ATOM 2857 C CA . THR A 1 362 ? -16.583 4.806 31.869 1.00 89.00 362 THR A CA 1
ATOM 2858 C C . THR A 1 362 ? -17.824 5.535 32.381 1.00 89.00 362 THR A C 1
ATOM 2860 O O . THR A 1 362 ? -18.033 5.585 33.595 1.00 89.00 362 THR A O 1
ATOM 2863 N N . THR A 1 363 ? -18.708 6.023 31.499 1.00 85.69 363 THR A N 1
ATOM 2864 C CA . THR A 1 363 ? -19.968 6.665 31.925 1.00 85.69 363 THR A CA 1
ATOM 2865 C C . THR A 1 363 ? -20.863 5.704 32.708 1.00 85.69 363 THR A C 1
ATOM 2867 O O . THR A 1 363 ? -21.399 6.091 33.748 1.00 85.69 363 THR A O 1
ATOM 2870 N N . THR A 1 364 ? -20.951 4.434 32.294 1.00 84.94 364 THR A N 1
ATOM 2871 C CA . THR A 1 364 ? -21.653 3.378 33.042 1.00 84.94 364 THR A CA 1
ATOM 2872 C C . THR A 1 364 ? -21.097 3.218 34.459 1.00 84.94 364 THR A C 1
ATOM 2874 O O . THR A 1 364 ? -21.864 3.276 35.422 1.00 84.94 364 THR A O 1
ATOM 2877 N N . ILE A 1 365 ? -19.777 3.063 34.621 1.00 86.38 365 ILE A N 1
ATOM 2878 C CA . ILE A 1 365 ? -19.145 2.929 35.946 1.00 86.38 365 ILE A CA 1
ATOM 2879 C C . ILE A 1 365 ? -19.421 4.176 36.803 1.00 86.38 365 ILE A C 1
ATOM 2881 O O . ILE A 1 365 ? -19.844 4.055 37.956 1.00 86.38 365 ILE A O 1
ATOM 2885 N N . CYS A 1 366 ? -19.265 5.373 36.236 1.00 86.81 366 CYS A N 1
ATOM 2886 C CA . CYS A 1 366 ? -19.538 6.630 36.929 1.00 86.81 366 CYS A CA 1
ATOM 2887 C C . CYS A 1 366 ? -20.983 6.708 37.454 1.00 86.81 366 CYS A C 1
ATOM 2889 O O . CYS A 1 366 ? -21.188 6.991 38.638 1.00 86.81 366 CYS A O 1
ATOM 2891 N N . ILE A 1 367 ? -21.981 6.391 36.621 1.00 83.88 367 ILE A N 1
ATOM 2892 C CA . ILE A 1 367 ? -23.403 6.415 37.003 1.00 83.88 367 ILE A CA 1
ATOM 2893 C C . ILE A 1 367 ? -23.721 5.351 38.068 1.00 83.88 367 ILE A C 1
ATOM 2895 O O . ILE A 1 367 ? -24.450 5.638 39.020 1.00 83.88 367 ILE A O 1
ATOM 2899 N N . PHE A 1 368 ? -23.165 4.139 37.952 1.00 80.06 368 PHE A N 1
ATOM 2900 C CA . PHE A 1 368 ? -23.456 3.034 38.875 1.00 80.06 368 PHE A CA 1
ATOM 2901 C C . PHE A 1 368 ? -22.776 3.148 40.246 1.00 80.06 368 PHE A C 1
ATOM 2903 O O . PHE A 1 368 ? -23.322 2.608 41.215 1.00 80.06 368 PHE A O 1
ATOM 2910 N N . PHE A 1 369 ? -21.599 3.782 40.347 1.00 84.38 369 PHE A N 1
ATOM 2911 C CA . PHE A 1 369 ? -20.765 3.723 41.558 1.00 84.38 369 PHE A CA 1
ATOM 2912 C C . PHE A 1 369 ? -20.549 5.069 42.268 1.00 84.38 369 PHE A C 1
ATOM 2914 O O . PHE A 1 369 ? -20.533 5.078 43.502 1.00 84.38 369 PHE A O 1
ATOM 2921 N N . ILE A 1 370 ? -20.471 6.212 41.571 1.00 84.69 370 ILE A N 1
ATOM 2922 C CA . ILE A 1 370 ? -20.273 7.523 42.232 1.00 84.69 370 ILE A CA 1
ATOM 2923 C C . ILE A 1 370 ? -21.385 7.842 43.256 1.00 84.69 370 ILE A C 1
ATOM 2925 O O . ILE A 1 370 ? -21.046 8.257 44.371 1.00 84.69 370 ILE A O 1
ATOM 2929 N N . PRO A 1 371 ? -22.688 7.605 42.979 1.00 81.88 371 PRO A N 1
ATOM 2930 C CA . PRO A 1 371 ? -23.747 7.836 43.967 1.00 81.88 371 PRO A CA 1
ATOM 2931 C C . PRO A 1 371 ? -23.577 6.985 45.234 1.00 81.88 371 PRO A C 1
ATOM 2933 O 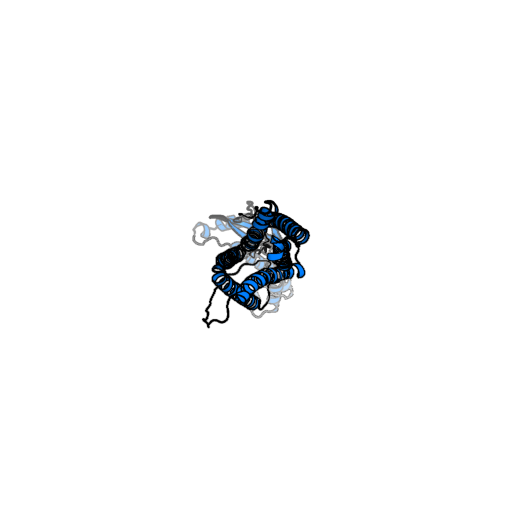O . PRO A 1 371 ? -23.781 7.479 46.342 1.00 81.88 371 PRO A O 1
ATOM 2936 N N . LYS A 1 372 ? -23.134 5.729 45.084 1.00 80.56 372 LYS A N 1
ATOM 2937 C CA . LYS A 1 372 ? -22.914 4.790 46.197 1.00 80.56 372 LYS A CA 1
ATOM 2938 C C . LYS A 1 372 ? -21.719 5.198 47.052 1.00 80.56 372 LYS A C 1
ATOM 2940 O O . LYS A 1 372 ? -21.801 5.116 48.273 1.00 80.56 372 LYS A O 1
ATOM 2945 N N . VAL A 1 373 ? -20.642 5.696 46.436 1.00 83.19 373 VAL A N 1
ATOM 2946 C CA . VAL A 1 373 ? -19.490 6.244 47.173 1.00 83.19 373 VAL A CA 1
ATOM 2947 C C . VAL A 1 373 ? -19.888 7.485 47.974 1.00 83.19 373 VAL A C 1
ATOM 2949 O O . VAL A 1 373 ? -19.516 7.586 49.141 1.00 83.19 373 VAL A O 1
ATOM 2952 N N . ARG A 1 374 ? -20.682 8.400 47.397 1.00 79.88 374 ARG A N 1
ATOM 2953 C CA . ARG A 1 374 ? -21.186 9.588 48.114 1.00 79.88 374 ARG A CA 1
ATOM 2954 C C . ARG A 1 374 ? -22.086 9.199 49.297 1.00 79.88 374 ARG A C 1
ATOM 2956 O O . ARG A 1 374 ? -21.818 9.626 50.416 1.00 79.88 374 ARG A O 1
ATOM 2963 N N . HIS A 1 375 ? -23.066 8.319 49.086 1.00 74.56 375 HIS A N 1
ATOM 2964 C CA . HIS A 1 375 ? -23.992 7.851 50.134 1.00 74.56 375 HIS A CA 1
ATOM 2965 C C . HIS A 1 375 ? -23.321 6.970 51.218 1.00 74.56 375 HIS A C 1
ATOM 2967 O O . HIS A 1 375 ? -23.901 6.726 52.267 1.00 74.56 375 HIS A O 1
ATOM 2973 N N . ASN A 1 376 ? -22.100 6.478 50.995 1.00 70.56 376 ASN A N 1
ATOM 2974 C CA . ASN A 1 376 ? -21.323 5.725 51.992 1.00 70.56 376 ASN A CA 1
ATOM 2975 C C . ASN A 1 376 ? -20.224 6.584 52.664 1.00 70.56 376 ASN A C 1
ATOM 2977 O O . ASN A 1 376 ? -19.490 6.083 53.514 1.00 70.56 376 ASN A O 1
ATOM 2981 N N . LYS A 1 377 ? -20.090 7.862 52.270 1.00 67.38 377 LYS A N 1
ATOM 2982 C CA . LYS A 1 377 ? -19.298 8.891 52.972 1.00 67.38 377 LYS A CA 1
ATOM 2983 C C . LYS A 1 377 ? -20.182 9.792 53.834 1.00 67.38 377 LYS A C 1
ATOM 2985 O O . LYS A 1 377 ? -19.803 10.120 54.950 1.00 67.38 377 LYS A O 1
ATOM 2990 N N . ILE A 1 378 ? -21.350 10.173 53.319 1.00 62.19 378 ILE A N 1
ATOM 2991 C CA . ILE A 1 378 ? -22.415 10.786 54.115 1.00 62.19 378 ILE A CA 1
ATOM 2992 C C . ILE A 1 378 ? -22.967 9.680 55.024 1.00 62.19 378 ILE A C 1
ATOM 2994 O O . ILE A 1 378 ? -23.337 8.615 54.529 1.00 62.19 378 ILE A O 1
ATOM 2998 N N . GLY A 1 379 ? -22.960 9.900 56.341 1.00 50.12 379 GLY A N 1
ATOM 2999 C CA . GLY A 1 379 ? -23.496 8.943 57.313 1.00 50.12 379 GLY A CA 1
ATOM 3000 C C . GLY A 1 379 ? -25.001 8.693 57.126 1.00 50.12 379 GLY A C 1
ATOM 3001 O O . GLY A 1 379 ? -25.643 9.373 56.321 1.00 50.12 379 GLY A O 1
ATOM 3002 N N . PRO A 1 380 ? -25.597 7.726 57.847 1.00 44.97 380 PRO A N 1
ATOM 3003 C CA . PRO A 1 380 ? -27.048 7.598 57.859 1.00 44.97 380 PRO A CA 1
ATOM 3004 C C . PRO A 1 380 ? -27.661 8.924 58.324 1.00 44.97 380 PRO A C 1
ATOM 3006 O O . PRO A 1 380 ? -27.325 9.412 59.402 1.00 44.97 380 PRO A O 1
ATOM 3009 N N . ALA A 1 381 ? -28.549 9.501 57.511 1.00 46.03 381 ALA A N 1
ATOM 3010 C CA . ALA A 1 381 ? -29.411 10.578 57.979 1.00 46.03 381 ALA A CA 1
ATOM 3011 C C . ALA A 1 381 ? -30.185 10.072 59.206 1.00 46.03 381 ALA A C 1
ATOM 3013 O O . ALA A 1 381 ? -30.625 8.916 59.217 1.00 46.03 381 ALA A O 1
ATOM 3014 N N . GLN A 1 382 ? -30.299 10.908 60.239 1.00 36.69 382 GLN A N 1
ATOM 3015 C CA . GLN A 1 382 ? -31.054 10.550 61.436 1.00 36.69 382 GLN A CA 1
ATOM 3016 C C . GLN A 1 382 ? -32.513 10.243 61.059 1.00 36.69 382 GLN A C 1
ATOM 3018 O O . GLN A 1 382 ? -33.027 10.827 60.099 1.00 36.69 382 GLN A O 1
ATOM 3023 N N . PRO A 1 383 ? -33.179 9.312 61.766 1.00 43.69 383 PRO A N 1
ATOM 3024 C CA . PRO A 1 383 ? -34.618 9.171 61.629 1.00 43.69 383 PRO A CA 1
ATOM 3025 C C . PRO A 1 383 ? -35.279 10.494 62.027 1.00 43.69 383 PRO A C 1
ATOM 3027 O O . PRO A 1 383 ? -34.896 11.102 63.024 1.00 43.69 383 PRO A O 1
ATOM 3030 N N . TYR A 1 384 ? -36.249 10.925 61.228 1.00 41.97 384 TYR A N 1
ATOM 3031 C CA . TYR A 1 384 ? -37.216 11.926 61.661 1.00 41.97 384 TYR A CA 1
ATOM 3032 C C . TYR A 1 384 ? -38.129 11.278 62.710 1.00 41.97 384 TYR A C 1
ATOM 3034 O O . TYR A 1 384 ? -38.433 10.086 62.586 1.00 41.97 384 TYR A O 1
ATOM 3042 N N . GLU A 1 385 ? -38.497 12.052 63.729 1.00 31.25 385 GLU A N 1
ATOM 3043 C CA . GLU A 1 385 ? -39.428 11.663 64.801 1.00 31.25 385 GLU A CA 1
ATOM 3044 C C . GLU A 1 385 ? -40.877 11.544 64.288 1.00 31.25 385 GLU A C 1
ATOM 3046 O O . GLU A 1 385 ? -41.244 12.315 63.368 1.00 31.25 385 GLU A O 1
#

Foldseek 3Di:
DELVVVVVCQCPPPCNVVVVDDDDPCVQVVQVVVVLQVQLQVVLCVVQVVVVDDPVPDDPPPPPSVVSSVVSSQVDFAQGSQGTAHADPVGDGPDHFDWDWDDDPPDIDTAWTCPVVVNDIGRCDVVRDHDDDPDDDDDDPDDDDDDDAFAAPPVLLVVLLVLLVVVLVVLVVLLVVLVVCCPPPLSVVVVSVLVNLLSVLLNLLSVLLNLVRCCSPDPDPCSQPSNVVSNLSSLCSNLVSLCVRLVVLQVVPDDDDDDDDDDDDDDDDDDDDHPHSDDPCVVVVVVVSCVVSLVSLVVSLVSLVVSQVDDDPPDPVSVLSNVLSVVLNVLCVVQVVVLVVDDPRHCSNSCSVSVSSSVSSSVNCCSNPVVVVVCVVDDPDDDDD

Sequence (385 aa):
MTPQSFDIRYHNWPSIVNHTYWPNSYAGFTYDAVWAEALALNSSLSRITKLNRSLDDFRYSDSEMAGIFKEEMYRVNFSGISNMIKFDKYGDVHPHNTYLVQQQGNAKRFVATIIAKENLIDFNTIPPNVIKWAGNGPPVDQVKRVYRLLRIPLAIFIIMTILSCIAILIAVAFLIYNDKNRNKRVIKMSSPNLNSLILIGCISLYLSVIASGTISVVESPILCMLPPWLTTIGFAIVSGSMFAKTYRAYKIFTTKKRISVSFSNDSIIVISQLLECDCQHGTIWLVTILALNGFVIIFGAFIAYEARKIKLLIMNESKQIAICIYNVALLCIIVIPITFSLPNTSGGPYITSCGLILYCTTTTICIFFIPKVRHNKIGPAQPYE

pLDDT: mean 78.11, std 16.56, range [29.19, 96.81]

Radius of gyration: 48.74 Å; chains: 1; bounding box: 93×45×140 Å